Protein AF-0000000087625013 (afdb_homodimer)

Secondary structure (DSSP, 8-state):
---------------------PPPPHHHHHHHHHHHHHHHHHHHHHHHHHHHH--TT-EEEEETTHHHHHHHHHHHHHHHHHHHHHTT--HHHHHHHHHHHHHHHHHHHHHHHHHTT------TTSTTEETTTEEGGGHHHHHHHHHHIIIIIIHHHTTEEE--------HHHHHHHHTTS-S-----------------------/---------------------PPPPHHHHHHHHHHHHHHHHHHHHHHHHHHHH--TT-EEEEETTHHHHHHHHHHHHHHHHHHHHHTT--HHHHHHHHHHHHHHHHHHHHHHHHHTT------TTSTTEETTTEEGGGHHHHHHHHHHIIIIIIHHHTTEEE--------HHHHHHHHTTS-------------------------

Radius of gyration: 30.86 Å; Cα contacts (8 Å, |Δi|>4): 377; chains: 2; bounding box: 71×98×95 Å

Sequence (412 aa):
NTHTVTAQVVQVSEPHGSSPARPVSALVRLYVYALHGCLCEVAFTAVWDWCSTQDRRLAGHSSLWALPMYATAIYLMERLRALMLAQNHPLTVRLVLYTVFIYLWEFSWGVGLSLLGACPWDYSGHRYNLRGLITLDYALPWAVAAYIAEQHVIRHTLRIRLAVAFTISCAVVLRCAGNRQGGAVYNGGVEIPTLLLFSLHKNTGGNTHTVTAQVVQVSEPHGSSPARPVSALVRLYVYALHGCLCEVAFTAVWDWCSTQDRRLAGHSSLWALPMYATAIYLMERLRALMLAQNHPLTVRLVLYTVFIYLWEFSWGVGLSLLGACPWDYSGHRYNLRGLITLDYALPWAVAAYIAEQHVIRHTLRIRLAVAFTISCAVVLRCAGNRQGGAVYNGGVEIPTLLLFSLHKNTGG

Nearest PDB structures (foldseek):
  5eik-assembly1_A  TM=4.057E-01  e=8.945E+00  Caenorhabditis elegans
  8gsv-assembly1_S  TM=2.176E-01  e=4.791E+00  Homo sapiens
  5eik-assembly1_A  TM=4.057E-01  e=5.446E+00  Caenorhabditis elegans
  7u6y-assembly1_E  TM=2.446E-01  e=3.442E+00  Cricetus cricetus
  8gsv-assembly1_S  TM=2.275E-01  e=4.088E+00  Homo sapiens

Organism: Neolamprologus brichardi (NCBI:txid32507)

InterPro domains:
  IPR010540 Putative ABC-transporter type IV CmpB/TMEM229 [PF06541] (31-159)

Structure (mmCIF, N/CA/C/O backbone):
data_AF-0000000087625013-model_v1
#
loop_
_entity.id
_entity.type
_entity.pdbx_description
1 polymer 'Transmembrane protein 229B'
#
loop_
_atom_site.group_PDB
_atom_site.id
_atom_site.type_symbol
_atom_site.label_atom_id
_atom_site.label_alt_id
_atom_site.label_comp_id
_atom_site.label_asym_id
_atom_site.label_entity_id
_atom_site.label_seq_id
_atom_site.pdbx_PDB_ins_code
_atom_site.Cartn_x
_atom_site.Cartn_y
_atom_site.Cartn_z
_atom_site.occupancy
_atom_site.B_iso_or_equiv
_atom_site.auth_seq_id
_atom_site.auth_comp_id
_atom_site.auth_asym_id
_atom_site.auth_atom_id
_atom_site.pdbx_PDB_model_num
ATOM 1 N N . ASN A 1 1 ? 23.125 72.25 20.297 1 27.84 1 ASN A N 1
ATOM 2 C CA . ASN A 1 1 ? 22.609 71.438 19.188 1 27.84 1 ASN A CA 1
ATOM 3 C C . ASN A 1 1 ? 22.438 70 19.594 1 27.84 1 ASN A C 1
ATOM 5 O O . ASN A 1 1 ? 23.422 69.312 19.875 1 27.84 1 ASN A O 1
ATOM 9 N N . THR A 1 2 ? 21.391 69.625 20.422 1 32.47 2 THR A N 1
ATOM 10 C CA . THR A 1 2 ? 20.875 68.375 21.031 1 32.47 2 THR A CA 1
ATOM 11 C C . THR A 1 2 ? 20.562 67.312 19.969 1 32.47 2 THR A C 1
ATOM 13 O O . THR A 1 2 ? 19.641 67.5 19.172 1 32.47 2 THR A O 1
ATOM 16 N N . HIS A 1 3 ? 21.594 66.75 19.328 1 29.8 3 HIS A N 1
ATOM 17 C CA . HIS A 1 3 ? 21.484 65.625 18.406 1 29.8 3 HIS A CA 1
ATOM 18 C C . HIS A 1 3 ? 20.609 64.5 18.969 1 29.8 3 HIS A C 1
ATOM 20 O O . HIS A 1 3 ? 20.938 63.906 20 1 29.8 3 HIS A O 1
ATOM 26 N N . THR A 1 4 ? 19.297 64.688 18.922 1 29.3 4 THR A N 1
ATOM 27 C CA . THR A 1 4 ? 18.266 63.688 19.25 1 29.3 4 THR A CA 1
ATOM 28 C C . THR A 1 4 ? 18.469 62.406 18.422 1 29.3 4 THR A C 1
ATOM 30 O O . THR A 1 4 ? 18.328 62.438 17.203 1 29.3 4 THR A O 1
ATOM 33 N N . VAL A 1 5 ? 19.516 61.688 18.594 1 30.06 5 VAL A N 1
ATOM 34 C CA . VAL A 1 5 ? 19.625 60.406 17.859 1 30.06 5 VAL A CA 1
ATOM 35 C C . VAL A 1 5 ? 18.328 59.625 18.016 1 30.06 5 VAL A C 1
ATOM 37 O O . VAL A 1 5 ? 17.891 59.344 19.141 1 30.06 5 VAL A O 1
ATOM 40 N N . THR A 1 6 ? 17.344 59.844 17.125 1 28.12 6 THR A N 1
ATOM 41 C CA . THR A 1 6 ? 16.141 59.031 16.906 1 28.12 6 THR A CA 1
ATOM 42 C C . THR A 1 6 ? 16.469 57.531 16.938 1 28.12 6 THR A C 1
ATOM 44 O O . THR A 1 6 ? 17.344 57.062 16.219 1 28.12 6 THR A O 1
ATOM 47 N N . ALA A 1 7 ? 16.391 56.906 18.078 1 25.45 7 ALA A N 1
ATOM 48 C CA . ALA A 1 7 ? 16.453 55.469 18.25 1 25.45 7 ALA A CA 1
ATOM 49 C C . ALA A 1 7 ? 15.586 54.75 17.219 1 25.45 7 ALA A C 1
ATOM 51 O O . ALA A 1 7 ? 14.367 54.969 17.172 1 25.45 7 ALA A O 1
ATOM 52 N N . GLN A 1 8 ? 16.016 54.719 15.938 1 26.14 8 GLN A N 1
ATOM 53 C CA . GLN A 1 8 ? 15.336 53.875 14.969 1 26.14 8 GLN A CA 1
ATOM 54 C C . GLN A 1 8 ? 14.961 52.531 15.586 1 26.14 8 GLN A C 1
ATOM 56 O O . GLN A 1 8 ? 15.836 51.781 16.016 1 26.14 8 GLN A O 1
ATOM 61 N N . VAL A 1 9 ? 13.867 52.469 16.375 1 25.97 9 VAL A N 1
ATOM 62 C CA . VAL A 1 9 ? 13.289 51.188 16.781 1 25.97 9 VAL A CA 1
ATOM 63 C C . VAL A 1 9 ? 13.258 50.25 15.578 1 25.97 9 VAL A C 1
ATOM 65 O O . VAL A 1 9 ? 12.617 50.531 14.562 1 25.97 9 VAL A O 1
ATOM 68 N N . VAL A 1 10 ? 14.375 49.719 15.18 1 27.19 10 VAL A N 1
ATOM 69 C CA . VAL A 1 10 ? 14.312 48.625 14.219 1 27.19 10 VAL A CA 1
ATOM 70 C C . VAL A 1 10 ? 13.148 47.688 14.57 1 27.19 10 VAL A C 1
ATOM 72 O O . VAL A 1 10 ? 13.086 47.156 15.68 1 27.19 10 VAL A O 1
ATOM 75 N N . GLN A 1 11 ? 11.938 48.094 14.227 1 25.36 11 GLN A N 1
ATOM 76 C CA . GLN A 1 11 ? 10.867 47.094 14.266 1 25.36 11 GLN A CA 1
ATOM 77 C C . GLN A 1 11 ? 11.352 45.719 13.805 1 25.36 11 GLN A C 1
ATOM 79 O O . GLN A 1 11 ? 11.844 45.594 12.688 1 25.36 11 GLN A O 1
ATOM 84 N N . VAL A 1 12 ? 12.062 45.031 14.641 1 29.16 12 VAL A N 1
ATOM 85 C CA . VAL A 1 12 ? 12.25 43.625 14.336 1 29.16 12 VAL A CA 1
ATOM 86 C C . VAL A 1 12 ? 10.984 43.062 13.672 1 29.16 12 VAL A C 1
ATOM 88 O O . VAL A 1 12 ? 9.898 43.125 14.258 1 29.16 12 VAL A O 1
ATOM 91 N N . SER A 1 13 ? 10.812 43.344 12.32 1 30.11 13 SER A N 1
ATOM 92 C CA . SER A 1 13 ? 9.781 42.562 11.648 1 30.11 13 SER A CA 1
ATOM 93 C C . SER A 1 13 ? 9.602 41.219 12.305 1 30.11 13 SER A C 1
ATOM 95 O O . SER A 1 13 ? 10.586 40.531 12.625 1 30.11 13 SER A O 1
ATOM 97 N N . GLU A 1 14 ? 8.594 41.031 13.117 1 29.95 14 GLU A N 1
ATOM 98 C CA . GLU A 1 14 ? 8.203 39.719 13.562 1 29.95 14 GLU A CA 1
ATOM 99 C C . GLU A 1 14 ? 8.602 38.656 12.547 1 29.95 14 GLU A C 1
ATOM 101 O O . GLU A 1 14 ? 8.562 38.875 11.336 1 29.95 14 GLU A O 1
ATOM 106 N N . PRO A 1 15 ? 9.625 37.844 12.812 1 32.88 15 PRO A N 1
ATOM 107 C CA . PRO A 1 15 ? 9.852 36.781 11.812 1 32.88 15 PRO A CA 1
ATOM 108 C C . PRO A 1 15 ? 8.594 36.469 11 1 32.88 15 PRO A C 1
ATOM 110 O O . PRO A 1 15 ? 7.477 36.656 11.492 1 32.88 15 PRO A O 1
ATOM 113 N N . HIS A 1 16 ? 8.461 36.844 9.719 1 34.72 16 HIS A N 1
ATOM 114 C CA . HIS A 1 16 ? 7.438 36.344 8.82 1 34.72 16 HIS A CA 1
ATOM 115 C C . HIS A 1 16 ? 6.793 35.062 9.398 1 34.72 16 HIS A C 1
ATOM 117 O O . HIS A 1 16 ? 7.477 34.219 9.984 1 34.72 16 HIS A O 1
ATOM 123 N N . GLY A 1 17 ? 5.559 35.094 9.891 1 33.5 17 GLY A N 1
ATOM 124 C CA . GLY A 1 17 ? 4.629 34.062 10.383 1 33.5 17 GLY A CA 1
ATOM 125 C C . GLY A 1 17 ? 4.93 32.688 9.852 1 33.5 17 GLY A C 1
ATOM 126 O O . GLY A 1 17 ? 5.496 32.531 8.766 1 33.5 17 GLY A O 1
ATOM 127 N N . SER A 1 18 ? 5.418 31.719 10.633 1 38.25 18 SER A N 1
ATOM 128 C CA . SER A 1 18 ? 5.504 30.312 10.273 1 38.25 18 SER A CA 1
ATOM 129 C C . SER A 1 18 ? 4.465 29.953 9.219 1 38.25 18 SER A C 1
ATOM 131 O O . SER A 1 18 ? 3.262 30.062 9.461 1 38.25 18 SER A O 1
ATOM 133 N N . SER A 1 19 ? 4.469 30.453 7.988 1 41.69 19 SER A N 1
ATOM 134 C CA . SER A 1 19 ? 3.561 29.938 6.973 1 41.69 19 SER A CA 1
ATOM 135 C C . SER A 1 19 ? 2.988 28.578 7.383 1 41.69 19 SER A C 1
ATOM 137 O O . SER A 1 19 ? 3.732 27.672 7.766 1 41.69 19 SER A O 1
ATOM 139 N N . PRO A 1 20 ? 1.756 28.547 7.922 1 49.59 20 PRO A N 1
ATOM 140 C CA . PRO A 1 20 ? 1.171 27.25 8.297 1 49.59 20 PRO A CA 1
ATOM 141 C C . PRO A 1 20 ? 1.674 26.109 7.422 1 49.59 20 PRO A C 1
ATOM 143 O O . PRO A 1 20 ? 1.874 26.281 6.219 1 49.59 20 PRO A O 1
ATOM 146 N N . ALA A 1 21 ? 2.598 25.344 7.871 1 59.34 21 ALA A N 1
ATOM 147 C CA . ALA A 1 21 ? 3.16 24.172 7.195 1 59.34 21 ALA A CA 1
ATOM 148 C C . ALA A 1 21 ? 2.139 23.547 6.258 1 59.34 21 ALA A C 1
ATOM 150 O O . ALA A 1 21 ? 1.025 23.203 6.672 1 59.34 21 ALA A O 1
ATOM 151 N N . ARG A 1 22 ? 2.072 23.891 4.949 1 71.44 22 ARG A N 1
ATOM 152 C CA . ARG A 1 22 ? 1.196 23.391 3.895 1 71.44 22 ARG A CA 1
ATOM 153 C C . ARG A 1 22 ? 1.285 21.875 3.781 1 71.44 22 ARG A C 1
ATOM 155 O O . ARG A 1 22 ? 2.344 21.297 4.02 1 71.44 22 ARG A O 1
ATOM 162 N N . PRO A 1 23 ? 0.078 21.328 3.604 1 78.81 23 PRO A N 1
ATOM 163 C CA . PRO A 1 23 ? 0.105 19.891 3.338 1 78.81 23 PRO A CA 1
ATOM 164 C C . PRO A 1 23 ? 1.028 19.516 2.18 1 78.81 23 PRO A C 1
ATOM 166 O O . PRO A 1 23 ? 1.431 20.391 1.404 1 78.81 23 PRO A O 1
ATOM 169 N N . VAL A 1 24 ? 1.348 18.312 2.197 1 87.06 24 VAL A N 1
ATOM 170 C CA . VAL A 1 24 ? 2.189 17.781 1.128 1 87.06 24 VAL A CA 1
ATOM 171 C C . VAL A 1 24 ? 1.519 18.031 -0.223 1 87.06 24 VAL A C 1
ATOM 173 O O . VAL A 1 24 ? 0.317 18.297 -0.287 1 87.06 24 VAL A O 1
ATOM 176 N N . SER A 1 25 ? 2.318 18 -1.254 1 92.56 25 SER A N 1
ATOM 177 C CA . SER A 1 25 ? 1.858 18.281 -2.611 1 92.56 25 SER A CA 1
ATOM 178 C C . SER A 1 25 ? 0.759 17.297 -3.027 1 92.56 25 SER A C 1
ATOM 180 O O . SER A 1 25 ? 0.57 16.266 -2.395 1 92.56 25 SER A O 1
ATOM 182 N N . ALA A 1 26 ? -0.004 17.641 -4.074 1 95.12 26 ALA A N 1
ATOM 183 C CA . ALA A 1 26 ? -1.066 16.797 -4.613 1 95.12 26 ALA A CA 1
ATOM 184 C C . ALA A 1 26 ? -0.516 15.445 -5.074 1 95.12 26 ALA A C 1
ATOM 186 O O . ALA A 1 26 ? -1.163 14.414 -4.898 1 95.12 26 ALA A O 1
ATOM 187 N N . LEU A 1 27 ? 0.649 15.453 -5.629 1 95.5 27 LEU A N 1
ATOM 188 C CA . LEU A 1 27 ? 1.248 14.227 -6.137 1 95.5 27 LEU A CA 1
ATOM 189 C C . LEU A 1 27 ? 1.554 13.258 -5 1 95.5 27 LEU A C 1
ATOM 191 O O . LEU A 1 27 ? 1.334 12.047 -5.129 1 95.5 27 LEU A O 1
ATOM 195 N N . VAL A 1 28 ? 2.021 13.727 -3.945 1 94.81 28 VAL A N 1
ATOM 196 C CA . VAL A 1 28 ? 2.328 12.891 -2.791 1 94.81 28 VAL A CA 1
ATOM 197 C C . VAL A 1 28 ? 1.033 12.352 -2.186 1 94.81 28 VAL A C 1
ATOM 199 O O . VAL A 1 28 ? 0.962 11.18 -1.795 1 94.81 28 VAL A O 1
ATOM 202 N N . ARG A 1 29 ? 0.041 13.242 -2.137 1 97.06 29 ARG A N 1
ATOM 203 C CA . ARG A 1 29 ? -1.235 12.789 -1.593 1 97.06 29 ARG A CA 1
ATOM 204 C C . ARG A 1 29 ? -1.853 11.711 -2.473 1 97.06 29 ARG A C 1
ATOM 206 O O . ARG A 1 29 ? -2.375 10.711 -1.966 1 97.06 29 ARG A O 1
ATOM 213 N N . LEU A 1 30 ? -1.74 11.922 -3.75 1 98.31 30 LEU A N 1
ATOM 214 C CA . LEU A 1 30 ? -2.221 10.898 -4.68 1 98.31 30 LEU A CA 1
ATOM 215 C C . LEU A 1 30 ? -1.494 9.578 -4.457 1 98.31 30 LEU A C 1
ATOM 217 O O . LEU A 1 30 ? -2.109 8.516 -4.508 1 98.31 30 LEU A O 1
ATOM 221 N N . TYR A 1 31 ? -0.247 9.641 -4.242 1 97.81 31 TYR A N 1
ATOM 222 C CA . TYR A 1 31 ? 0.561 8.453 -3.996 1 97.81 31 TYR A CA 1
ATOM 223 C C . TYR A 1 31 ? 0.122 7.75 -2.715 1 97.81 31 TYR A C 1
ATOM 225 O O . TYR A 1 31 ? -0.055 6.527 -2.697 1 97.81 31 TYR A O 1
ATOM 233 N N . VAL A 1 32 ? -0.081 8.484 -1.663 1 97.38 32 VAL A N 1
ATOM 234 C CA . VAL A 1 32 ? -0.522 7.945 -0.382 1 97.38 32 VAL A CA 1
ATOM 235 C C . VAL A 1 32 ? -1.895 7.297 -0.541 1 97.38 32 VAL A C 1
ATOM 237 O O . VAL A 1 32 ? -2.135 6.203 -0.021 1 97.38 32 VAL A O 1
ATOM 240 N N . TYR A 1 33 ? -2.734 7.93 -1.274 1 98.69 33 TYR A N 1
ATOM 241 C CA . TYR A 1 33 ? -4.082 7.418 -1.484 1 98.69 33 TYR A CA 1
ATOM 242 C C . TYR A 1 33 ? -4.059 6.137 -2.307 1 98.69 33 TYR A C 1
ATOM 244 O O . TYR A 1 33 ? -4.828 5.207 -2.043 1 98.69 33 TYR A O 1
ATOM 252 N N . ALA A 1 34 ? -3.162 6.09 -3.264 1 98.56 34 ALA A N 1
ATOM 253 C CA . ALA A 1 34 ? -2.992 4.867 -4.043 1 98.56 34 ALA A CA 1
ATOM 254 C C . ALA A 1 34 ? -2.547 3.709 -3.156 1 98.56 34 ALA A C 1
ATOM 256 O O . ALA A 1 34 ? -3.062 2.596 -3.273 1 98.56 34 ALA A O 1
ATOM 257 N N . LEU A 1 35 ? -1.63 3.996 -2.285 1 98.19 35 LEU A N 1
ATOM 258 C CA . LEU A 1 35 ? -1.118 2.977 -1.375 1 98.19 35 LEU A CA 1
ATOM 259 C C . LEU A 1 35 ? -2.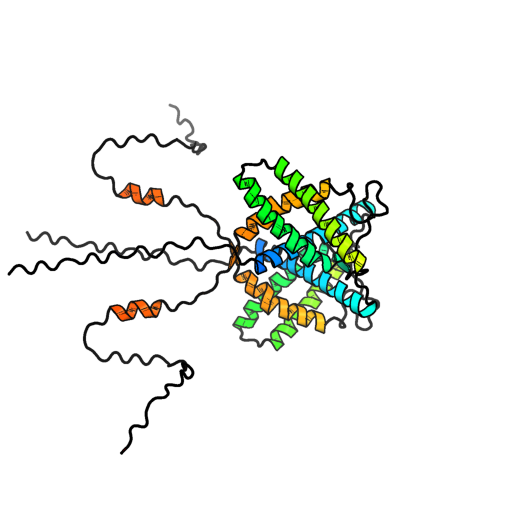24 2.408 -0.512 1 98.19 35 LEU A C 1
ATOM 261 O O . LEU A 1 35 ? -2.354 1.189 -0.36 1 98.19 35 LEU A O 1
ATOM 265 N N . HIS A 1 36 ? -3.055 3.283 -0.04 1 98.5 36 HIS A N 1
ATOM 266 C CA . HIS A 1 36 ? -4.117 2.846 0.857 1 98.5 36 HIS A CA 1
ATOM 267 C C . HIS A 1 36 ? -5.234 2.145 0.09 1 98.5 36 HIS A C 1
ATOM 269 O O . HIS A 1 36 ? -5.879 1.234 0.616 1 98.5 36 HIS A O 1
ATOM 275 N N . GLY A 1 37 ? -5.477 2.602 -1.079 1 98.06 37 GLY A N 1
ATOM 276 C CA . GLY A 1 37 ? -6.418 1.874 -1.915 1 98.06 37 GLY A CA 1
ATOM 277 C C . GLY A 1 37 ? -5.988 0.444 -2.189 1 98.06 37 GLY A C 1
ATOM 278 O O . GLY A 1 37 ? -6.793 -0.482 -2.08 1 98.06 37 GLY A O 1
ATOM 279 N N . CYS A 1 38 ? -4.742 0.276 -2.529 1 97.69 38 CYS A N 1
ATOM 280 C CA . CYS A 1 38 ? -4.195 -1.054 -2.777 1 97.69 38 CYS A CA 1
ATOM 281 C C . CYS A 1 38 ? -4.312 -1.929 -1.534 1 97.69 38 CYS A C 1
ATOM 283 O O . CYS A 1 38 ? -4.758 -3.074 -1.616 1 97.69 38 CYS A O 1
ATOM 285 N N . LEU A 1 39 ? -3.965 -1.355 -0.443 1 97.81 39 LEU A N 1
ATOM 286 C CA . LEU A 1 39 ? -4.062 -2.1 0.807 1 97.81 39 LEU A CA 1
ATOM 287 C C . LEU A 1 39 ? -5.512 -2.49 1.094 1 97.81 39 LEU A C 1
ATOM 289 O O . LEU A 1 39 ? -5.785 -3.619 1.507 1 97.81 39 LEU A O 1
ATOM 293 N N . CYS A 1 40 ? -6.355 -1.54 0.893 1 97.19 40 CYS A N 1
ATOM 294 C CA . CYS A 1 40 ? -7.77 -1.801 1.153 1 97.19 40 CYS A CA 1
ATOM 295 C C . CYS A 1 40 ? -8.273 -2.969 0.312 1 97.19 40 CYS A C 1
ATOM 297 O O . CYS A 1 40 ? -8.984 -3.838 0.814 1 97.19 40 CYS A O 1
ATOM 299 N N . GLU A 1 41 ? -7.91 -2.973 -0.878 1 97.25 41 GLU A N 1
ATOM 300 C CA . GLU A 1 41 ? -8.359 -4.039 -1.771 1 97.25 41 GLU A CA 1
ATOM 301 C C . GLU A 1 41 ? -7.781 -5.387 -1.355 1 97.25 41 GLU A C 1
ATOM 303 O O . GLU A 1 41 ? -8.508 -6.379 -1.267 1 97.25 41 GLU A O 1
ATOM 308 N N . VAL A 1 42 ? -6.516 -5.414 -1.116 1 97.94 42 VAL A N 1
ATOM 309 C CA . VAL A 1 42 ? -5.848 -6.652 -0.728 1 97.94 42 VAL A CA 1
ATOM 310 C C . VAL A 1 42 ? -6.434 -7.164 0.587 1 97.94 42 VAL A C 1
ATOM 312 O O . VAL A 1 42 ? -6.738 -8.352 0.719 1 97.94 42 VAL A O 1
ATOM 315 N N . ALA A 1 43 ? -6.656 -6.277 1.522 1 97.88 43 ALA A N 1
ATOM 316 C CA . ALA A 1 43 ? -7.203 -6.656 2.822 1 97.88 43 ALA A CA 1
ATOM 317 C C . ALA A 1 43 ? -8.641 -7.152 2.688 1 97.88 43 ALA A C 1
ATOM 319 O O . ALA A 1 43 ? -9.008 -8.172 3.279 1 97.88 43 ALA A O 1
ATOM 320 N N . PHE A 1 44 ? -9.414 -6.457 1.91 1 97.19 44 PHE A N 1
ATOM 321 C CA . PHE A 1 44 ? -10.82 -6.828 1.742 1 97.19 44 PHE A CA 1
ATOM 322 C C . PHE A 1 44 ? -10.938 -8.203 1.097 1 97.19 44 PHE A C 1
ATOM 324 O O . PHE A 1 44 ? -11.68 -9.062 1.585 1 97.19 44 PHE A O 1
ATOM 331 N N . THR A 1 45 ? -10.219 -8.383 0.014 1 97.06 45 THR A N 1
ATOM 332 C CA . THR A 1 45 ? -10.328 -9.648 -0.706 1 97.06 45 THR A CA 1
ATOM 333 C C . THR A 1 45 ? -9.75 -10.789 0.12 1 97.06 45 THR A C 1
ATOM 335 O O . THR A 1 45 ? -10.25 -11.922 0.064 1 97.06 45 THR A O 1
ATOM 338 N N . ALA A 1 46 ? -8.719 -10.555 0.875 1 98.06 46 ALA A N 1
ATOM 339 C CA . ALA A 1 46 ? -8.148 -11.578 1.749 1 98.06 46 ALA A CA 1
ATOM 340 C C . ALA A 1 46 ? -9.148 -11.992 2.828 1 98.06 46 ALA A C 1
ATOM 342 O O . ALA A 1 46 ? -9.359 -13.188 3.057 1 98.06 46 ALA A O 1
ATOM 343 N N . VAL A 1 47 ? -9.766 -11 3.42 1 96.62 47 VAL A N 1
ATOM 344 C CA . VAL A 1 47 ? -10.719 -11.266 4.496 1 96.62 47 VAL A CA 1
ATOM 345 C C . VAL A 1 47 ? -11.953 -11.961 3.93 1 96.62 47 VAL A C 1
ATOM 347 O O . VAL A 1 47 ? -12.469 -12.906 4.531 1 96.62 47 VAL A O 1
ATOM 350 N N . TRP A 1 48 ? -12.352 -11.453 2.803 1 93.75 48 TRP A N 1
ATOM 351 C CA . TRP A 1 48 ? -13.516 -12.07 2.162 1 93.75 48 TRP A CA 1
ATOM 352 C C . TRP A 1 48 ? -13.25 -13.539 1.853 1 93.75 48 TRP A C 1
ATOM 354 O O . TRP A 1 48 ? -14.094 -14.398 2.119 1 93.75 48 TRP A O 1
ATOM 364 N N . ASP A 1 49 ? -12.102 -13.82 1.305 1 94.88 49 ASP A N 1
ATOM 365 C CA . ASP A 1 49 ? -11.719 -15.188 0.989 1 94.88 49 ASP A CA 1
ATOM 366 C C . ASP A 1 49 ? -11.586 -16.031 2.258 1 94.88 49 ASP A C 1
ATOM 368 O O . ASP A 1 49 ? -12.055 -17.172 2.309 1 94.88 49 ASP A O 1
ATOM 372 N N . TRP A 1 50 ? -10.977 -15.492 3.254 1 95.81 50 TRP A N 1
ATOM 373 C CA . TRP A 1 50 ? -10.797 -16.203 4.516 1 95.81 50 TRP A CA 1
ATOM 374 C C . TRP A 1 50 ? -12.141 -16.547 5.145 1 95.81 50 TRP A C 1
ATOM 376 O O . TRP A 1 50 ? -12.312 -17.641 5.703 1 95.81 50 TRP A O 1
ATOM 386 N N . CYS A 1 51 ? -13.125 -15.672 5.066 1 93.81 51 CYS A N 1
ATOM 387 C CA . CYS A 1 51 ? -14.453 -15.906 5.625 1 93.81 51 CYS A CA 1
ATOM 388 C C . CYS A 1 51 ? -15.141 -17.078 4.938 1 93.81 51 CYS A C 1
ATOM 390 O O . CYS A 1 51 ? -15.875 -17.828 5.574 1 93.81 51 CYS A O 1
ATOM 392 N N . SER A 1 52 ? -14.812 -17.281 3.705 1 93.56 52 SER A N 1
ATOM 393 C CA . SER A 1 52 ? -15.469 -18.344 2.939 1 93.56 52 SER A CA 1
ATOM 394 C C . SER A 1 52 ? -14.688 -19.641 3.012 1 93.56 52 SER A C 1
ATOM 396 O O . SER A 1 52 ? -15.273 -20.734 3.062 1 93.56 52 SER A O 1
ATOM 398 N N . THR A 1 53 ? -13.367 -19.625 3.082 1 95.44 53 THR A N 1
ATOM 399 C CA . THR A 1 53 ? -12.555 -20.828 2.92 1 95.44 53 THR A CA 1
ATOM 400 C C . THR A 1 53 ? -11.812 -21.156 4.207 1 95.44 53 THR A C 1
ATOM 402 O O . THR A 1 53 ? -11.336 -22.281 4.387 1 95.44 53 THR A O 1
ATOM 405 N N . GLN A 1 54 ? -11.578 -20.172 5.039 1 96.31 54 GLN A N 1
ATOM 406 C CA . GLN A 1 54 ? -10.781 -20.281 6.258 1 96.31 54 GLN A CA 1
ATOM 407 C C . GLN A 1 54 ? -9.344 -20.672 5.934 1 96.31 54 GLN A C 1
ATOM 409 O O . GLN A 1 54 ? -8.711 -21.422 6.688 1 96.31 54 GLN A O 1
ATOM 414 N N . ASP A 1 55 ? -8.977 -20.297 4.797 1 96.69 55 ASP A N 1
ATOM 415 C CA . ASP A 1 55 ? -7.59 -20.516 4.379 1 96.69 55 ASP A CA 1
ATOM 416 C C . ASP A 1 55 ? -6.645 -19.578 5.113 1 96.69 55 ASP A C 1
ATOM 418 O O . ASP A 1 55 ? -6.77 -18.359 5.016 1 96.69 55 ASP A O 1
ATOM 422 N N . ARG A 1 56 ? -5.68 -20.078 5.812 1 97.06 56 ARG A N 1
ATOM 423 C CA . ARG A 1 56 ? -4.801 -19.312 6.688 1 97.06 56 ARG A CA 1
ATOM 424 C C . ARG A 1 56 ? -3.723 -18.594 5.883 1 97.06 56 ARG A C 1
ATOM 426 O O . ARG A 1 56 ? -2.977 -17.781 6.422 1 97.06 56 ARG A O 1
ATOM 433 N N . ARG A 1 57 ? -3.629 -18.906 4.68 1 96.44 57 ARG A N 1
ATOM 434 C CA . ARG A 1 57 ? -2.67 -18.188 3.836 1 96.44 57 ARG A CA 1
ATOM 435 C C . ARG A 1 57 ? -3.068 -16.734 3.664 1 96.44 57 ARG A C 1
ATOM 437 O O . ARG A 1 57 ? -2.236 -15.891 3.309 1 96.44 57 ARG A O 1
ATOM 444 N N . LEU A 1 58 ? -4.316 -16.344 3.861 1 98.25 58 LEU A N 1
ATOM 445 C CA . LEU A 1 58 ? -4.848 -14.984 3.834 1 98.25 58 LEU A CA 1
ATOM 446 C C . LEU A 1 58 ? -4.445 -14.266 2.549 1 98.25 58 LEU A C 1
ATOM 448 O O . LEU A 1 58 ? -3.918 -13.156 2.592 1 98.25 58 LEU A O 1
ATOM 452 N N . ALA A 1 59 ? -4.742 -14.938 1.478 1 97.56 59 ALA A N 1
ATOM 453 C CA . ALA A 1 59 ? -4.398 -14.414 0.158 1 97.56 59 ALA A CA 1
ATOM 454 C C . ALA A 1 59 ? -5.336 -13.273 -0.242 1 97.56 59 ALA A C 1
ATOM 456 O O . ALA A 1 59 ? -6.547 -13.352 -0.019 1 97.56 59 ALA A O 1
ATOM 457 N N . GLY A 1 60 ? -4.758 -12.195 -0.729 1 98 60 GLY A N 1
ATOM 458 C CA . GLY A 1 60 ? -5.484 -11.062 -1.27 1 98 60 GLY A CA 1
ATOM 459 C C . GLY A 1 60 ? -5.047 -10.68 -2.674 1 98 60 GLY A C 1
ATOM 460 O O . GLY A 1 60 ? -3.963 -11.07 -3.115 1 98 60 GLY A O 1
ATOM 461 N N . HIS A 1 61 ? -5.934 -10.008 -3.338 1 97.31 61 HIS A N 1
ATOM 462 C CA . HIS A 1 61 ? -5.613 -9.648 -4.715 1 97.31 61 HIS A CA 1
ATOM 463 C C . HIS A 1 61 ? -6.078 -8.234 -5.039 1 97.31 61 HIS A C 1
ATOM 465 O O . HIS A 1 61 ? -6.953 -7.688 -4.359 1 97.31 61 HIS A O 1
ATOM 471 N N . SER A 1 62 ? -5.414 -7.68 -5.977 1 97.94 62 SER A N 1
ATOM 472 C CA . SER A 1 62 ? -5.734 -6.379 -6.559 1 97.94 62 SER A CA 1
ATOM 473 C C . SER A 1 62 ? -5.273 -6.297 -8.016 1 97.94 62 SER A C 1
ATOM 475 O O . SER A 1 62 ? -5.168 -7.32 -8.695 1 97.94 62 SER A O 1
ATOM 477 N N . SER A 1 63 ? -5.359 -5.168 -8.539 1 98.19 63 SER A N 1
ATOM 478 C CA . SER A 1 63 ? -4.891 -4.848 -9.883 1 98.19 63 SER A CA 1
ATOM 479 C C . SER A 1 63 ? -4.094 -3.549 -9.898 1 98.19 63 SER A C 1
ATOM 481 O O . SER A 1 63 ? -4.316 -2.668 -9.062 1 98.19 63 SER A O 1
ATOM 483 N N . LEU A 1 64 ? -3.182 -3.471 -10.852 1 98.25 64 LEU A N 1
ATOM 484 C CA . LEU A 1 64 ? -2.451 -2.213 -10.953 1 98.25 64 LEU A CA 1
ATOM 485 C C . LEU A 1 64 ? -3.387 -1.068 -11.328 1 98.25 64 LEU A C 1
ATOM 487 O O . LEU A 1 64 ? -3.076 0.099 -11.078 1 98.25 64 LEU A O 1
ATOM 491 N N . TRP A 1 65 ? -4.523 -1.354 -11.844 1 98.12 65 TRP A N 1
ATOM 492 C CA . TRP A 1 65 ? -5.516 -0.334 -12.156 1 98.12 65 TRP A CA 1
ATOM 493 C C . TRP A 1 65 ? -6.102 0.271 -10.891 1 98.12 65 TRP A C 1
ATOM 495 O O . TRP A 1 65 ? -6.629 1.386 -10.906 1 98.12 65 TRP A O 1
ATOM 505 N N . ALA A 1 66 ? -5.988 -0.483 -9.82 1 97.5 66 ALA A N 1
ATOM 506 C CA . ALA A 1 66 ? -6.5 -0.005 -8.539 1 97.5 66 ALA A CA 1
ATOM 507 C C . ALA A 1 66 ? -5.77 1.258 -8.094 1 97.5 66 ALA A C 1
ATOM 509 O O . ALA A 1 66 ? -6.348 2.107 -7.41 1 97.5 66 ALA A O 1
ATOM 510 N N . LEU A 1 67 ? -4.547 1.373 -8.516 1 98.31 67 LEU A N 1
ATOM 511 C CA . LEU A 1 67 ? -3.713 2.471 -8.039 1 98.31 67 LEU A CA 1
ATOM 512 C C . LEU A 1 67 ? -4.254 3.812 -8.516 1 98.31 67 LEU A C 1
ATOM 514 O O . LEU A 1 67 ? -4.637 4.656 -7.703 1 98.31 67 LEU A O 1
ATOM 518 N N . PRO A 1 68 ? -4.379 4.004 -9.836 1 98.31 68 PRO A N 1
ATOM 519 C CA . PRO A 1 68 ? -4.934 5.289 -10.258 1 98.31 68 PRO A CA 1
ATOM 520 C C . PRO A 1 68 ? -6.402 5.449 -9.875 1 98.31 68 PRO A C 1
ATOM 522 O O . PRO A 1 68 ? -6.855 6.566 -9.594 1 98.31 68 PRO A O 1
ATOM 525 N N . MET A 1 69 ? -7.141 4.375 -9.828 1 98.5 69 MET A N 1
ATOM 526 C CA . MET A 1 69 ? -8.562 4.418 -9.5 1 98.5 69 MET A CA 1
ATOM 527 C C . MET A 1 69 ? -8.781 4.902 -8.07 1 98.5 69 MET A C 1
ATOM 529 O O . MET A 1 69 ? -9.539 5.844 -7.836 1 98.5 69 MET A O 1
ATOM 533 N N . TYR A 1 70 ? -8.078 4.348 -7.148 1 98.5 70 TYR A N 1
ATOM 534 C CA . TYR A 1 70 ? -8.242 4.715 -5.75 1 98.5 70 TYR A CA 1
ATOM 535 C C . TYR A 1 70 ? -7.578 6.055 -5.457 1 98.5 70 TYR A C 1
ATOM 537 O O . TYR A 1 70 ? -8.078 6.844 -4.648 1 98.5 70 TYR A O 1
ATOM 545 N N . ALA A 1 71 ? -6.426 6.305 -6.059 1 98.69 71 ALA A N 1
ATOM 546 C CA . ALA A 1 71 ? -5.75 7.582 -5.867 1 98.69 71 ALA A CA 1
ATOM 547 C C . ALA A 1 71 ? -6.68 8.75 -6.191 1 98.69 71 ALA A C 1
ATOM 549 O O . ALA A 1 71 ? -6.863 9.648 -5.371 1 98.69 71 ALA A O 1
ATOM 550 N N . THR A 1 72 ? -7.258 8.656 -7.332 1 98.69 72 THR A N 1
ATOM 551 C CA . THR A 1 72 ? -8.109 9.758 -7.77 1 98.69 72 THR A CA 1
ATOM 552 C C . THR A 1 72 ? -9.414 9.773 -6.98 1 98.69 72 THR A C 1
ATOM 554 O O . THR A 1 72 ? -9.953 10.844 -6.68 1 98.69 72 THR A O 1
ATOM 557 N N . ALA A 1 73 ? -9.93 8.648 -6.656 1 98.75 73 ALA A N 1
ATOM 558 C CA . ALA A 1 73 ? -11.172 8.594 -5.883 1 98.75 73 ALA A CA 1
ATOM 559 C C . ALA A 1 73 ? -11 9.258 -4.52 1 98.75 73 ALA A C 1
ATOM 561 O O . ALA A 1 73 ? -11.781 10.133 -4.148 1 98.75 73 ALA A O 1
ATOM 562 N N . ILE A 1 74 ? -9.969 8.852 -3.816 1 98.75 74 ILE A N 1
ATOM 563 C CA . ILE A 1 74 ? -9.766 9.383 -2.473 1 98.75 74 ILE A CA 1
ATOM 564 C C . ILE A 1 74 ? -9.406 10.867 -2.551 1 98.75 74 ILE A C 1
ATOM 566 O O . ILE A 1 74 ? -9.805 11.648 -1.688 1 98.75 74 ILE A O 1
ATOM 570 N N . TYR A 1 75 ? -8.711 11.242 -3.588 1 98.62 75 TYR A N 1
ATOM 571 C CA . TYR A 1 75 ? -8.391 12.648 -3.768 1 98.62 75 TYR A CA 1
ATOM 572 C C . TYR A 1 75 ? -9.656 13.477 -3.963 1 98.62 75 TYR A C 1
ATOM 574 O O . TYR A 1 75 ? -9.797 14.555 -3.377 1 98.62 75 TYR A O 1
ATOM 582 N N . LEU A 1 76 ? -10.539 13 -4.766 1 98.62 76 LEU A N 1
ATOM 583 C CA . LEU A 1 76 ? -11.805 13.695 -4.98 1 98.62 76 LEU A CA 1
ATOM 584 C C . LEU A 1 76 ? -12.656 13.68 -3.715 1 98.62 76 LEU A C 1
ATOM 586 O O . LEU A 1 76 ? -13.344 14.656 -3.412 1 98.62 76 LEU A O 1
ATOM 590 N N . MET A 1 77 ? -12.617 12.617 -3.031 1 98.62 77 MET A N 1
ATOM 591 C CA . MET A 1 77 ? -13.328 12.547 -1.756 1 98.62 77 MET A CA 1
ATOM 592 C C . MET A 1 77 ? -12.773 13.578 -0.771 1 98.62 77 MET A C 1
ATOM 594 O O . MET A 1 77 ? -13.523 14.133 0.036 1 98.62 77 MET A O 1
ATOM 598 N N . GLU A 1 78 ? -11.469 13.734 -0.764 1 98.19 78 GLU A N 1
ATOM 599 C CA . GLU A 1 78 ? -10.852 14.781 0.047 1 98.19 78 GLU A CA 1
ATOM 600 C C . GLU A 1 78 ? -11.484 16.141 -0.229 1 98.19 78 GLU A C 1
ATOM 602 O O . GLU A 1 78 ? -11.805 16.875 0.702 1 98.19 78 GLU A O 1
ATOM 607 N N . ARG A 1 79 ? -11.664 16.422 -1.505 1 97.56 79 ARG A N 1
ATOM 608 C CA . ARG A 1 79 ? -12.281 17.688 -1.904 1 97.56 79 ARG A CA 1
ATOM 609 C C . ARG A 1 79 ? -13.75 17.734 -1.481 1 97.56 79 ARG A C 1
ATOM 611 O O . ARG A 1 79 ? -14.219 18.766 -0.996 1 97.56 79 ARG A O 1
ATOM 618 N N . LEU A 1 80 ? -14.391 16.672 -1.71 1 97.81 80 LEU A N 1
ATOM 619 C CA . LEU A 1 80 ? -15.789 16.594 -1.312 1 97.81 80 LEU A CA 1
ATOM 620 C C . LEU A 1 80 ? -15.945 16.781 0.193 1 97.81 80 LEU A C 1
ATOM 622 O O . LEU A 1 80 ? -16.859 17.453 0.65 1 97.81 80 LEU A O 1
ATOM 626 N N . ARG A 1 81 ? -15.086 16.141 0.864 1 97.75 81 ARG A N 1
ATOM 627 C CA . ARG A 1 81 ? -15.078 16.281 2.316 1 97.75 81 ARG A CA 1
ATOM 628 C C . ARG A 1 81 ? -14.984 17.734 2.73 1 97.75 81 ARG A C 1
ATOM 630 O O . ARG A 1 81 ? -15.758 18.203 3.576 1 97.75 81 ARG A O 1
ATOM 637 N N . ALA A 1 82 ? -14.055 18.438 2.146 1 96.31 82 ALA A N 1
ATOM 638 C CA . ALA A 1 82 ? -13.859 19.844 2.467 1 96.31 82 ALA A CA 1
ATOM 639 C C . ALA A 1 82 ? -15.133 20.641 2.191 1 96.31 82 ALA A C 1
ATOM 641 O O . ALA A 1 82 ? -15.539 21.469 3.012 1 96.31 82 ALA A O 1
ATOM 642 N N . LEU A 1 83 ? -15.773 20.391 1.125 1 97.25 83 LEU A N 1
ATOM 643 C CA . LEU A 1 83 ? -16.984 21.078 0.727 1 97.25 83 LEU A CA 1
ATOM 644 C C . LEU A 1 83 ? -18.125 20.781 1.696 1 97.25 83 LEU A C 1
ATOM 646 O O . LEU A 1 83 ? -18.844 21.688 2.113 1 97.25 83 LEU A O 1
ATOM 650 N N . MET 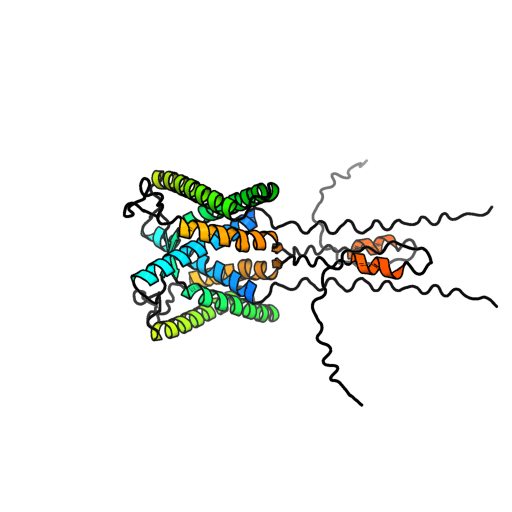A 1 84 ? -18.234 19.594 2.029 1 97.94 84 MET A N 1
ATOM 651 C CA . MET A 1 84 ? -19.344 19.172 2.877 1 97.94 84 MET A CA 1
ATOM 652 C C . MET A 1 84 ? -19.141 19.656 4.312 1 97.94 84 MET A C 1
ATOM 654 O O . MET A 1 84 ? -20.109 19.984 4.996 1 97.94 84 MET A O 1
ATOM 658 N N . LEU A 1 85 ? -17.938 19.641 4.754 1 96.31 85 LEU A N 1
ATOM 659 C CA . LEU A 1 85 ? -17.656 20.156 6.094 1 96.31 85 LEU A CA 1
ATOM 660 C C . LEU A 1 85 ? -17.906 21.656 6.172 1 96.31 85 LEU A C 1
ATOM 662 O O . LEU A 1 85 ? -18.406 22.156 7.188 1 96.31 85 LEU A O 1
ATOM 666 N N . ALA A 1 86 ? -17.578 22.312 5.164 1 96.12 86 ALA A N 1
ATOM 667 C CA . ALA A 1 86 ? -17.844 23.75 5.094 1 96.12 86 ALA A CA 1
ATOM 668 C C . ALA A 1 86 ? -19.328 24.031 5.199 1 96.12 86 ALA A C 1
ATOM 670 O O . ALA A 1 86 ? -19.734 25.094 5.691 1 96.12 86 ALA A O 1
ATOM 671 N N . GLN A 1 87 ? -20.125 23.109 4.812 1 97.25 87 GLN A N 1
ATOM 672 C CA . GLN A 1 87 ? -21.578 23.266 4.852 1 97.25 87 GLN A CA 1
ATOM 673 C C . GLN A 1 87 ? -22.172 22.594 6.086 1 97.25 87 GLN A C 1
ATOM 675 O O . GLN A 1 87 ? -23.391 22.469 6.199 1 97.25 87 GLN A O 1
ATOM 680 N N . ASN A 1 88 ? -21.422 22.078 6.898 1 96.88 88 ASN A N 1
ATOM 681 C CA . ASN A 1 88 ? -21.781 21.5 8.18 1 96.88 88 ASN A CA 1
ATOM 682 C C . ASN A 1 88 ? -22.656 20.25 8.008 1 96.88 88 ASN A C 1
ATOM 684 O O . ASN A 1 88 ? -23.609 20.047 8.758 1 96.88 88 ASN A O 1
ATOM 688 N N . HIS A 1 89 ? -22.391 19.453 7.008 1 97.69 89 HIS A N 1
ATOM 689 C CA . HIS A 1 89 ? -23.078 18.188 6.852 1 97.69 89 HIS A CA 1
ATOM 690 C C . HIS A 1 89 ? -22.609 17.172 7.875 1 97.69 89 HIS A C 1
ATOM 692 O O . HIS A 1 89 ? -21.406 17.016 8.102 1 97.69 89 HIS A O 1
ATOM 698 N N . PRO A 1 90 ? -23.578 16.547 8.492 1 97.62 90 PRO A N 1
ATOM 699 C CA . PRO A 1 90 ? -23.172 15.523 9.461 1 97.62 90 PRO A CA 1
ATOM 700 C C . PRO A 1 90 ? -22.516 14.305 8.805 1 97.62 90 PRO A C 1
ATOM 702 O O . PRO A 1 90 ? -22.625 14.125 7.59 1 97.62 90 PRO A O 1
ATOM 705 N N . LEU A 1 91 ? -21.891 13.477 9.562 1 97.62 91 LEU A N 1
ATOM 706 C CA . LEU A 1 91 ? -21.094 12.344 9.102 1 97.62 91 LEU A CA 1
ATOM 707 C C . LEU A 1 91 ? -21.969 11.367 8.305 1 97.62 91 LEU A C 1
ATOM 709 O O . LEU A 1 91 ? -21.516 10.82 7.297 1 97.62 91 LEU A O 1
ATOM 713 N N . THR A 1 92 ? -23.203 11.18 8.711 1 97.69 92 THR A N 1
ATOM 714 C CA . THR A 1 92 ? -24.078 10.219 8.055 1 97.69 92 THR A CA 1
ATOM 715 C C . THR A 1 92 ? -24.359 10.641 6.621 1 97.69 92 THR A C 1
ATOM 717 O O . THR A 1 92 ? -24.344 9.812 5.707 1 97.69 92 THR A O 1
ATOM 720 N N . VAL A 1 93 ? -24.578 11.852 6.473 1 98 93 VAL A N 1
ATOM 721 C CA . VAL A 1 93 ? -24.844 12.375 5.141 1 98 93 VAL A CA 1
ATOM 722 C C . VAL A 1 93 ? -23.594 12.273 4.281 1 98 93 VAL A C 1
ATOM 724 O O . VAL A 1 93 ? -23.656 11.891 3.111 1 98 93 VAL A O 1
ATOM 727 N N . ARG A 1 94 ? -22.484 12.586 4.883 1 98.38 94 ARG A N 1
ATOM 728 C CA . ARG A 1 94 ? -21.219 12.523 4.141 1 98.38 94 ARG A CA 1
ATOM 729 C C . ARG A 1 94 ? -20.922 11.094 3.707 1 98.38 94 ARG A C 1
ATOM 731 O O . ARG A 1 94 ? -20.5 10.859 2.57 1 98.38 94 ARG A O 1
ATOM 738 N N . LEU A 1 95 ? -21.188 10.148 4.543 1 98.38 95 LEU A N 1
ATOM 739 C CA . LEU A 1 95 ? -20.922 8.75 4.227 1 98.38 95 LEU A CA 1
ATOM 740 C C . LEU A 1 95 ? -21.812 8.266 3.094 1 98.38 95 LEU A C 1
ATOM 742 O O . LEU A 1 95 ? -21.391 7.488 2.238 1 98.38 95 LEU A O 1
ATOM 746 N N . VAL A 1 96 ? -23.047 8.695 3.107 1 98.38 96 VAL A N 1
ATOM 747 C CA . VAL A 1 96 ? -23.969 8.32 2.041 1 98.38 96 VAL A CA 1
ATOM 748 C C . VAL A 1 96 ? -23.5 8.906 0.713 1 98.38 96 VAL A C 1
ATOM 750 O O . VAL A 1 96 ? -23.453 8.203 -0.301 1 98.38 96 VAL A O 1
ATOM 753 N N . LEU A 1 97 ? -23.125 10.094 0.767 1 98.38 97 LEU A N 1
ATOM 754 C CA . LEU A 1 97 ? -22.672 10.758 -0.451 1 98.38 97 LEU A CA 1
ATOM 755 C C . LEU A 1 97 ? -21.375 10.133 -0.956 1 98.38 97 LEU A C 1
ATOM 757 O O . LEU A 1 97 ? -21.188 9.977 -2.164 1 98.38 97 LEU A O 1
ATOM 761 N N . TYR A 1 98 ? -20.469 9.805 -0.021 1 98.69 98 TYR A N 1
ATOM 762 C CA . TYR A 1 98 ? -19.25 9.102 -0.417 1 98.69 98 TYR A CA 1
ATOM 763 C C . TYR A 1 98 ? -19.578 7.785 -1.11 1 98.69 98 TYR A C 1
ATOM 765 O O . TYR A 1 98 ? -18.984 7.445 -2.129 1 98.69 98 TYR A O 1
ATOM 773 N N . THR A 1 99 ? -20.5 7.078 -0.565 1 98.69 99 THR A N 1
ATOM 774 C CA . THR A 1 99 ? -20.844 5.77 -1.109 1 98.69 99 THR A CA 1
ATOM 775 C C . THR A 1 99 ? -21.406 5.902 -2.52 1 98.69 99 THR A C 1
ATOM 777 O O . THR A 1 99 ? -21.047 5.145 -3.418 1 98.69 99 THR A O 1
ATOM 780 N N . VAL A 1 100 ? -22.266 6.836 -2.707 1 98.56 100 VAL A N 1
ATOM 781 C CA . VAL A 1 100 ? -22.828 7.098 -4.027 1 98.56 100 VAL A CA 1
ATOM 782 C C . VAL A 1 100 ? -21.703 7.484 -4.996 1 98.56 100 VAL A C 1
ATOM 784 O O . VAL A 1 100 ? -21.641 6.977 -6.117 1 98.56 100 VAL A O 1
ATOM 787 N N . PHE A 1 101 ? -20.891 8.336 -4.559 1 98.75 101 PHE A N 1
ATOM 788 C CA . PHE A 1 101 ? -19.75 8.766 -5.375 1 98.75 101 PHE A CA 1
ATOM 789 C C . PHE A 1 101 ? -18.891 7.57 -5.758 1 98.75 101 PHE A C 1
ATOM 791 O O . PHE A 1 101 ? -18.469 7.445 -6.914 1 98.75 101 PHE A O 1
ATOM 798 N N . ILE A 1 102 ? -18.578 6.695 -4.773 1 98.69 102 ILE A N 1
ATOM 799 C CA . ILE A 1 102 ? -17.734 5.527 -5.012 1 98.69 102 ILE A CA 1
ATOM 800 C C . ILE A 1 102 ? -18.359 4.645 -6.09 1 98.69 102 ILE A C 1
ATOM 802 O O . ILE A 1 102 ? -17.672 4.176 -6.996 1 98.69 102 ILE A O 1
ATOM 806 N N . TYR A 1 103 ? -19.625 4.48 -6.027 1 98.62 103 TYR A N 1
ATOM 807 C CA . TYR A 1 103 ? -20.297 3.678 -7.035 1 98.62 103 TYR A CA 1
ATOM 808 C C . TYR A 1 103 ? -20.188 4.32 -8.414 1 98.62 103 TYR A C 1
ATOM 810 O O . TYR A 1 103 ? -19.938 3.631 -9.406 1 98.62 103 TYR A O 1
ATOM 818 N N . LEU A 1 104 ? -20.391 5.574 -8.492 1 98.56 104 LEU A N 1
ATOM 819 C CA . LEU A 1 104 ? -20.297 6.273 -9.766 1 98.56 104 LEU A CA 1
ATOM 820 C C . LEU A 1 104 ? -18.891 6.172 -10.328 1 98.56 104 LEU A C 1
ATOM 822 O O . LEU A 1 104 ? -18.703 5.953 -11.531 1 98.56 104 LEU A O 1
ATOM 826 N N . TRP A 1 105 ? -17.969 6.328 -9.445 1 98.69 105 TRP A N 1
ATOM 827 C CA . TRP A 1 105 ? -16.562 6.246 -9.844 1 98.69 105 TRP A CA 1
ATOM 828 C C . TRP A 1 105 ? -16.219 4.84 -10.32 1 98.69 105 TRP A C 1
ATOM 830 O O . TRP A 1 105 ? -15.578 4.672 -11.359 1 98.69 105 TRP A O 1
ATOM 840 N N . GLU A 1 106 ? -16.609 3.855 -9.547 1 98.31 106 GLU A N 1
ATOM 841 C CA . GLU A 1 106 ? -16.391 2.455 -9.898 1 98.31 106 GLU A CA 1
ATOM 842 C C . GLU A 1 106 ? -17.016 2.115 -11.242 1 98.31 106 GLU A C 1
ATOM 844 O O . GLU A 1 106 ? -16.406 1.464 -12.086 1 98.31 106 GLU A O 1
ATOM 849 N N . PHE A 1 107 ? -18.188 2.568 -11.398 1 98.5 107 PHE A N 1
ATOM 850 C CA . PHE A 1 107 ? -18.891 2.303 -12.648 1 98.5 107 PHE A CA 1
ATOM 851 C C . PHE A 1 107 ? -18.172 2.957 -13.82 1 98.5 107 PHE A C 1
ATOM 853 O O . PHE A 1 107 ? -18 2.334 -14.867 1 98.5 107 PHE A O 1
ATOM 860 N N . SER A 1 108 ? -17.766 4.121 -13.656 1 98.62 108 SER A N 1
ATOM 861 C CA . SER A 1 108 ? -17.078 4.863 -14.711 1 98.62 108 SER A CA 1
ATOM 862 C C . SER A 1 108 ? -15.766 4.191 -15.102 1 98.62 108 SER A C 1
ATOM 864 O O . SER A 1 108 ? -15.492 4.004 -16.297 1 98.62 108 SER A O 1
ATOM 866 N N . TRP A 1 109 ? -15 3.787 -14.117 1 98.44 109 TRP A N 1
ATOM 867 C CA . TRP A 1 109 ? -13.758 3.074 -14.391 1 98.44 109 TRP A CA 1
ATOM 868 C C . TRP A 1 109 ? -14.039 1.721 -15.031 1 98.44 109 TRP A C 1
ATOM 870 O O . TRP A 1 109 ? -13.336 1.303 -15.953 1 98.44 109 TRP A O 1
ATOM 880 N N . GLY A 1 110 ? -15.031 1.077 -14.469 1 98.5 110 GLY A N 1
ATOM 881 C CA . GLY A 1 110 ? -15.406 -0.204 -15.047 1 98.5 110 GLY A CA 1
ATOM 882 C C . GLY A 1 110 ? -15.75 -0.116 -16.516 1 98.5 110 GLY A C 1
ATOM 883 O O . GLY A 1 110 ? -15.305 -0.937 -17.312 1 98.5 110 GLY A O 1
ATOM 884 N N . VAL A 1 111 ? -16.531 0.844 -16.906 1 98.44 111 VAL A N 1
ATOM 885 C CA . VAL A 1 111 ? -16.906 1.053 -18.297 1 98.44 111 VAL A CA 1
ATOM 886 C C . VAL A 1 111 ? -15.656 1.322 -19.141 1 98.44 111 VAL A C 1
ATOM 888 O O . VAL A 1 111 ? -15.445 0.693 -20.172 1 98.44 111 VAL A O 1
ATOM 891 N N . GLY A 1 112 ? -14.836 2.199 -18.703 1 98.31 112 GLY A N 1
ATOM 892 C CA . GLY A 1 112 ? -13.617 2.527 -19.422 1 98.31 112 GLY A CA 1
ATOM 893 C C . GLY A 1 112 ? -12.695 1.337 -19.609 1 98.31 112 GLY A C 1
ATOM 894 O O . GLY A 1 112 ? -12.211 1.082 -20.719 1 98.31 112 GLY A O 1
ATOM 895 N N . LEU A 1 113 ? -12.477 0.649 -18.562 1 98.44 113 LEU A N 1
ATOM 896 C CA . LEU A 1 113 ? -11.57 -0.492 -18.609 1 98.44 113 LEU A CA 1
ATOM 897 C C . LEU A 1 113 ? -12.164 -1.621 -19.453 1 98.44 113 LEU A C 1
ATOM 899 O O . LEU A 1 113 ? -11.43 -2.352 -20.125 1 98.44 113 LEU A O 1
ATOM 903 N N . SER A 1 114 ? -13.484 -1.737 -19.344 1 97.94 114 SER A N 1
ATOM 904 C CA . SER A 1 114 ? -14.141 -2.764 -20.156 1 97.94 114 SER A CA 1
ATOM 905 C C . SER A 1 114 ? -13.984 -2.484 -21.641 1 97.94 114 SER A C 1
ATOM 907 O O . SER A 1 114 ? -13.836 -3.41 -22.438 1 97.94 114 SER A O 1
ATOM 909 N N . LEU A 1 115 ? -13.992 -1.288 -22.016 1 97.56 115 LEU A N 1
ATOM 910 C CA . LEU A 1 115 ? -13.812 -0.915 -23.406 1 97.56 115 LEU A CA 1
ATOM 911 C C . LEU A 1 115 ? -12.422 -1.315 -23.906 1 97.56 115 LEU A C 1
ATOM 913 O O . LEU A 1 115 ? -12.234 -1.557 -25.094 1 97.56 115 LEU A O 1
ATOM 917 N N . LEU A 1 116 ? -11.516 -1.47 -23 1 96.94 116 LEU A N 1
ATOM 918 C CA . LEU A 1 116 ? -10.148 -1.826 -23.344 1 96.94 116 LEU A CA 1
ATOM 919 C C . LEU A 1 116 ? -9.883 -3.303 -23.062 1 96.94 116 LEU A C 1
ATOM 921 O O . LEU A 1 116 ? -8.75 -3.773 -23.203 1 96.94 116 LEU A O 1
ATOM 925 N N . GLY A 1 117 ? -10.914 -3.939 -22.594 1 96.56 117 GLY A N 1
ATOM 926 C CA . GLY A 1 117 ? -10.75 -5.34 -22.234 1 96.56 117 GLY A CA 1
ATOM 927 C C . GLY A 1 117 ? -9.867 -5.547 -21.031 1 96.56 117 GLY A C 1
ATOM 928 O O . GLY A 1 117 ? -9.18 -6.566 -20.922 1 96.56 117 GLY A O 1
ATOM 929 N N . ALA A 1 118 ? -9.867 -4.633 -20.109 1 97.69 118 ALA A N 1
ATOM 930 C CA . ALA A 1 118 ? -8.883 -4.629 -19.047 1 97.69 118 ALA A CA 1
ATOM 931 C C . ALA A 1 118 ? -9.562 -4.602 -17.672 1 97.69 118 ALA A C 1
ATOM 933 O O . ALA A 1 118 ? -8.898 -4.43 -16.641 1 97.69 118 ALA A O 1
ATOM 934 N N . CYS A 1 119 ? -10.844 -4.738 -17.594 1 97.56 119 CYS A N 1
ATOM 935 C CA . CYS A 1 119 ? -11.539 -4.672 -16.312 1 97.56 119 CYS A CA 1
ATOM 936 C C . CYS A 1 119 ? -11.234 -5.895 -15.453 1 97.56 119 CYS A C 1
ATOM 938 O O . CYS A 1 119 ? -11.578 -7.02 -15.828 1 97.56 119 CYS A O 1
ATOM 940 N N . PRO A 1 120 ? -10.711 -5.656 -14.297 1 96.75 120 PRO A N 1
ATOM 941 C CA . PRO A 1 120 ? -10.227 -6.801 -13.523 1 96.75 120 PRO A CA 1
ATOM 942 C C . PRO A 1 120 ? -11.297 -7.383 -12.602 1 96.75 120 PRO A C 1
ATOM 944 O O . PRO A 1 120 ? -11.023 -8.336 -11.867 1 96.75 120 PRO A O 1
ATOM 947 N N . TRP A 1 121 ? -12.461 -6.816 -12.531 1 96.12 121 TRP A N 1
ATOM 948 C CA . TRP A 1 121 ? -13.492 -7.371 -11.664 1 96.12 121 TRP A CA 1
ATOM 949 C C . TRP A 1 121 ? -14.773 -7.645 -12.453 1 96.12 121 TRP A C 1
ATOM 951 O O . TRP A 1 121 ? -14.961 -7.109 -13.555 1 96.12 121 TRP A O 1
ATOM 961 N N . ASP A 1 122 ? -15.516 -8.555 -11.922 1 96.25 122 ASP A N 1
ATOM 962 C CA . ASP A 1 122 ? -16.797 -8.938 -12.5 1 96.25 122 ASP A CA 1
ATOM 963 C C . ASP A 1 122 ? -17.797 -9.344 -11.414 1 96.25 122 ASP A C 1
ATOM 965 O O . ASP A 1 122 ? -17.609 -10.367 -10.75 1 96.25 122 ASP A O 1
ATOM 969 N N . TYR A 1 123 ? -18.859 -8.547 -11.367 1 96.19 123 TYR A N 1
ATOM 970 C CA . TYR A 1 123 ? -19.844 -8.797 -10.328 1 96.19 123 TYR A CA 1
ATOM 971 C C . TYR A 1 123 ? -21.109 -9.414 -10.906 1 96.19 123 TYR A C 1
ATOM 973 O O . TYR A 1 123 ? -22.172 -9.367 -10.281 1 96.19 123 TYR A O 1
ATOM 981 N N . SER A 1 124 ? -21.062 -9.984 -12.094 1 95.38 124 SER A N 1
ATOM 982 C CA . SER A 1 124 ? -22.219 -10.547 -12.766 1 95.38 124 SER A CA 1
ATOM 983 C C . SER A 1 124 ? -22.844 -11.68 -11.961 1 95.38 124 SER A C 1
ATOM 985 O O . SER A 1 124 ? -24.031 -11.969 -12.094 1 95.38 124 SER A O 1
ATOM 987 N N . GLY A 1 125 ? -22.156 -12.266 -11.133 1 93.44 125 GLY A N 1
ATOM 988 C CA . GLY A 1 125 ? -22.656 -13.344 -10.305 1 93.44 125 GLY A CA 1
ATOM 989 C C . GLY A 1 125 ? -23.438 -12.859 -9.102 1 93.44 125 GLY A C 1
ATOM 990 O O . GLY A 1 125 ? -24.078 -13.648 -8.406 1 93.44 125 GLY A O 1
ATOM 991 N N . HIS A 1 126 ? -23.438 -11.602 -8.828 1 92.88 126 HIS A N 1
ATOM 992 C CA . HIS A 1 126 ? -24.172 -11.023 -7.711 1 92.88 126 HIS A CA 1
ATOM 993 C C . HIS A 1 126 ? -25.609 -10.68 -8.117 1 92.88 126 HIS A C 1
ATOM 995 O O . HIS A 1 126 ? -25.859 -10.305 -9.266 1 92.88 126 HIS A O 1
ATOM 1001 N N . ARG A 1 127 ? -26.531 -10.711 -7.238 1 91.44 127 ARG A N 1
ATOM 1002 C CA . ARG A 1 127 ? -27.938 -10.508 -7.52 1 91.44 127 ARG A CA 1
ATOM 1003 C C . ARG A 1 127 ? -28.234 -9.047 -7.824 1 91.44 127 ARG A C 1
ATOM 1005 O O . ARG A 1 127 ? -28.969 -8.734 -8.766 1 91.44 127 ARG A O 1
ATOM 1012 N N . TYR A 1 128 ? -27.672 -8.094 -7.113 1 95.12 128 TYR A N 1
ATOM 1013 C CA . TYR A 1 128 ? -27.969 -6.668 -7.262 1 95.12 128 TYR A CA 1
ATOM 1014 C C . TYR A 1 128 ? -26.812 -5.945 -7.941 1 95.12 128 TYR A C 1
ATOM 1016 O O . TYR A 1 128 ? -26.328 -4.918 -7.445 1 95.12 128 TYR A O 1
ATOM 1024 N N . ASN A 1 129 ? -26.469 -6.551 -9.133 1 96 129 ASN A N 1
ATOM 1025 C CA . ASN A 1 129 ? -25.375 -5.926 -9.875 1 96 129 ASN A CA 1
ATOM 1026 C C . ASN A 1 129 ? -25.906 -5.055 -11.016 1 96 129 ASN A C 1
ATOM 1028 O O . ASN A 1 129 ? -27.062 -5.188 -11.422 1 96 129 ASN A O 1
ATOM 1032 N N . LEU A 1 130 ? -25.172 -4.102 -11.453 1 96.88 130 LEU A N 1
ATOM 1033 C CA . LEU A 1 130 ? -25.406 -3.299 -12.648 1 96.88 130 LEU A CA 1
ATOM 1034 C C . LEU A 1 130 ? -24.344 -3.559 -13.703 1 96.88 130 LEU A C 1
ATOM 1036 O O . LEU A 1 130 ? -23.203 -3.086 -13.57 1 96.88 130 LEU A O 1
ATOM 1040 N N . ARG A 1 131 ? -24.672 -4.406 -14.812 1 96.56 131 ARG A N 1
ATOM 1041 C CA . ARG A 1 131 ? -23.828 -4.742 -15.945 1 96.56 131 ARG A CA 1
ATOM 1042 C C . ARG A 1 131 ? -22.547 -5.438 -15.484 1 96.56 131 ARG A C 1
ATOM 1044 O O . ARG A 1 131 ? -21.516 -5.367 -16.156 1 96.56 131 ARG A O 1
ATOM 1051 N N . GLY A 1 132 ? -22.562 -5.922 -14.227 1 97.5 132 GLY A N 1
ATOM 1052 C CA . GLY A 1 132 ? -21.391 -6.609 -13.695 1 97.5 132 GLY A CA 1
ATOM 1053 C C . GLY A 1 132 ? -20.297 -5.66 -13.258 1 97.5 132 GLY A C 1
ATOM 1054 O O . GLY A 1 132 ? -19.188 -6.102 -12.898 1 97.5 132 GLY A O 1
ATOM 1055 N N . LEU A 1 133 ? -20.578 -4.434 -13.234 1 98 133 LEU A N 1
ATOM 1056 C CA . LEU A 1 133 ? -19.531 -3.445 -12.969 1 98 133 LEU A CA 1
ATOM 1057 C C . LEU A 1 133 ? -19.641 -2.912 -11.547 1 98 133 LEU A C 1
ATOM 1059 O O . LEU A 1 133 ? -18.641 -2.467 -10.969 1 98 133 LEU A O 1
ATOM 1063 N N . ILE A 1 134 ? -20.797 -2.887 -11.031 1 98.12 134 ILE A N 1
ATOM 1064 C CA . ILE A 1 134 ? -21 -2.553 -9.633 1 98.12 134 ILE A CA 1
ATOM 1065 C C . ILE A 1 134 ? -22.047 -3.484 -9.023 1 98.12 134 ILE A C 1
ATOM 1067 O O . ILE A 1 134 ? -22.812 -4.125 -9.75 1 98.12 134 ILE A O 1
ATOM 1071 N N . THR A 1 135 ? -22.016 -3.623 -7.746 1 97.38 135 THR A N 1
ATOM 1072 C CA . THR A 1 135 ? -23 -4.414 -7.035 1 97.38 135 THR A CA 1
ATOM 1073 C C . THR A 1 135 ? -23.406 -3.729 -5.734 1 97.38 135 THR A C 1
ATOM 1075 O O . THR A 1 135 ? -22.578 -3.154 -5.039 1 97.38 135 THR A O 1
ATOM 1078 N N . LEU A 1 136 ? -24.641 -3.754 -5.402 1 96.44 136 LEU A N 1
ATOM 1079 C CA . LEU A 1 136 ? -25.156 -3.123 -4.191 1 96.44 136 LEU A CA 1
ATOM 1080 C C . LEU A 1 136 ? -24.766 -3.928 -2.953 1 96.44 136 LEU A C 1
ATOM 1082 O O . LEU A 1 136 ? -24.828 -3.418 -1.833 1 96.44 136 LEU A O 1
ATOM 1086 N N . ASP A 1 137 ? -24.344 -5.129 -3.176 1 94.94 137 ASP A N 1
ATOM 1087 C CA . ASP A 1 137 ? -23.875 -5.973 -2.076 1 94.94 137 ASP A CA 1
ATOM 1088 C C . ASP A 1 137 ? -22.719 -5.309 -1.328 1 94.94 137 ASP A C 1
ATOM 1090 O O . ASP A 1 137 ? -22.469 -5.617 -0.16 1 94.94 137 ASP A O 1
ATOM 1094 N N . TYR A 1 138 ? -22.078 -4.414 -2.039 1 95.75 138 TYR A N 1
ATOM 1095 C CA . TYR A 1 138 ? -20.875 -3.84 -1.458 1 95.75 138 TYR A CA 1
ATOM 1096 C C . TYR A 1 138 ? -21.125 -2.426 -0.952 1 95.75 138 TYR A C 1
ATOM 1098 O O . TYR A 1 138 ? -20.188 -1.686 -0.648 1 95.75 138 TYR A O 1
ATOM 1106 N N . ALA A 1 139 ? -22.375 -2.111 -0.688 1 97.06 139 ALA A N 1
ATOM 1107 C CA . ALA A 1 139 ? -22.688 -0.774 -0.198 1 97.06 139 ALA A CA 1
ATOM 1108 C C . ALA A 1 139 ? -22.125 -0.547 1.198 1 97.06 139 ALA A C 1
ATOM 1110 O O . ALA A 1 139 ? -21.531 0.5 1.472 1 97.06 139 ALA A O 1
ATOM 1111 N N . LEU A 1 140 ? -22.312 -1.532 2.004 1 96.25 140 LEU A N 1
ATOM 1112 C CA . LEU A 1 140 ? -21.828 -1.386 3.377 1 96.25 140 LEU A CA 1
ATOM 1113 C C . LEU A 1 140 ? -20.312 -1.364 3.426 1 96.25 140 LEU A C 1
ATOM 1115 O O . LEU A 1 140 ? -19.719 -0.464 4.027 1 96.25 140 LEU A O 1
ATOM 1119 N N . PRO A 1 141 ? -19.609 -2.309 2.754 1 96.44 141 PRO A N 1
ATOM 1120 C CA . PRO A 1 141 ? -18.156 -2.23 2.709 1 96.44 141 PRO A CA 1
ATOM 1121 C C . PRO A 1 141 ? -17.641 -0.895 2.164 1 96.44 141 PRO A C 1
ATOM 1123 O O . PRO A 1 141 ? -16.672 -0.345 2.674 1 96.44 141 PRO A O 1
ATOM 1126 N N . TRP A 1 142 ? -18.328 -0.343 1.178 1 98.12 142 TRP A N 1
ATOM 1127 C CA . TRP A 1 142 ? -17.922 0.939 0.614 1 98.12 142 TRP A CA 1
ATOM 1128 C C . TRP A 1 142 ? -18.109 2.066 1.623 1 98.12 142 TRP A C 1
ATOM 1130 O O . TRP A 1 142 ? -17.281 2.971 1.721 1 98.12 142 TRP A O 1
ATOM 1140 N N . ALA A 1 143 ? -19.188 2.008 2.375 1 98.19 143 ALA A N 1
ATOM 1141 C CA . ALA A 1 143 ? -19.422 3.018 3.404 1 98.19 143 ALA A CA 1
ATOM 1142 C C . ALA A 1 143 ? -18.359 2.957 4.488 1 98.19 143 ALA A C 1
ATOM 1144 O O . ALA A 1 143 ? -17.875 3.992 4.953 1 98.19 143 ALA A O 1
ATOM 1145 N N . VAL A 1 144 ? -18.016 1.809 4.871 1 97.81 144 VAL A N 1
ATOM 1146 C CA . VAL A 1 144 ? -16.984 1.614 5.891 1 97.81 144 VAL A CA 1
ATOM 1147 C C . VAL A 1 144 ? -15.641 2.096 5.359 1 97.81 144 VAL A C 1
ATOM 1149 O O . VAL A 1 144 ? -14.898 2.787 6.066 1 97.81 144 VAL A O 1
ATOM 1152 N N . ALA A 1 145 ? -15.359 1.73 4.113 1 98.12 145 ALA A N 1
ATOM 1153 C CA . ALA A 1 145 ? -14.125 2.193 3.492 1 98.12 145 ALA A CA 1
ATOM 1154 C C . ALA A 1 145 ? -14.07 3.717 3.436 1 98.12 145 ALA A C 1
ATOM 1156 O O . ALA A 1 145 ? -13.023 4.32 3.688 1 98.12 145 ALA A O 1
ATOM 1157 N N . ALA A 1 146 ? -15.188 4.27 3.131 1 98.56 146 ALA A N 1
ATOM 1158 C CA . ALA A 1 146 ? -15.266 5.727 3.064 1 98.56 146 ALA A CA 1
ATOM 1159 C C . ALA A 1 146 ? -15.055 6.348 4.441 1 98.56 146 ALA A C 1
ATOM 1161 O O . ALA A 1 146 ? -14.398 7.387 4.566 1 98.56 146 ALA A O 1
ATOM 1162 N N . TYR A 1 147 ? -15.625 5.77 5.434 1 98.38 147 TYR A N 1
ATOM 1163 C CA . TYR A 1 147 ? -15.43 6.227 6.805 1 98.38 147 TYR A CA 1
ATOM 1164 C C . TYR A 1 147 ? -13.953 6.195 7.184 1 98.38 147 TYR A C 1
ATOM 1166 O O . TYR A 1 147 ? -13.422 7.172 7.719 1 98.38 147 TYR A O 1
ATOM 1174 N N . ILE A 1 148 ? -13.266 5.129 6.891 1 98 148 ILE A N 1
ATOM 1175 C CA . ILE A 1 148 ? -11.852 4.969 7.199 1 98 148 ILE A CA 1
ATOM 1176 C C . ILE A 1 148 ? -11.031 5.977 6.398 1 98 148 ILE A C 1
ATOM 1178 O O . ILE A 1 148 ? -10.102 6.586 6.926 1 98 148 ILE A O 1
ATOM 1182 N N . ALA A 1 149 ? -11.406 6.141 5.137 1 98.31 149 ALA A N 1
ATOM 1183 C CA . ALA A 1 149 ? -10.695 7.09 4.285 1 98.31 149 ALA A CA 1
ATOM 1184 C C . ALA A 1 149 ? -10.766 8.5 4.863 1 98.31 149 ALA A C 1
ATOM 1186 O O . ALA A 1 149 ? -9.75 9.203 4.938 1 98.31 149 ALA A O 1
ATOM 1187 N N . GLU A 1 150 ? -11.93 8.883 5.266 1 97.69 150 GLU A N 1
ATOM 1188 C CA . GLU A 1 150 ? -12.078 10.242 5.773 1 97.69 150 GLU A CA 1
ATOM 1189 C C . GLU A 1 150 ? -11.391 10.406 7.125 1 97.69 150 GLU A C 1
ATOM 1191 O O . GLU A 1 150 ? -10.617 11.352 7.324 1 97.69 150 GLU A O 1
ATOM 1196 N N . GLN A 1 151 ? -11.68 9.477 8.047 1 96 151 GLN A N 1
ATOM 1197 C CA . GLN A 1 151 ? -11.289 9.664 9.438 1 96 151 GLN A CA 1
ATOM 1198 C C . GLN A 1 151 ? -9.805 9.375 9.648 1 96 151 GLN A C 1
ATOM 1200 O O . GLN A 1 151 ? -9.195 9.875 10.594 1 96 151 GLN A O 1
ATOM 1205 N N . HIS A 1 152 ? -9.258 8.617 8.781 1 95.12 152 HIS A N 1
ATOM 1206 C CA . HIS A 1 152 ? -7.875 8.211 9.023 1 95.12 152 HIS A CA 1
ATOM 1207 C C . HIS A 1 152 ? -6.973 8.594 7.855 1 95.12 152 HIS A C 1
ATOM 1209 O O . HIS A 1 152 ? -6.047 9.391 8.016 1 95.12 152 HIS A O 1
ATOM 1215 N N . VAL A 1 153 ? -7.238 8.156 6.695 1 96.69 153 VAL A N 1
ATOM 1216 C CA . VAL A 1 153 ? -6.316 8.305 5.574 1 96.69 153 VAL A CA 1
ATOM 1217 C C . VAL A 1 153 ? -6.195 9.781 5.203 1 96.69 153 VAL A C 1
ATOM 1219 O O . VAL A 1 153 ? -5.098 10.344 5.219 1 96.69 153 VAL A O 1
ATOM 1222 N N . ILE A 1 154 ? -7.297 10.406 4.914 1 97 154 ILE A N 1
ATOM 1223 C CA . ILE A 1 154 ? -7.297 11.797 4.457 1 97 154 ILE A CA 1
ATOM 1224 C C . ILE A 1 154 ? -6.828 12.711 5.586 1 97 154 ILE A C 1
ATOM 1226 O O . ILE A 1 154 ? -5.949 13.547 5.387 1 97 154 ILE A O 1
ATOM 1230 N N . ARG A 1 155 ? -7.383 12.531 6.762 1 93.88 155 ARG A N 1
ATOM 1231 C CA . ARG A 1 155 ? -7.055 13.383 7.902 1 93.88 155 ARG A CA 1
ATOM 1232 C C . ARG A 1 155 ? -5.559 13.359 8.188 1 93.88 155 ARG A C 1
ATOM 1234 O O . ARG A 1 155 ? -4.934 14.406 8.359 1 93.88 155 ARG A O 1
ATOM 1241 N N . HIS A 1 156 ? -4.969 12.188 8.172 1 92.5 156 HIS A N 1
ATOM 1242 C CA . HIS A 1 156 ? -3.551 12.078 8.508 1 92.5 156 HIS A CA 1
ATOM 1243 C C . HIS A 1 156 ? -2.674 12.523 7.344 1 92.5 156 HIS A C 1
ATOM 1245 O O . HIS A 1 156 ? -1.596 13.086 7.551 1 92.5 156 HIS A O 1
ATOM 1251 N N . THR A 1 157 ? -3.131 12.219 6.184 1 93.81 157 THR A N 1
ATOM 1252 C CA . THR A 1 157 ? -2.373 12.648 5.016 1 93.81 157 THR A CA 1
ATOM 1253 C C . THR A 1 157 ? -2.24 14.172 4.988 1 93.81 157 THR A C 1
ATOM 1255 O O . THR A 1 157 ? -1.169 14.695 4.684 1 93.81 157 THR A O 1
ATOM 1258 N N . LEU A 1 158 ? -3.244 14.883 5.336 1 92.06 158 LEU A N 1
ATOM 1259 C CA . LEU A 1 158 ? -3.242 16.344 5.309 1 92.06 158 LEU A CA 1
ATOM 1260 C C . LEU A 1 158 ? -2.361 16.906 6.418 1 92.06 158 LEU A C 1
ATOM 1262 O O . LEU A 1 158 ? -2.006 18.078 6.391 1 92.06 158 LEU A O 1
ATOM 1266 N N . ARG A 1 159 ? -1.95 16.078 7.332 1 87.44 159 ARG A N 1
ATOM 1267 C CA . ARG A 1 159 ? -1.101 16.5 8.438 1 87.44 159 ARG A CA 1
ATOM 1268 C C . ARG A 1 159 ? 0.365 16.188 8.156 1 87.44 159 ARG A C 1
ATOM 1270 O O . ARG A 1 159 ? 1.247 16.578 8.922 1 87.44 159 ARG A O 1
ATOM 1277 N N . ILE A 1 160 ? 0.582 15.43 7.145 1 86.31 160 ILE A N 1
ATOM 1278 C CA . ILE A 1 160 ? 1.946 15.047 6.793 1 86.31 160 ILE A CA 1
ATOM 1279 C C . ILE A 1 160 ? 2.701 16.266 6.27 1 86.31 160 ILE A C 1
ATOM 1281 O O . ILE A 1 160 ? 2.172 17.031 5.461 1 86.31 160 ILE A O 1
ATOM 1285 N N . ARG A 1 161 ? 3.877 16.562 6.918 1 79.88 161 ARG A N 1
ATOM 1286 C CA . ARG A 1 161 ? 4.836 17.547 6.418 1 79.88 161 ARG A CA 1
ATOM 1287 C C . ARG A 1 161 ? 6.172 16.891 6.086 1 79.88 161 ARG A C 1
ATOM 1289 O O . ARG A 1 161 ? 6.566 15.914 6.727 1 79.88 161 ARG A O 1
ATOM 1296 N N . LEU A 1 162 ? 6.668 17.203 4.957 1 67.69 162 LEU A N 1
ATOM 1297 C CA . LEU A 1 162 ? 7.992 16.688 4.613 1 67.69 162 LEU A CA 1
ATOM 1298 C C . LEU A 1 162 ? 9.078 17.688 4.98 1 67.69 162 LEU A C 1
ATOM 1300 O O . LEU A 1 162 ? 9 18.859 4.602 1 67.69 162 LEU A O 1
ATOM 1304 N N . ALA A 1 163 ? 9.828 17.266 6.043 1 58.12 163 ALA A N 1
ATOM 1305 C CA . ALA A 1 163 ? 10.953 18.125 6.402 1 58.12 163 ALA A CA 1
ATOM 1306 C C . ALA A 1 163 ? 11.883 18.344 5.211 1 58.12 163 ALA A C 1
ATOM 1308 O O . ALA A 1 163 ? 12.32 17.375 4.578 1 58.12 163 ALA A O 1
ATOM 1309 N N . VAL A 1 164 ? 11.484 19.266 4.449 1 46.78 164 VAL A N 1
ATOM 1310 C CA . VAL A 1 164 ? 12.469 19.641 3.439 1 46.78 164 VAL A CA 1
ATOM 1311 C C . VAL A 1 164 ? 13.688 20.266 4.113 1 46.78 164 VAL A C 1
ATOM 1313 O O . VAL A 1 164 ? 13.547 21.156 4.961 1 46.78 164 VAL A O 1
ATOM 1316 N N . ALA A 1 165 ? 14.688 19.531 4.496 1 38.06 165 ALA A N 1
ATOM 1317 C CA . ALA A 1 165 ? 15.922 20.172 4.934 1 38.06 165 ALA A CA 1
ATOM 1318 C C . ALA A 1 165 ? 16.25 21.375 4.059 1 38.06 165 ALA A C 1
ATOM 1320 O O . ALA A 1 165 ? 16.609 21.219 2.885 1 38.06 165 ALA A O 1
ATOM 1321 N N . PHE A 1 166 ? 15.453 22.406 4.121 1 32.97 166 PHE A N 1
ATOM 1322 C CA . PHE A 1 166 ? 16.047 23.625 3.602 1 32.97 166 PHE A CA 1
ATOM 1323 C C . PHE A 1 166 ? 17.281 24.016 4.41 1 32.97 166 PHE A C 1
ATOM 1325 O O . PHE A 1 166 ? 17.188 24.375 5.586 1 32.97 166 PHE A O 1
ATOM 1332 N N . THR A 1 167 ? 18.391 23.359 4.402 1 31.56 167 THR A N 1
ATOM 1333 C CA . THR A 1 167 ? 19.641 23.984 4.824 1 31.56 167 THR A CA 1
ATOM 1334 C C . THR A 1 167 ? 19.781 25.375 4.219 1 31.56 167 THR A C 1
ATOM 1336 O O . THR A 1 167 ? 20.125 25.516 3.045 1 31.56 167 THR A O 1
ATOM 1339 N N . ILE A 1 168 ? 18.875 26.281 4.406 1 29.66 168 ILE A N 1
ATOM 1340 C CA . ILE A 1 168 ? 19.328 27.641 4.191 1 29.66 168 ILE A CA 1
ATOM 1341 C C . ILE A 1 168 ? 20.438 27.984 5.18 1 29.66 168 ILE A C 1
ATOM 1343 O O . ILE A 1 168 ? 20.281 27.828 6.391 1 29.66 168 ILE A O 1
ATOM 1347 N N . SER A 1 169 ? 21.719 28.031 4.797 1 28.67 169 SER A N 1
ATOM 1348 C CA . SER A 1 169 ? 22.781 28.844 5.352 1 28.67 169 SER A CA 1
ATOM 1349 C C . SER A 1 169 ? 22.281 30.219 5.754 1 28.67 169 SER A C 1
ATOM 1351 O O . SER A 1 169 ? 22.047 31.078 4.902 1 28.67 169 SER A O 1
ATOM 1353 N N . CYS A 1 170 ? 21.234 30.328 6.441 1 28.58 170 CYS A N 1
ATOM 1354 C CA . CYS A 1 170 ? 20.922 31.609 7.062 1 28.58 170 CYS A CA 1
ATOM 1355 C C . CYS A 1 170 ? 22.094 32.094 7.914 1 28.58 170 CYS A C 1
ATOM 1357 O O . CYS A 1 170 ? 21.969 33.094 8.617 1 28.58 170 CYS A O 1
ATOM 1359 N N . ALA A 1 171 ? 23.094 31.297 8.18 1 29.67 171 ALA A N 1
ATOM 1360 C CA . ALA A 1 171 ? 24.266 31.875 8.836 1 29.67 171 ALA A CA 1
ATOM 1361 C C . ALA A 1 171 ? 24.766 33.094 8.07 1 29.67 171 ALA A C 1
ATOM 1363 O O . ALA A 1 171 ? 25.438 33.969 8.641 1 29.67 171 ALA A O 1
ATOM 1364 N N . VAL A 1 172 ? 24.578 33.094 6.727 1 31.31 172 VAL A N 1
ATOM 1365 C CA . VAL A 1 172 ? 25.406 34.094 6.082 1 31.31 172 VAL A CA 1
ATOM 1366 C C . VAL A 1 172 ? 24.766 35.469 6.301 1 31.31 172 VAL A C 1
ATOM 1368 O O . VAL A 1 172 ? 25.438 36.5 6.16 1 31.31 172 VAL A O 1
ATOM 1371 N N . VAL A 1 173 ? 23.453 35.5 6.613 1 29.62 173 VAL A N 1
ATOM 1372 C CA . VAL A 1 173 ? 22.953 36.844 6.559 1 29.62 173 VAL A CA 1
ATOM 1373 C C . VAL A 1 173 ? 23.297 37.594 7.855 1 29.62 173 VAL A C 1
ATOM 1375 O O . VAL A 1 173 ? 23.375 38.812 7.879 1 29.62 173 VAL A O 1
ATOM 1378 N N . LEU A 1 174 ? 23.438 36.781 8.898 1 28.72 174 LEU A N 1
ATOM 1379 C CA . LEU A 1 174 ? 23.594 37.594 10.094 1 28.72 174 LEU A CA 1
ATOM 1380 C C . LEU A 1 174 ? 24.938 38.312 10.078 1 28.72 174 LEU A C 1
ATOM 1382 O O . LEU A 1 174 ? 25.125 39.281 10.812 1 28.72 174 LEU A O 1
ATOM 1386 N N . ARG A 1 175 ? 25.922 37.562 9.492 1 30.66 175 ARG A N 1
ATOM 1387 C CA . ARG A 1 175 ? 27.234 38.188 9.68 1 30.66 175 ARG A CA 1
ATOM 1388 C C . ARG A 1 175 ? 27.297 39.531 8.945 1 30.66 175 ARG A C 1
ATOM 1390 O O . ARG A 1 175 ? 28.141 40.375 9.258 1 30.66 175 ARG A O 1
ATOM 1397 N N . CYS A 1 176 ? 26.578 39.5 7.809 1 29.97 176 CYS A N 1
ATOM 1398 C CA . CYS A 1 176 ? 27 40.656 7.023 1 29.97 176 CYS A CA 1
ATOM 1399 C C . CYS A 1 176 ? 26.562 41.969 7.691 1 29.97 176 CYS A C 1
ATOM 1401 O O . CYS A 1 176 ? 26.969 43.031 7.27 1 29.97 176 CYS A O 1
ATOM 1403 N N . ALA A 1 177 ? 25.578 41.906 8.539 1 30.28 177 ALA A N 1
ATOM 1404 C CA . ALA A 1 177 ? 25.156 43.25 8.883 1 30.28 177 ALA A CA 1
ATOM 1405 C C . ALA A 1 177 ? 26.094 43.875 9.914 1 30.28 177 ALA A C 1
ATOM 1407 O O . ALA A 1 177 ? 26.016 45.062 10.172 1 30.28 177 ALA A O 1
ATOM 1408 N N . GLY A 1 178 ? 26.828 42.969 10.703 1 28.55 178 GLY A N 1
ATOM 1409 C CA . GLY A 1 178 ? 27.469 43.688 11.781 1 28.55 178 GLY A CA 1
ATOM 1410 C C . GLY A 1 178 ? 28.672 44.5 11.328 1 28.55 178 GLY A C 1
ATOM 1411 O O . GLY A 1 178 ? 29.203 45.312 12.086 1 28.55 178 GLY A O 1
ATOM 1412 N N . ASN A 1 179 ? 29.594 43.844 10.398 1 29.47 179 ASN A N 1
ATOM 1413 C CA . ASN A 1 179 ? 30.922 44.406 10.406 1 29.47 179 ASN A CA 1
ATOM 1414 C C . ASN A 1 179 ? 30.922 45.844 9.859 1 29.47 179 ASN A C 1
ATOM 1416 O O . ASN A 1 179 ? 31.062 46.031 8.656 1 29.47 179 ASN A O 1
ATOM 1420 N N . ARG A 1 180 ? 30.25 46.688 10.078 1 28.48 180 ARG A N 1
ATOM 1421 C CA . ARG A 1 180 ? 30.641 48 9.594 1 28.48 180 ARG A CA 1
ATOM 1422 C C . ARG A 1 180 ? 32.062 48.344 10.023 1 28.48 180 ARG A C 1
ATOM 1424 O O . ARG A 1 180 ? 32.625 49.375 9.594 1 28.48 180 ARG A O 1
ATOM 1431 N N . GLN A 1 181 ? 32.625 47.875 11.156 1 27.31 181 GLN A N 1
ATOM 1432 C CA . GLN A 1 181 ? 33.875 48.625 11.352 1 27.31 181 GLN A CA 1
ATOM 1433 C C . GLN A 1 181 ? 34.969 48.125 10.43 1 27.31 181 GLN A C 1
ATOM 1435 O O . GLN A 1 181 ? 34.875 47 9.883 1 27.31 181 GLN A O 1
ATOM 1440 N N . GLY A 1 182 ? 36.406 48.406 10.383 1 27.08 182 GLY A N 1
ATOM 1441 C CA . GLY A 1 182 ? 37.531 48.531 9.484 1 27.08 182 GLY A CA 1
ATOM 1442 C C . GLY A 1 182 ? 38.094 47.188 9.07 1 27.08 182 GLY A C 1
ATOM 1443 O O . GLY A 1 182 ? 38.5 47 7.91 1 27.08 182 GLY A O 1
ATOM 1444 N N . GLY A 1 183 ? 38.719 46.188 9.984 1 28.16 183 GLY A N 1
ATOM 1445 C CA . GLY A 1 183 ? 39.969 45.469 9.758 1 28.16 183 GLY A CA 1
ATOM 1446 C C . GLY A 1 183 ? 39.812 44.281 8.844 1 28.16 183 GLY A C 1
ATOM 1447 O O . GLY A 1 183 ? 38.688 43.844 8.586 1 28.16 183 GLY A O 1
ATOM 1448 N N . ALA A 1 184 ? 40.875 43.531 8.125 1 26.73 184 ALA A N 1
ATOM 1449 C CA . ALA A 1 184 ? 41.156 42.625 7.02 1 26.73 184 ALA A CA 1
ATOM 1450 C C . ALA A 1 184 ? 40.656 41.25 7.305 1 26.73 184 ALA A C 1
ATOM 1452 O O . ALA A 1 184 ? 41.156 40.531 8.188 1 26.73 184 ALA A O 1
ATOM 1453 N N . VAL A 1 185 ? 39.375 40.938 7.531 1 25.27 185 VAL A N 1
ATOM 1454 C CA . VAL A 1 185 ? 38.875 39.625 7.934 1 25.27 185 VAL A CA 1
ATOM 1455 C C . VAL A 1 185 ? 39.188 38.594 6.848 1 25.27 185 VAL A C 1
ATOM 1457 O O . VAL A 1 185 ? 38.844 38.812 5.68 1 25.27 185 VAL A O 1
ATOM 1460 N N . TYR A 1 186 ? 40.406 37.812 6.898 1 23.31 186 TYR A N 1
ATOM 1461 C CA . TYR A 1 186 ? 40.938 36.75 6.07 1 23.31 186 TYR A CA 1
ATOM 1462 C C . TYR A 1 186 ? 39.938 35.625 5.895 1 23.31 186 TYR A C 1
ATOM 1464 O O . TYR A 1 186 ? 39.75 34.812 6.797 1 23.31 186 TYR A O 1
ATOM 1472 N N . ASN A 1 187 ? 38.688 35.875 5.41 1 22 187 ASN A N 1
ATOM 1473 C CA . ASN A 1 187 ? 37.594 34.938 5.27 1 22 187 ASN A CA 1
ATOM 1474 C C . ASN A 1 187 ? 37.938 33.844 4.234 1 22 187 ASN A C 1
ATOM 1476 O O . ASN A 1 187 ? 37.906 34.125 3.031 1 22 187 ASN A O 1
ATOM 1480 N N . GLY A 1 188 ? 39 33.125 4.27 1 23.36 188 GLY A N 1
ATOM 1481 C CA . GLY A 1 188 ? 39.375 32.156 3.26 1 23.36 188 GLY A CA 1
ATOM 1482 C C . GLY A 1 188 ? 38.281 31.125 3.004 1 23.36 188 GLY A C 1
ATOM 1483 O O . GLY A 1 188 ? 38.219 30.094 3.672 1 23.36 188 GLY A O 1
ATOM 1484 N N . GLY A 1 189 ? 37.031 31.547 2.865 1 22.75 189 GLY A N 1
ATOM 1485 C CA . GLY A 1 189 ? 35.906 30.641 2.611 1 22.75 189 GLY A CA 1
ATOM 1486 C C . GLY A 1 189 ? 36.062 29.859 1.327 1 22.75 189 GLY A C 1
ATOM 1487 O O . GLY A 1 189 ? 36.625 30.359 0.344 1 22.75 189 GLY A O 1
ATOM 1488 N N . VAL A 1 190 ? 36.344 28.578 1.415 1 21.92 190 VAL A N 1
ATOM 1489 C CA . VAL A 1 190 ? 36.5 27.641 0.298 1 21.92 190 VAL A CA 1
ATOM 1490 C C . VAL A 1 190 ? 35.375 27.859 -0.709 1 21.92 190 VAL A C 1
ATOM 1492 O O . VAL A 1 190 ? 34.188 27.906 -0.335 1 21.92 190 VAL A O 1
ATOM 1495 N N . GLU A 1 191 ? 35.594 28.562 -1.843 1 22.64 191 GLU A N 1
ATOM 1496 C CA . GLU A 1 191 ? 34.906 28.938 -3.082 1 22.64 191 GLU A CA 1
ATOM 1497 C C . GLU A 1 191 ? 34.25 27.719 -3.729 1 22.64 191 GLU A C 1
ATOM 1499 O O . GLU A 1 191 ? 34.938 26.766 -4.121 1 22.64 191 GLU A O 1
ATOM 1504 N N . ILE A 1 192 ? 33.219 27.188 -3.125 1 22.39 192 ILE A N 1
ATOM 1505 C CA . ILE A 1 192 ? 32.625 26.172 -3.998 1 22.39 192 ILE A CA 1
ATOM 1506 C C . ILE A 1 192 ? 32.312 26.797 -5.359 1 22.39 192 ILE A C 1
ATOM 1508 O O . ILE A 1 192 ? 31.766 27.891 -5.441 1 22.39 192 ILE A O 1
ATOM 1512 N N . PRO A 1 193 ? 32.875 26.422 -6.539 1 20.59 193 PRO A N 1
ATOM 1513 C CA . PRO A 1 193 ? 32.812 27 -7.883 1 20.59 193 PRO A CA 1
ATOM 1514 C C . PRO A 1 193 ? 31.375 27.266 -8.336 1 20.59 193 PRO A C 1
ATOM 1516 O O . PRO A 1 193 ? 30.5 26.406 -8.148 1 20.59 193 PRO A O 1
ATOM 1519 N N . THR A 1 194 ? 30.875 28.562 -8.18 1 20.45 194 THR A N 1
ATOM 1520 C CA . THR A 1 194 ? 29.75 29.172 -8.867 1 20.45 194 THR A CA 1
ATOM 1521 C C . THR A 1 194 ? 29.844 28.953 -10.367 1 20.45 194 THR A C 1
ATOM 1523 O O . THR A 1 194 ? 30.812 29.344 -11.008 1 20.45 194 THR A O 1
ATOM 1526 N N . LEU A 1 195 ? 29.516 27.875 -10.977 1 18.73 195 LEU A N 1
ATOM 1527 C CA . LEU A 1 195 ? 29.609 27.891 -12.43 1 18.73 195 LEU A CA 1
ATOM 1528 C C . LEU A 1 195 ? 29.156 29.234 -12.992 1 18.73 195 LEU A C 1
ATOM 1530 O O . LEU A 1 195 ? 28.359 29.938 -12.367 1 18.73 195 LEU A O 1
ATOM 1534 N N . LEU A 1 196 ? 29.438 29.625 -14.445 1 17.83 196 LEU A N 1
ATOM 1535 C CA . LEU A 1 196 ? 29.688 30.641 -15.461 1 17.83 196 LEU A CA 1
ATOM 1536 C C . LEU A 1 196 ? 28.422 31.422 -15.773 1 17.83 196 LEU A C 1
ATOM 1538 O O . LEU A 1 196 ? 27.438 30.859 -16.266 1 17.83 196 LEU A O 1
ATOM 1542 N N . LEU A 1 197 ? 27.953 32.375 -14.977 1 18 197 LEU A N 1
ATOM 1543 C CA . LEU A 1 197 ? 27.25 33.469 -15.617 1 18 197 LEU A CA 1
ATOM 1544 C C . LEU A 1 197 ? 28.125 34.125 -16.672 1 18 197 LEU A C 1
ATOM 1546 O O . LEU A 1 197 ? 29.25 34.562 -16.375 1 18 197 LEU A O 1
ATOM 1550 N N . PHE A 1 198 ? 28.078 33.875 -18.172 1 18.55 198 PHE A N 1
ATOM 1551 C CA . PHE A 1 198 ? 28.828 34.438 -19.281 1 18.55 198 PHE A CA 1
ATOM 1552 C C . PHE A 1 198 ? 28.656 35.969 -19.312 1 18.55 198 PHE A C 1
ATOM 1554 O O . PHE A 1 198 ? 27.562 36.469 -19.562 1 18.55 198 PHE A O 1
ATOM 1561 N N . SER A 1 199 ? 29.188 36.875 -18.703 1 17.19 199 SER A N 1
ATOM 1562 C CA . SER A 1 199 ? 29.453 38.312 -18.891 1 17.19 199 SER A CA 1
ATOM 1563 C C . SER A 1 199 ? 30.172 38.562 -20.203 1 17.19 199 SER A C 1
ATOM 1565 O O . SER A 1 199 ? 31.234 38 -20.453 1 17.19 199 SER A O 1
ATOM 1567 N N . LEU A 1 200 ? 29.422 38.938 -21.531 1 21.28 200 LEU A N 1
ATOM 1568 C CA . LEU A 1 200 ? 29.859 39.719 -22.688 1 21.28 200 LEU A CA 1
ATOM 1569 C C . LEU A 1 200 ? 30.578 40.969 -22.25 1 21.28 200 LEU A C 1
ATOM 1571 O O . LEU A 1 200 ? 29.938 41.938 -21.797 1 21.28 200 LEU A O 1
ATOM 1575 N N . HIS A 1 201 ? 31.484 41.062 -21.625 1 19.05 201 HIS A N 1
ATOM 1576 C CA . HIS A 1 201 ? 32.312 42.156 -21.094 1 19.05 201 HIS A CA 1
ATOM 1577 C C . HIS A 1 201 ? 32.938 42.969 -22.219 1 19.05 201 HIS A C 1
ATOM 1579 O O . HIS A 1 201 ? 32.812 44.188 -22.234 1 19.05 201 HIS A O 1
ATOM 1585 N N . LYS A 1 202 ? 34.125 42.906 -22.734 1 19.67 202 LYS A N 1
ATOM 1586 C CA . LYS A 1 202 ? 35.281 43.75 -22.469 1 19.67 202 LYS A CA 1
ATOM 1587 C C . LYS A 1 202 ? 35.719 44.5 -23.719 1 19.67 202 LYS A C 1
ATOM 1589 O O . LYS A 1 202 ? 36.438 45.5 -23.641 1 19.67 202 LYS A O 1
ATOM 1594 N N . ASN A 1 203 ? 35.844 44.062 -25.078 1 21.44 203 ASN A N 1
ATOM 1595 C CA . ASN A 1 203 ? 37.094 44.5 -25.719 1 21.44 203 ASN A CA 1
ATOM 1596 C C . ASN A 1 203 ? 36.969 45.906 -26.281 1 21.44 203 ASN A C 1
ATOM 1598 O O . ASN A 1 203 ? 36.219 46.156 -27.25 1 21.44 203 ASN A O 1
ATOM 1602 N N . THR A 1 204 ? 37.062 47.062 -25.562 1 20.7 204 THR A N 1
ATOM 1603 C CA . THR A 1 204 ? 37.312 48.438 -25.906 1 20.7 204 THR A CA 1
ATOM 1604 C C . THR A 1 204 ? 38.656 48.594 -26.641 1 20.7 204 THR A C 1
ATOM 1606 O O . THR A 1 204 ? 39.094 49.719 -26.922 1 20.7 204 THR A O 1
ATOM 1609 N N . GLY A 1 205 ? 39.562 47.688 -27 1 20.72 205 GLY A N 1
ATOM 1610 C CA . GLY A 1 205 ? 40.844 48.281 -27.297 1 20.72 205 GLY A CA 1
ATOM 1611 C C . GLY A 1 205 ? 40.781 49.281 -28.438 1 20.72 205 GLY A C 1
ATOM 1612 O O . GLY A 1 205 ? 39.844 49.25 -29.234 1 20.72 205 GLY A O 1
ATOM 1613 N N . GLY A 1 206 ? 42 50.25 -28.531 1 22.56 206 GLY A N 1
ATOM 1614 C CA . GLY A 1 206 ? 42.906 51.031 -29.344 1 22.56 206 GLY A CA 1
ATOM 1615 C C . GLY A 1 206 ? 43.25 50.344 -30.656 1 22.56 206 GLY A C 1
ATOM 1616 O O . GLY A 1 206 ? 43.25 49.125 -30.75 1 22.56 206 GLY A O 1
ATOM 1617 N N . ASN B 1 1 ? 25.156 58.969 44.844 1 27.02 1 ASN B N 1
ATOM 1618 C CA . ASN B 1 1 ? 24.859 57.531 44.812 1 27.02 1 ASN B CA 1
ATOM 1619 C C . ASN B 1 1 ? 24.281 57.125 43.469 1 27.02 1 ASN B C 1
ATOM 1621 O O . ASN B 1 1 ? 23.188 57.562 43.094 1 27.02 1 ASN B O 1
ATOM 1625 N N . THR B 1 2 ? 25.109 56.969 42.344 1 31.77 2 THR B N 1
ATOM 1626 C CA . THR B 1 2 ? 25 56.625 40.938 1 31.77 2 THR B CA 1
ATOM 1627 C C . THR B 1 2 ? 24.359 55.25 40.75 1 31.77 2 THR B C 1
ATOM 1629 O O . THR B 1 2 ? 24.953 54.219 41.094 1 31.77 2 THR B O 1
ATOM 1632 N N . HIS B 1 3 ? 23.078 55.094 41.125 1 30.23 3 HIS B N 1
ATOM 1633 C CA . HIS B 1 3 ? 22.297 53.906 40.906 1 30.23 3 HIS B CA 1
ATOM 1634 C C . HIS B 1 3 ? 22.422 53.438 39.438 1 30.23 3 HIS B C 1
ATOM 1636 O O . HIS B 1 3 ? 22.016 54.156 38.531 1 30.23 3 HIS B O 1
ATOM 1642 N N . THR B 1 4 ? 23.562 52.812 39.094 1 27.97 4 THR B N 1
ATOM 1643 C CA . THR B 1 4 ? 23.812 52.156 37.812 1 27.97 4 THR B CA 1
ATOM 1644 C C . THR B 1 4 ? 22.688 51.188 37.5 1 27.97 4 THR B C 1
ATOM 1646 O O . THR B 1 4 ? 22.422 50.25 38.25 1 27.97 4 THR B O 1
ATOM 1649 N N . VAL B 1 5 ? 21.625 51.625 36.844 1 29.7 5 VAL B N 1
ATOM 1650 C CA . VAL B 1 5 ? 20.594 50.812 36.219 1 29.7 5 VAL B CA 1
ATOM 1651 C C . VAL B 1 5 ? 21.219 49.688 35.406 1 29.7 5 VAL B C 1
ATOM 1653 O O . VAL B 1 5 ? 21.938 49.938 34.438 1 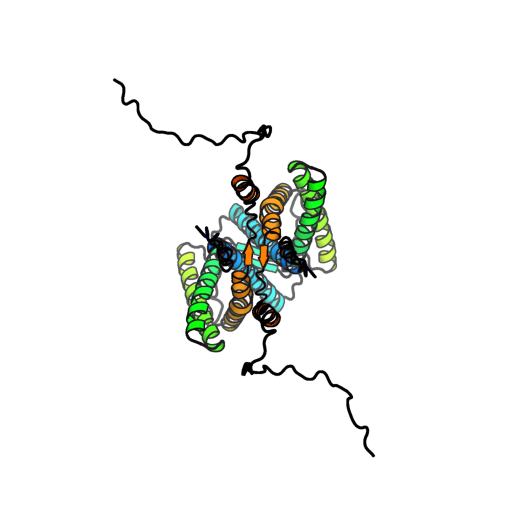29.7 5 VAL B O 1
ATOM 1656 N N . THR B 1 6 ? 21.859 48.656 36.125 1 26.48 6 THR B N 1
ATOM 1657 C CA . THR B 1 6 ? 22.344 47.5 35.406 1 26.48 6 THR B CA 1
ATOM 1658 C C . THR B 1 6 ? 21.266 46.969 34.438 1 26.48 6 THR B C 1
ATOM 1660 O O . THR B 1 6 ? 20.125 46.75 34.844 1 26.48 6 THR B O 1
ATOM 1663 N N . ALA B 1 7 ? 21.281 47.406 33.25 1 25.44 7 ALA B N 1
ATOM 1664 C CA . ALA B 1 7 ? 20.531 46.844 32.125 1 25.44 7 ALA B CA 1
ATOM 1665 C C . ALA B 1 7 ? 20.578 45.312 32.156 1 25.44 7 ALA B C 1
ATOM 1667 O O . ALA B 1 7 ? 21.641 44.719 32.062 1 25.44 7 ALA B O 1
ATOM 1668 N N . GLN B 1 8 ? 19.859 44.688 33.094 1 25.88 8 GLN B N 1
ATOM 1669 C CA . GLN B 1 8 ? 19.734 43.25 33 1 25.88 8 GLN B CA 1
ATOM 1670 C C . GLN B 1 8 ? 19.469 42.812 31.562 1 25.88 8 GLN B C 1
ATOM 1672 O O . GLN B 1 8 ? 18.469 43.219 30.969 1 25.88 8 GLN B O 1
ATOM 1677 N N . VAL B 1 9 ? 20.516 42.75 30.734 1 26.5 9 VAL B N 1
ATOM 1678 C CA . VAL B 1 9 ? 20.422 42.062 29.438 1 26.5 9 VAL B CA 1
ATOM 1679 C C . VAL B 1 9 ? 19.609 40.781 29.578 1 26.5 9 VAL B C 1
ATOM 1681 O O . VAL B 1 9 ? 20 39.875 30.312 1 26.5 9 VAL B O 1
ATOM 1684 N N . VAL B 1 10 ? 18.312 40.875 29.781 1 26.25 10 VAL B N 1
ATOM 1685 C CA . VAL B 1 10 ? 17.516 39.656 29.625 1 26.25 10 VAL B CA 1
ATOM 1686 C C . VAL B 1 10 ? 18.047 38.844 28.453 1 26.25 10 VAL B C 1
ATOM 1688 O O . VAL B 1 10 ? 18.078 39.344 27.328 1 26.25 10 VAL B O 1
ATOM 1691 N N . GLN B 1 11 ? 19.156 38.156 28.641 1 25.3 11 GLN B N 1
ATOM 1692 C CA . GLN B 1 11 ? 19.5 37.156 27.641 1 25.3 11 GLN B CA 1
ATOM 1693 C C . GLN B 1 11 ? 18.266 36.469 27.109 1 25.3 11 GLN B C 1
ATOM 1695 O O . GLN B 1 11 ? 17.5 35.875 27.891 1 25.3 11 GLN B O 1
ATOM 1700 N N . VAL B 1 12 ? 17.516 37.094 26.219 1 28.78 12 VAL B N 1
ATOM 1701 C CA . VAL B 1 12 ? 16.531 36.312 25.484 1 28.78 12 VAL B CA 1
ATOM 1702 C C . VAL B 1 12 ? 17.062 34.906 25.234 1 28.78 12 VAL B C 1
ATOM 1704 O O . VAL B 1 12 ? 18.125 34.75 24.625 1 28.78 12 VAL B O 1
ATOM 1707 N N . SER B 1 13 ? 17.031 34 26.281 1 29.88 13 SER B N 1
ATOM 1708 C CA . SER B 1 13 ? 17.266 32.594 25.922 1 29.88 13 SER B CA 1
ATOM 1709 C C . SER B 1 13 ? 16.875 32.312 24.469 1 29.88 13 SER B C 1
ATOM 1711 O O . SER B 1 13 ? 15.82 32.75 24.016 1 29.88 13 SER B O 1
ATOM 1713 N N . GLU B 1 14 ? 17.844 32.281 23.594 1 30.09 14 GLU B N 1
ATOM 1714 C CA . GLU B 1 14 ? 17.578 31.766 22.25 1 30.09 14 GLU B CA 1
ATOM 1715 C C . GLU B 1 14 ? 16.406 30.797 22.25 1 30.09 14 GLU B C 1
ATOM 1717 O O . GLU B 1 14 ? 16.219 30.047 23.219 1 30.09 14 GLU B O 1
ATOM 1722 N N . PRO B 1 15 ? 15.242 31.188 21.75 1 32.41 15 PRO B N 1
ATOM 1723 C CA . PRO B 1 15 ? 14.234 30.125 21.703 1 32.41 15 PRO B CA 1
ATOM 1724 C C . PRO B 1 15 ? 14.859 28.734 21.703 1 32.41 15 PRO B C 1
ATOM 1726 O O . PRO B 1 15 ? 15.992 28.562 21.266 1 32.41 15 PRO B O 1
ATOM 1729 N N . HIS B 1 16 ? 14.812 27.922 22.781 1 34.75 16 HIS B N 1
ATOM 1730 C CA . HIS B 1 16 ? 15.102 26.484 22.75 1 34.75 16 HIS B CA 1
ATOM 1731 C C . HIS B 1 16 ? 15.148 25.969 21.328 1 34.75 16 HIS B C 1
ATOM 1733 O O . HIS B 1 16 ? 14.336 26.359 20.484 1 34.75 16 HIS B O 1
ATOM 1739 N N . GLY B 1 17 ? 16.297 25.625 20.75 1 33.56 17 GLY B N 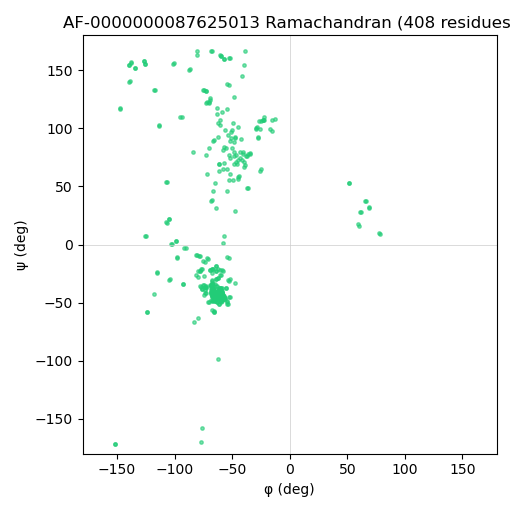1
ATOM 1740 C CA . GLY B 1 17 ? 16.688 25.016 19.484 1 33.56 17 GLY B CA 1
ATOM 1741 C C . GLY B 1 17 ? 15.578 24.188 18.859 1 33.56 17 GLY B C 1
ATOM 1742 O O . GLY B 1 17 ? 14.719 23.656 19.578 1 33.56 17 GLY B O 1
ATOM 1743 N N . SER B 1 18 ? 14.93 24.609 17.797 1 38.25 18 SER B N 1
ATOM 1744 C CA . SER B 1 18 ? 14.039 23.75 17.016 1 38.25 18 SER B CA 1
ATOM 1745 C C . SER B 1 18 ? 14.422 22.281 17.141 1 38.25 18 SER B C 1
ATOM 1747 O O . SER B 1 18 ? 15.523 21.891 16.75 1 38.25 18 SER B O 1
ATOM 1749 N N . SER B 1 19 ? 14.391 21.594 18.281 1 41.69 19 SER B N 1
ATOM 1750 C CA . SER B 1 19 ? 14.594 20.156 18.312 1 41.69 19 SER B CA 1
ATOM 1751 C C . SER B 1 19 ? 14.461 19.547 16.922 1 41.69 19 SER B C 1
ATOM 1753 O O . SER B 1 19 ? 13.469 19.781 16.234 1 41.69 19 SER B O 1
ATOM 1755 N N . PRO B 1 20 ? 15.602 19.312 16.234 1 49.44 20 PRO B N 1
ATOM 1756 C CA . PRO B 1 20 ? 15.492 18.719 14.906 1 49.44 20 PRO B CA 1
ATOM 1757 C C . PRO B 1 20 ? 14.258 17.828 14.766 1 49.44 20 PRO B C 1
ATOM 1759 O O . PRO B 1 20 ? 13.883 17.125 15.711 1 49.44 20 PRO B O 1
ATOM 1762 N N . ALA B 1 21 ? 13.242 18.312 14.195 1 59.25 21 ALA B N 1
ATOM 1763 C CA . ALA B 1 21 ? 12.008 17.578 13.93 1 59.25 21 ALA B CA 1
ATOM 1764 C C . ALA B 1 21 ? 12.266 16.094 13.789 1 59.25 21 ALA B C 1
ATOM 1766 O O . ALA B 1 21 ? 13.102 15.664 12.984 1 59.25 21 ALA B O 1
ATOM 1767 N N . ARG B 1 22 ? 12.188 15.234 14.859 1 71.5 22 ARG B N 1
ATOM 1768 C CA . ARG B 1 22 ? 12.359 13.789 14.93 1 71.5 22 ARG B CA 1
ATOM 1769 C C . ARG B 1 22 ? 11.469 13.078 13.922 1 71.5 22 ARG B C 1
ATOM 1771 O O . ARG B 1 22 ? 10.359 13.539 13.625 1 71.5 22 ARG B O 1
ATOM 1778 N N . PRO B 1 23 ? 12.141 12.078 13.305 1 78.38 23 PRO B N 1
ATOM 1779 C CA . PRO B 1 23 ? 11.297 11.258 12.43 1 78.38 23 PRO B CA 1
ATOM 1780 C C . PRO B 1 23 ? 10.047 10.734 13.133 1 78.38 23 PRO B C 1
ATOM 1782 O O . PRO B 1 23 ? 9.969 10.766 14.367 1 78.38 23 PRO B O 1
ATOM 1785 N N . VAL B 1 24 ? 9.164 10.391 12.328 1 87.12 24 VAL B N 1
ATOM 1786 C CA . VAL B 1 24 ? 7.926 9.82 12.844 1 87.12 24 VAL B CA 1
ATOM 1787 C C . VAL B 1 24 ? 8.234 8.594 13.695 1 87.12 24 VAL B C 1
ATOM 1789 O O . VAL B 1 24 ? 9.328 8.031 13.609 1 87.12 24 VAL B O 1
ATOM 1792 N N . SER B 1 25 ? 7.289 8.242 14.539 1 92.62 25 SER B N 1
ATOM 1793 C CA . SER B 1 25 ? 7.445 7.133 15.477 1 92.62 25 SER B CA 1
ATOM 1794 C C . SER B 1 25 ? 7.711 5.824 14.742 1 92.62 25 SER B C 1
ATOM 1796 O O . SER B 1 25 ? 7.484 5.727 13.539 1 92.62 25 SER B O 1
ATOM 1798 N N . ALA B 1 26 ? 8.234 4.809 15.453 1 95.12 26 ALA B N 1
ATOM 1799 C CA . ALA B 1 26 ? 8.5 3.486 14.906 1 95.12 26 ALA B CA 1
ATOM 1800 C C . ALA B 1 26 ? 7.23 2.846 14.359 1 95.12 26 ALA B C 1
ATOM 1802 O O . ALA B 1 26 ? 7.254 2.176 13.328 1 95.12 26 ALA B O 1
ATOM 1803 N N . LEU B 1 27 ? 6.148 3.062 15.023 1 95.5 27 LEU B N 1
ATOM 1804 C CA . LEU B 1 27 ? 4.883 2.465 14.609 1 95.5 27 LEU B CA 1
ATOM 1805 C C . LEU B 1 27 ? 4.43 3.025 13.266 1 95.5 27 LEU B C 1
ATOM 1807 O O . LEU B 1 27 ? 3.939 2.283 12.414 1 95.5 27 LEU B O 1
ATOM 1811 N N . VAL B 1 28 ? 4.582 4.25 13.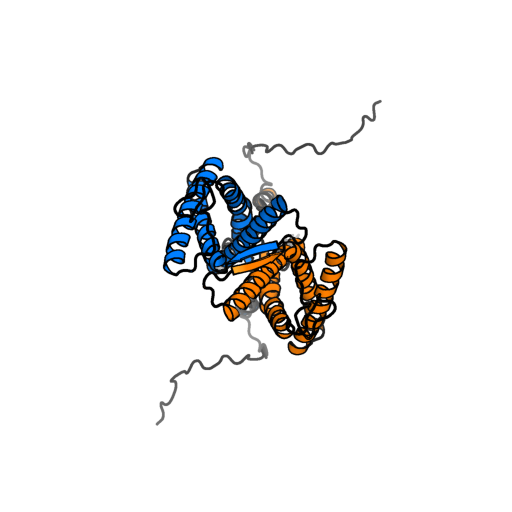055 1 94.81 28 VAL B N 1
ATOM 1812 C CA . VAL B 1 28 ? 4.203 4.875 11.789 1 94.81 28 VAL B CA 1
ATOM 1813 C C . VAL B 1 28 ? 5.125 4.395 10.672 1 94.81 28 VAL B C 1
ATOM 1815 O O . VAL B 1 28 ? 4.676 4.125 9.562 1 94.81 28 VAL B O 1
ATOM 1818 N N . ARG B 1 29 ? 6.41 4.301 11.031 1 97.06 29 ARG B N 1
ATOM 1819 C CA . ARG B 1 29 ? 7.348 3.824 10.016 1 97.06 29 ARG B CA 1
ATOM 1820 C C . ARG B 1 29 ? 7.043 2.383 9.625 1 97.06 29 ARG B C 1
ATOM 1822 O O . ARG B 1 29 ? 7.078 2.037 8.445 1 97.06 29 ARG B O 1
ATOM 1829 N N . LEU B 1 30 ? 6.727 1.601 10.625 1 98.31 30 LEU B N 1
ATOM 1830 C CA . LEU B 1 30 ? 6.336 0.224 10.344 1 98.31 30 LEU B CA 1
ATOM 1831 C C . LEU B 1 30 ? 5.109 0.183 9.43 1 98.31 30 LEU B C 1
ATOM 1833 O O . LEU B 1 30 ? 5.035 -0.647 8.523 1 98.31 30 LEU B O 1
ATOM 1837 N N . TYR B 1 31 ? 4.195 1.019 9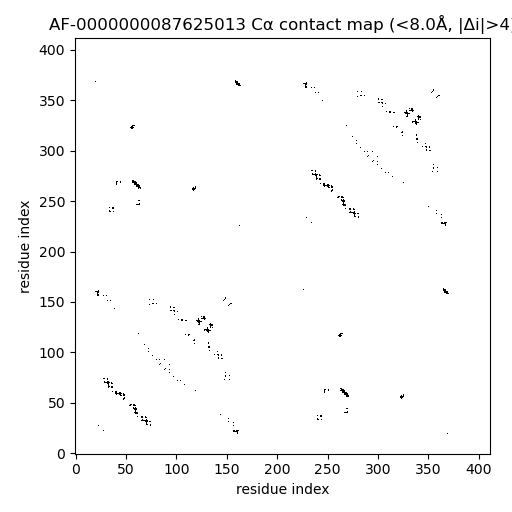.664 1 97.81 31 TYR B N 1
ATOM 1838 C CA . TYR B 1 31 ? 2.982 1.1 8.859 1 97.81 31 TYR B CA 1
ATOM 1839 C C . TYR B 1 31 ? 3.307 1.489 7.426 1 97.81 31 TYR B C 1
ATOM 1841 O O . TYR B 1 31 ? 2.812 0.87 6.48 1 97.81 31 TYR B O 1
ATOM 1849 N N . VAL B 1 32 ? 4.137 2.477 7.23 1 97.38 32 VAL B N 1
ATOM 1850 C CA . VAL B 1 32 ? 4.551 2.936 5.91 1 97.38 32 VAL B CA 1
ATOM 1851 C C . VAL B 1 32 ? 5.277 1.811 5.176 1 97.38 32 VAL B C 1
ATOM 1853 O O . VAL B 1 32 ? 5.035 1.579 3.988 1 97.38 32 VAL B O 1
ATOM 1856 N N . TYR B 1 33 ? 6.086 1.12 5.883 1 98.62 33 TYR B N 1
ATOM 1857 C CA . TYR B 1 33 ? 6.855 0.031 5.285 1 98.62 33 TYR B CA 1
ATOM 1858 C C . TYR B 1 33 ? 5.941 -1.12 4.879 1 98.62 33 TYR B C 1
ATOM 1860 O O . TYR B 1 33 ? 6.145 -1.743 3.836 1 98.62 33 TYR B O 1
ATOM 1868 N N . ALA B 1 34 ? 4.945 -1.368 5.695 1 98.56 34 ALA B N 1
ATOM 1869 C CA . ALA B 1 34 ? 3.959 -2.385 5.344 1 98.56 34 ALA B CA 1
ATOM 1870 C C . ALA B 1 34 ? 3.225 -2.02 4.059 1 98.56 34 ALA B C 1
ATOM 1872 O O . ALA B 1 34 ? 3.021 -2.869 3.188 1 98.56 34 ALA B O 1
ATOM 1873 N N . LEU B 1 35 ? 2.865 -0.778 3.957 1 98.19 35 LEU B N 1
ATOM 1874 C CA . LEU B 1 35 ? 2.156 -0.297 2.777 1 98.19 35 LEU B CA 1
ATOM 1875 C C . LEU B 1 35 ? 2.988 -0.51 1.518 1 98.19 35 LEU B C 1
ATOM 1877 O O . LEU B 1 35 ? 2.48 -1 0.507 1 98.19 35 LEU B O 1
ATOM 1881 N N . HIS B 1 36 ? 4.227 -0.201 1.638 1 98.44 36 HIS B N 1
ATOM 1882 C CA . HIS B 1 36 ? 5.09 -0.303 0.469 1 98.44 36 HIS B CA 1
ATOM 1883 C C . HIS B 1 36 ? 5.422 -1.758 0.151 1 98.44 36 HIS B C 1
ATOM 1885 O O . HIS B 1 36 ? 5.598 -2.117 -1.015 1 98.44 36 HIS B O 1
ATOM 1891 N N . GLY B 1 37 ? 5.559 -2.533 1.162 1 98.06 37 GLY B N 1
ATOM 1892 C CA . GLY B 1 37 ? 5.719 -3.959 0.915 1 98.06 37 GLY B CA 1
ATOM 1893 C C . GLY B 1 37 ? 4.547 -4.566 0.165 1 98.06 37 GLY B C 1
ATOM 1894 O O . GLY B 1 37 ? 4.742 -5.324 -0.79 1 98.06 37 GLY B O 1
ATOM 1895 N N . CYS B 1 38 ? 3.363 -4.23 0.588 1 97.75 38 CYS B N 1
ATOM 1896 C CA . CYS B 1 38 ? 2.156 -4.711 -0.075 1 97.75 38 CYS B CA 1
ATOM 1897 C C . CYS B 1 38 ? 2.117 -4.258 -1.53 1 97.75 38 CYS B C 1
ATOM 1899 O O . CYS B 1 38 ? 1.852 -5.062 -2.428 1 97.75 38 CYS B O 1
ATOM 1901 N N . LEU B 1 39 ? 2.424 -3.031 -1.715 1 97.81 39 LEU B N 1
ATOM 1902 C CA . LEU B 1 39 ? 2.443 -2.506 -3.076 1 97.81 39 LEU B CA 1
ATOM 1903 C C . LEU B 1 39 ? 3.486 -3.229 -3.922 1 97.81 39 LEU B C 1
ATOM 1905 O O . LEU B 1 39 ? 3.225 -3.572 -5.078 1 97.81 39 LEU B O 1
ATOM 1909 N N . CYS B 1 40 ? 4.613 -3.404 -3.33 1 97.12 40 CYS B N 1
ATOM 1910 C CA . CYS B 1 40 ? 5.684 -4.078 -4.055 1 97.12 40 CYS B CA 1
ATOM 1911 C C . CYS B 1 40 ? 5.254 -5.469 -4.5 1 97.12 40 CYS B C 1
ATOM 1913 O O . CYS B 1 40 ? 5.508 -5.867 -5.641 1 97.12 40 CYS B O 1
ATOM 1915 N N . GLU B 1 41 ? 4.648 -6.141 -3.652 1 97.31 41 GLU B N 1
ATOM 1916 C CA . GLU B 1 41 ? 4.215 -7.496 -3.975 1 97.31 41 GLU B CA 1
ATOM 1917 C C . GLU B 1 41 ? 3.146 -7.488 -5.066 1 97.31 41 GLU B C 1
ATOM 1919 O O . GLU B 1 41 ? 3.234 -8.25 -6.035 1 97.31 41 GLU B O 1
ATOM 1924 N N . VAL B 1 42 ? 2.176 -6.656 -4.91 1 98 42 VAL B N 1
ATOM 1925 C CA . VAL B 1 42 ? 1.091 -6.57 -5.883 1 98 42 VAL B CA 1
ATOM 1926 C C . VAL B 1 42 ? 1.645 -6.152 -7.242 1 98 42 VAL B C 1
ATOM 1928 O O . VAL B 1 42 ? 1.302 -6.746 -8.266 1 98 42 VAL B O 1
ATOM 1931 N N . ALA B 1 43 ? 2.535 -5.199 -7.25 1 97.88 43 ALA B N 1
ATOM 1932 C CA . ALA B 1 43 ? 3.123 -4.711 -8.5 1 97.88 43 ALA B CA 1
ATOM 1933 C C . ALA B 1 43 ? 3.988 -5.785 -9.148 1 97.88 43 ALA B C 1
ATOM 1935 O O . ALA B 1 43 ? 3.912 -6.004 -10.359 1 97.88 43 ALA B O 1
ATOM 1936 N N . PHE B 1 44 ? 4.777 -6.457 -8.352 1 97.12 44 PHE B N 1
ATOM 1937 C CA . PHE B 1 44 ? 5.668 -7.484 -8.883 1 97.12 44 PHE B CA 1
ATOM 1938 C C . PHE B 1 44 ? 4.875 -8.625 -9.5 1 97.12 44 PHE B C 1
ATOM 1940 O O . PHE B 1 44 ? 5.148 -9.039 -10.625 1 97.12 44 PHE B O 1
ATOM 1947 N N . THR B 1 45 ? 3.91 -9.102 -8.758 1 97.06 45 THR B N 1
ATOM 1948 C CA . THR B 1 45 ? 3.145 -10.242 -9.25 1 97.06 45 THR B CA 1
ATOM 1949 C C . THR B 1 45 ? 2.293 -9.844 -10.453 1 97.06 45 THR B C 1
ATOM 1951 O O . THR B 1 45 ? 2.088 -10.648 -11.367 1 97.06 45 THR B O 1
ATOM 1954 N N . ALA B 1 46 ? 1.787 -8.648 -10.484 1 98.12 46 ALA B N 1
ATOM 1955 C CA . ALA B 1 46 ? 1.022 -8.172 -11.633 1 98.12 46 ALA B CA 1
ATOM 1956 C C . ALA B 1 46 ? 1.896 -8.102 -12.883 1 98.12 46 ALA B C 1
ATOM 1958 O O . ALA B 1 46 ? 1.503 -8.578 -13.945 1 98.12 46 ALA B O 1
ATOM 1959 N N . VAL B 1 47 ? 3.082 -7.555 -12.703 1 96.75 47 VAL B N 1
ATOM 1960 C CA . VAL B 1 47 ? 3.994 -7.395 -13.828 1 96.75 47 VAL B CA 1
ATOM 1961 C C . VAL B 1 47 ? 4.48 -8.766 -14.305 1 96.75 47 VAL B C 1
ATOM 1963 O O . VAL B 1 47 ? 4.562 -9.023 -15.508 1 96.75 47 VAL B O 1
ATOM 1966 N N . TRP B 1 48 ? 4.766 -9.57 -13.32 1 93.88 48 TRP B N 1
ATOM 1967 C CA . TRP B 1 48 ? 5.211 -10.922 -13.664 1 93.88 48 TRP B CA 1
ATOM 1968 C C . TRP B 1 48 ? 4.141 -11.656 -14.461 1 93.88 48 TRP B C 1
ATOM 1970 O O . TRP B 1 48 ? 4.441 -12.289 -15.477 1 93.88 48 TRP B O 1
ATOM 1980 N N . ASP B 1 49 ? 2.93 -11.578 -14.016 1 94.94 49 ASP B N 1
ATOM 1981 C CA . ASP B 1 49 ? 1.812 -12.211 -14.703 1 94.94 49 ASP B CA 1
ATOM 1982 C C . ASP B 1 49 ? 1.6 -11.594 -16.094 1 94.94 49 ASP B C 1
ATOM 1984 O O . ASP B 1 49 ? 1.388 -12.312 -17.062 1 94.94 49 ASP B O 1
ATOM 1988 N N . TRP B 1 50 ? 1.658 -10.32 -16.172 1 95.81 50 TRP B N 1
ATOM 1989 C CA . TRP B 1 50 ? 1.477 -9.625 -17.453 1 95.81 50 TRP B CA 1
ATOM 1990 C C . TRP B 1 50 ? 2.549 -10.031 -18.453 1 95.81 50 TRP B C 1
ATOM 1992 O O . TRP B 1 50 ? 2.266 -10.195 -19.641 1 95.81 50 TRP B O 1
ATOM 2002 N N . CYS B 1 51 ? 3.781 -10.234 -18.016 1 93.94 51 CYS B N 1
ATOM 2003 C CA . CYS B 1 51 ? 4.879 -10.633 -18.891 1 93.94 51 CYS B CA 1
ATOM 2004 C C . CYS B 1 51 ? 4.629 -12.008 -19.484 1 93.94 51 CYS B C 1
ATOM 2006 O O . CYS B 1 51 ? 4.996 -12.273 -20.641 1 93.94 51 CYS B O 1
ATOM 2008 N N . SER B 1 52 ? 3.943 -12.82 -18.781 1 93.69 52 SER B N 1
ATOM 2009 C CA . SER B 1 52 ? 3.711 -14.188 -19.234 1 93.69 52 SER B CA 1
ATOM 2010 C C . SER B 1 52 ? 2.406 -14.297 -20.016 1 93.69 52 SER B C 1
ATOM 2012 O O . SER B 1 52 ? 2.322 -15.047 -20.984 1 93.69 52 SER B O 1
ATOM 2014 N N . THR B 1 53 ? 1.368 -13.539 -19.688 1 95.44 53 THR B N 1
ATOM 2015 C CA . THR B 1 53 ? 0.037 -13.766 -20.234 1 95.44 53 THR B CA 1
ATOM 2016 C C . THR B 1 53 ? -0.397 -12.586 -21.094 1 95.44 53 THR B C 1
ATOM 2018 O O . THR B 1 53 ? -1.328 -12.703 -21.906 1 95.44 53 THR B O 1
ATOM 2021 N N . GLN B 1 54 ? 0.164 -11.422 -20.859 1 96.44 54 GLN B N 1
ATOM 2022 C CA . GLN B 1 54 ? -0.222 -10.172 -21.516 1 96.44 54 GLN B CA 1
ATOM 2023 C C . GLN B 1 54 ? -1.675 -9.82 -21.219 1 96.44 54 GLN B C 1
ATOM 2025 O O . GLN B 1 54 ? -2.377 -9.273 -22.078 1 96.44 54 GLN B O 1
ATOM 2030 N N . ASP B 1 55 ? -2.084 -10.273 -20.125 1 96.69 55 ASP B N 1
ATOM 2031 C CA . ASP B 1 55 ? -3.424 -9.945 -19.656 1 96.69 55 ASP B CA 1
ATOM 2032 C C . ASP B 1 55 ? -3.498 -8.492 -19.188 1 96.69 55 ASP B C 1
ATOM 2034 O O . ASP B 1 55 ? -2.781 -8.094 -18.266 1 96.69 55 ASP B O 1
ATOM 2038 N N . ARG B 1 56 ? -4.359 -7.695 -19.766 1 97.06 56 ARG B N 1
ATOM 2039 C CA . ARG B 1 56 ? -4.438 -6.254 -19.531 1 97.06 56 ARG B CA 1
ATOM 2040 C C . ARG B 1 56 ? -5.141 -5.953 -18.203 1 97.06 56 ARG B C 1
ATOM 2042 O O . ARG B 1 56 ? -5.172 -4.805 -17.766 1 97.06 56 ARG B O 1
ATOM 2049 N N . ARG B 1 57 ? -5.68 -6.914 -17.656 1 96.5 57 ARG B N 1
ATOM 2050 C CA . ARG B 1 57 ? -6.312 -6.707 -16.359 1 96.5 57 ARG B CA 1
ATOM 2051 C C . ARG B 1 57 ? -5.27 -6.402 -15.281 1 96.5 57 ARG B C 1
ATOM 2053 O O . ARG B 1 57 ? -5.598 -5.859 -14.227 1 96.5 57 ARG B O 1
ATOM 2060 N N . LEU B 1 58 ? -4.016 -6.727 -15.43 1 98.31 58 LEU B N 1
ATOM 2061 C CA . LEU B 1 58 ? -2.877 -6.426 -14.57 1 98.31 58 LEU B CA 1
ATOM 2062 C C . LEU B 1 58 ? -3.166 -6.828 -13.133 1 98.31 58 LEU B C 1
ATOM 2064 O O . LEU B 1 58 ? -2.994 -6.027 -12.211 1 98.31 58 LEU B O 1
ATOM 2068 N N . ALA B 1 59 ? -3.568 -8.07 -13.008 1 97.56 59 ALA B N 1
ATOM 2069 C CA . ALA B 1 59 ? -3.92 -8.609 -11.703 1 97.56 59 ALA B CA 1
ATOM 2070 C C . ALA B 1 59 ? -2.67 -8.898 -10.875 1 97.56 59 ALA B C 1
ATOM 2072 O O . ALA B 1 59 ? -1.678 -9.414 -11.391 1 97.56 59 ALA B O 1
ATOM 2073 N N . GLY B 1 60 ? -2.699 -8.469 -9.625 1 98.06 60 GLY B N 1
ATOM 2074 C CA . GLY B 1 60 ? -1.657 -8.75 -8.648 1 98.06 60 GLY B CA 1
ATOM 2075 C C . GLY B 1 60 ? -2.188 -9.367 -7.371 1 98.06 60 GLY B C 1
ATOM 2076 O O . GLY B 1 60 ? -3.383 -9.289 -7.086 1 98.06 60 GLY B O 1
ATOM 2077 N N . HIS B 1 61 ? -1.292 -10.023 -6.695 1 97.31 61 HIS B N 1
ATOM 2078 C CA . HIS B 1 61 ? -1.728 -10.703 -5.477 1 97.31 61 HIS B CA 1
ATOM 2079 C C . HIS B 1 61 ? -0.694 -10.547 -4.367 1 97.31 61 HIS B C 1
ATOM 2081 O O . HIS B 1 61 ? 0.478 -10.281 -4.637 1 97.31 61 HIS B O 1
ATOM 2087 N N . SER B 1 62 ? -1.188 -10.641 -3.195 1 97.94 62 SER B N 1
ATOM 2088 C CA . SER B 1 62 ? -0.4 -10.648 -1.967 1 97.94 62 SER B CA 1
ATOM 2089 C C . SER B 1 62 ? -1.107 -11.43 -0.865 1 97.94 62 SER B C 1
ATOM 2091 O O . SER B 1 62 ? -1.902 -12.328 -1.146 1 97.94 62 SER B O 1
ATOM 2093 N N . SER B 1 63 ? -0.589 -11.352 0.276 1 98.19 63 SER B N 1
ATOM 2094 C CA . SER B 1 63 ? -1.152 -11.945 1.486 1 98.19 63 SER B CA 1
ATOM 2095 C C . SER B 1 63 ? -1.118 -10.953 2.648 1 98.19 63 SER B C 1
ATOM 2097 O O . SER B 1 63 ? -0.254 -10.078 2.699 1 98.19 63 SER B O 1
ATOM 2099 N N . LEU B 1 64 ? -2.061 -11.133 3.545 1 98.25 64 LEU B N 1
ATOM 2100 C CA . LEU B 1 64 ? -2.02 -10.266 4.715 1 98.25 64 LEU B CA 1
ATOM 2101 C C . LEU B 1 64 ? -0.76 -10.523 5.539 1 98.25 64 LEU B C 1
ATOM 2103 O O . LEU B 1 64 ? -0.332 -9.656 6.309 1 98.25 64 LEU B O 1
ATOM 2107 N N . TRP B 1 65 ? -0.139 -11.617 5.355 1 98.12 65 TRP B N 1
ATOM 2108 C CA . TRP B 1 65 ? 1.116 -11.914 6.035 1 98.12 65 TRP B CA 1
ATOM 2109 C C . TRP B 1 65 ? 2.244 -11.031 5.512 1 98.12 65 TRP B C 1
ATOM 2111 O O . TRP B 1 65 ? 3.252 -10.828 6.195 1 98.12 65 TRP B O 1
ATOM 2121 N N . ALA B 1 66 ? 2.043 -10.539 4.324 1 97.5 66 ALA B N 1
ATOM 2122 C CA . ALA B 1 66 ? 3.049 -9.664 3.723 1 97.5 66 ALA B CA 1
ATOM 2123 C C . ALA B 1 66 ? 3.24 -8.398 4.551 1 97.5 66 ALA B C 1
ATOM 2125 O O . ALA B 1 66 ? 4.336 -7.828 4.582 1 97.5 66 ALA B O 1
ATOM 2126 N N . LEU B 1 67 ? 2.197 -8 5.227 1 98.31 67 LEU B N 1
ATOM 2127 C CA . LEU B 1 67 ? 2.23 -6.73 5.938 1 98.31 67 LEU B CA 1
ATOM 2128 C C . LEU B 1 67 ? 3.246 -6.77 7.074 1 98.31 67 LEU B C 1
ATOM 2130 O O . LEU B 1 67 ? 4.219 -6.008 7.07 1 98.31 67 LEU B O 1
ATOM 2134 N N . PRO B 1 68 ? 3.098 -7.707 8.016 1 98.31 68 PRO B N 1
ATOM 2135 C CA . PRO B 1 68 ? 4.113 -7.734 9.07 1 98.31 68 PRO B CA 1
ATOM 2136 C C . PRO B 1 68 ? 5.488 -8.156 8.555 1 98.31 68 PRO B C 1
ATOM 2138 O O . PRO B 1 68 ? 6.512 -7.699 9.062 1 98.31 68 PRO B O 1
ATOM 2141 N N . MET B 1 69 ? 5.527 -8.984 7.547 1 98.5 69 MET B N 1
ATOM 2142 C CA . MET B 1 69 ? 6.785 -9.477 6.992 1 98.5 69 MET B CA 1
ATOM 2143 C C . MET B 1 69 ? 7.594 -8.336 6.379 1 98.5 69 MET B C 1
ATOM 2145 O O . MET B 1 69 ? 8.766 -8.156 6.711 1 98.5 69 MET B O 1
ATOM 2149 N N . TYR B 1 70 ? 6.98 -7.547 5.582 1 98.5 70 TYR B N 1
ATOM 2150 C CA . TYR B 1 70 ? 7.676 -6.449 4.918 1 98.5 70 TYR B CA 1
ATOM 2151 C C . TYR B 1 70 ? 7.918 -5.297 5.883 1 98.5 70 TYR B C 1
ATOM 2153 O O . TYR B 1 70 ? 8.953 -4.633 5.816 1 98.5 70 TYR B O 1
ATOM 2161 N N . ALA B 1 71 ? 6.961 -5.02 6.746 1 98.69 71 ALA B N 1
ATOM 2162 C CA . ALA B 1 71 ? 7.137 -3.961 7.734 1 98.69 71 ALA B CA 1
ATOM 2163 C C . ALA B 1 71 ? 8.414 -4.172 8.547 1 98.69 71 ALA B C 1
ATOM 2165 O O . ALA B 1 71 ? 9.258 -3.273 8.625 1 98.69 71 ALA B O 1
ATOM 2166 N N . THR B 1 72 ? 8.531 -5.34 9.055 1 98.62 72 THR B N 1
ATOM 2167 C CA . THR B 1 72 ? 9.688 -5.617 9.906 1 98.62 72 THR B CA 1
ATOM 2168 C C . THR B 1 72 ? 10.961 -5.727 9.07 1 98.62 72 THR B C 1
ATOM 2170 O O . THR B 1 72 ? 12.031 -5.316 9.516 1 98.62 72 THR B O 1
ATOM 2173 N N . ALA B 1 73 ? 10.867 -6.258 7.906 1 98.75 73 ALA B N 1
ATOM 2174 C CA . ALA B 1 73 ? 12.047 -6.375 7.047 1 98.75 73 ALA B CA 1
ATOM 2175 C C . ALA B 1 73 ? 12.617 -5 6.715 1 98.75 73 ALA B C 1
ATOM 2177 O O . ALA B 1 73 ? 13.812 -4.754 6.91 1 98.75 73 ALA B O 1
ATOM 2178 N N . ILE B 1 74 ? 11.758 -4.121 6.25 1 98.75 74 ILE B N 1
ATOM 2179 C CA . ILE B 1 74 ? 12.219 -2.801 5.84 1 98.75 74 ILE B CA 1
ATOM 2180 C C . ILE B 1 74 ? 12.688 -2.016 7.062 1 98.75 74 ILE B C 1
ATOM 2182 O O . ILE B 1 74 ? 13.656 -1.251 6.984 1 98.75 74 ILE B O 1
ATOM 2186 N N . TYR B 1 75 ? 12.047 -2.236 8.18 1 98.62 75 TYR B N 1
ATOM 2187 C CA . TYR B 1 75 ? 12.484 -1.576 9.406 1 98.62 75 TYR B CA 1
ATOM 2188 C C . TYR B 1 75 ? 13.891 -2.018 9.797 1 98.62 75 TYR B C 1
ATOM 2190 O O . TYR B 1 75 ? 14.727 -1.192 10.172 1 98.62 75 TYR B O 1
ATOM 2198 N N . LEU B 1 76 ? 14.141 -3.275 9.727 1 98.56 76 LEU B N 1
ATOM 2199 C CA . LEU B 1 76 ? 15.469 -3.791 10.031 1 98.56 76 LEU B CA 1
ATOM 2200 C C . LEU B 1 76 ? 16.484 -3.326 8.992 1 98.56 76 LEU B C 1
ATOM 2202 O O . LEU B 1 76 ? 17.641 -3.037 9.328 1 98.56 76 LEU B O 1
ATOM 2206 N N . MET B 1 77 ? 16.078 -3.279 7.797 1 98.62 77 MET B N 1
ATOM 2207 C CA . MET B 1 77 ? 16.953 -2.756 6.754 1 98.62 77 MET B CA 1
ATOM 2208 C C . MET B 1 77 ? 17.312 -1.296 7.02 1 98.62 77 MET B C 1
ATOM 2210 O O . MET B 1 77 ? 18.422 -0.856 6.715 1 98.62 77 MET B O 1
ATOM 2214 N N . GLU B 1 78 ? 16.328 -0.533 7.48 1 98.19 78 GLU B N 1
ATOM 2215 C CA . GLU B 1 78 ? 16.594 0.843 7.891 1 98.19 78 GLU B CA 1
ATOM 2216 C C . GLU B 1 78 ? 17.75 0.908 8.891 1 98.19 78 GLU B C 1
ATOM 2218 O O . GLU B 1 78 ? 18.641 1.744 8.758 1 98.19 78 GLU B O 1
ATOM 2223 N N . ARG B 1 79 ? 17.719 0.018 9.852 1 97.44 79 ARG B N 1
ATOM 2224 C CA . ARG B 1 79 ? 18.781 -0.041 10.859 1 97.44 79 ARG B CA 1
ATOM 2225 C C . ARG B 1 79 ? 20.094 -0.481 10.242 1 97.44 79 ARG B C 1
ATOM 2227 O O . ARG B 1 79 ? 21.156 0.076 10.555 1 97.44 79 ARG B O 1
ATOM 2234 N N . LEU B 1 80 ? 20 -1.452 9.438 1 97.81 80 LEU B N 1
ATOM 2235 C CA . LEU B 1 80 ? 21.188 -1.94 8.75 1 97.81 80 LEU B CA 1
ATOM 2236 C C . LEU B 1 80 ? 21.812 -0.843 7.895 1 97.81 80 LEU B C 1
ATOM 2238 O O . LEU B 1 80 ? 23.047 -0.699 7.852 1 97.81 80 LEU B O 1
ATOM 2242 N N . ARG B 1 81 ? 20.953 -0.187 7.238 1 97.69 81 ARG B N 1
ATOM 2243 C CA . ARG B 1 81 ? 21.406 0.934 6.422 1 97.69 81 ARG B CA 1
ATOM 2244 C C . ARG B 1 81 ? 22.219 1.928 7.246 1 97.69 81 ARG B C 1
ATOM 2246 O O . ARG B 1 81 ? 23.312 2.338 6.84 1 97.69 81 ARG B O 1
ATOM 2253 N N . ALA B 1 82 ? 21.672 2.307 8.375 1 96.31 82 ALA B N 1
ATOM 2254 C CA . ALA B 1 82 ? 22.344 3.266 9.242 1 96.31 82 ALA B CA 1
ATOM 2255 C C . ALA B 1 82 ? 23.719 2.752 9.664 1 96.31 82 ALA B C 1
ATOM 2257 O O . ALA B 1 82 ? 24.703 3.498 9.641 1 96.31 82 ALA B O 1
ATOM 2258 N N . LEU B 1 83 ? 23.812 1.527 9.984 1 97.25 83 LEU B N 1
ATOM 2259 C CA . LEU B 1 83 ? 25.062 0.906 10.422 1 97.25 83 LEU B CA 1
ATOM 2260 C C . LEU B 1 83 ? 26.078 0.878 9.289 1 97.25 83 LEU B C 1
ATOM 2262 O O . LEU B 1 83 ? 27.25 1.208 9.492 1 97.25 83 LEU B O 1
ATOM 2266 N N . MET B 1 84 ? 25.625 0.537 8.188 1 97.88 84 MET B N 1
ATOM 2267 C CA . MET B 1 84 ? 26.531 0.377 7.051 1 97.88 84 MET B CA 1
ATOM 2268 C C . MET B 1 84 ? 27 1.732 6.535 1 97.88 84 MET B C 1
ATOM 2270 O O . MET B 1 84 ? 28.141 1.864 6.082 1 97.88 84 MET B O 1
ATOM 2274 N N . LEU B 1 85 ? 26.141 2.697 6.566 1 96.31 85 LEU B N 1
ATOM 2275 C CA . LEU B 1 85 ? 26.531 4.039 6.16 1 96.31 85 LEU B CA 1
ATOM 2276 C C . LEU B 1 85 ? 27.562 4.625 7.137 1 96.31 85 LEU B C 1
ATOM 2278 O O . LEU B 1 85 ? 28.484 5.324 6.727 1 96.31 85 LEU B O 1
ATOM 2282 N N . ALA B 1 86 ? 27.359 4.363 8.336 1 96.25 86 ALA B N 1
ATOM 2283 C CA . ALA B 1 86 ? 28.312 4.809 9.352 1 96.25 86 ALA B CA 1
ATOM 2284 C C . ALA B 1 86 ? 29.703 4.223 9.109 1 96.25 86 ALA B C 1
ATOM 2286 O O . ALA B 1 86 ? 30.719 4.836 9.461 1 96.25 86 ALA B O 1
ATOM 2287 N N . GLN B 1 87 ? 29.75 3.102 8.477 1 97.38 87 GLN B N 1
ATOM 2288 C CA . GLN B 1 87 ? 31.016 2.43 8.188 1 97.38 87 GLN B CA 1
ATOM 2289 C C . GLN B 1 87 ? 31.469 2.717 6.758 1 97.38 87 GLN B C 1
ATOM 2291 O O . GLN B 1 87 ? 32.406 2.094 6.266 1 97.38 87 GLN B O 1
ATOM 2296 N N . ASN B 1 88 ? 30.812 3.477 6.066 1 96.94 88 ASN B N 1
ATOM 2297 C CA . ASN B 1 88 ? 31.141 3.959 4.727 1 96.94 88 ASN B CA 1
ATOM 2298 C C . ASN B 1 88 ? 31.141 2.824 3.707 1 96.94 88 ASN B C 1
ATOM 2300 O O . ASN B 1 88 ? 32 2.775 2.828 1 96.94 88 ASN B O 1
ATOM 2304 N N . HIS B 1 89 ? 30.25 1.891 3.834 1 97.75 89 HIS B N 1
ATOM 2305 C CA . HIS B 1 89 ? 30.094 0.847 2.826 1 97.75 89 HIS B CA 1
ATOM 2306 C C . HIS B 1 89 ? 29.453 1.392 1.558 1 97.75 89 HIS B C 1
ATOM 2308 O O . HIS B 1 89 ? 28.453 2.119 1.626 1 97.75 89 HIS B O 1
ATOM 2314 N N . PRO B 1 90 ? 30.062 1.063 0.461 1 97.62 90 PRO B N 1
ATOM 2315 C CA . PRO B 1 90 ? 29.469 1.532 -0.787 1 97.62 90 PRO B CA 1
ATOM 2316 C C . PRO B 1 90 ? 28.125 0.858 -1.084 1 97.62 90 PRO B C 1
ATOM 2318 O O . PRO B 1 90 ? 27.797 -0.163 -0.474 1 97.62 90 PRO B O 1
ATOM 2321 N N . LEU B 1 91 ? 27.391 1.377 -2.002 1 97.62 91 LEU B N 1
ATOM 2322 C CA . LEU B 1 91 ? 26.031 0.956 -2.328 1 97.62 91 LEU B CA 1
ATOM 2323 C C . LEU B 1 91 ? 26 -0.507 -2.76 1 97.62 91 LEU B C 1
ATOM 2325 O O . LEU B 1 91 ? 25.078 -1.249 -2.396 1 97.62 91 LEU B O 1
ATOM 2329 N N . THR B 1 92 ? 27 -0.939 -3.479 1 97.69 92 THR B N 1
ATOM 2330 C CA . THR B 1 92 ? 27.031 -2.303 -3.996 1 97.69 92 THR B CA 1
ATOM 2331 C C . THR B 1 92 ? 27.109 -3.312 -2.855 1 97.69 92 THR B C 1
ATOM 2333 O O . THR B 1 92 ? 26.406 -4.328 -2.869 1 97.69 92 THR B O 1
ATOM 2336 N N . VAL B 1 93 ? 27.891 -2.998 -1.936 1 98.06 93 VAL B N 1
ATOM 2337 C CA . VAL B 1 93 ? 28.016 -3.875 -0.778 1 98.06 93 VAL B CA 1
ATOM 2338 C C . VAL B 1 93 ? 26.719 -3.881 0.026 1 98.06 93 VAL B C 1
ATOM 2340 O O . VAL B 1 93 ? 26.266 -4.934 0.473 1 98.06 93 VAL B O 1
ATOM 2343 N N . ARG B 1 94 ? 26.141 -2.727 0.158 1 98.38 94 ARG B N 1
ATOM 2344 C CA . ARG B 1 94 ? 24.906 -2.635 0.916 1 98.38 94 ARG B CA 1
ATOM 2345 C C . ARG B 1 94 ? 23.781 -3.418 0.233 1 98.38 94 ARG B C 1
ATOM 2347 O O . ARG B 1 94 ? 23.016 -4.125 0.894 1 98.38 94 ARG B O 1
ATOM 2354 N N . LEU B 1 95 ? 23.734 -3.377 -1.064 1 98.31 95 LEU B N 1
ATOM 2355 C CA . LEU B 1 95 ? 22.703 -4.082 -1.81 1 98.31 95 LEU B CA 1
ATOM 2356 C C . LEU B 1 95 ? 22.875 -5.594 -1.684 1 98.31 95 LEU B C 1
ATOM 2358 O O . LEU B 1 95 ? 21.891 -6.328 -1.592 1 98.31 95 LEU B O 1
ATOM 2362 N N . VAL B 1 96 ? 24.109 -6.043 -1.688 1 98.38 96 VAL B N 1
ATOM 2363 C CA . VAL B 1 96 ? 24.375 -7.469 -1.526 1 98.38 96 VAL B CA 1
ATOM 2364 C C 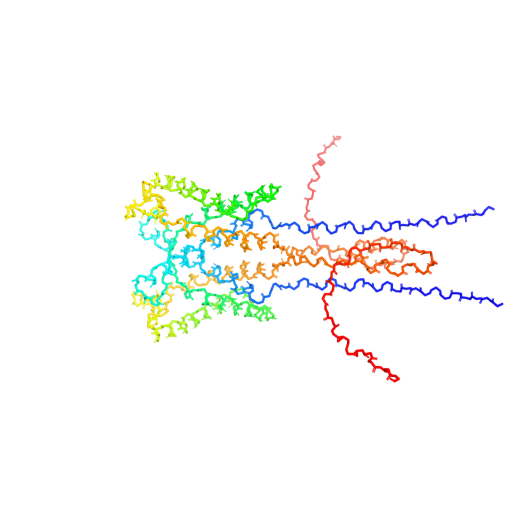. VAL B 1 96 ? 23.938 -7.922 -0.133 1 98.38 96 VAL B C 1
ATOM 2366 O O . VAL B 1 96 ? 23.266 -8.945 0.013 1 98.38 96 VAL B O 1
ATOM 2369 N N . LEU B 1 97 ? 24.266 -7.156 0.79 1 98.31 97 LEU B N 1
ATOM 2370 C CA . LEU B 1 97 ? 23.922 -7.504 2.164 1 98.31 97 LEU B CA 1
ATOM 2371 C C . LEU B 1 97 ? 22.422 -7.465 2.375 1 98.31 97 LEU B C 1
ATOM 2373 O O . LEU B 1 97 ? 21.859 -8.312 3.078 1 98.31 97 LEU B O 1
ATOM 2377 N N . TYR B 1 98 ? 21.766 -6.461 1.775 1 98.69 98 TYR B N 1
ATOM 2378 C CA . TYR B 1 98 ? 20.312 -6.418 1.838 1 98.69 98 TYR B CA 1
ATOM 2379 C C . TYR B 1 98 ? 19.703 -7.676 1.233 1 98.69 98 TYR B C 1
ATOM 2381 O O . TYR B 1 98 ? 18.75 -8.25 1.79 1 98.69 98 TYR B O 1
ATOM 2389 N N . THR B 1 99 ? 20.219 -8.07 0.125 1 98.69 99 THR B N 1
ATOM 2390 C CA . THR B 1 99 ? 19.656 -9.227 -0.571 1 98.69 99 THR B CA 1
ATOM 2391 C C . THR B 1 99 ? 19.812 -10.492 0.271 1 98.69 99 THR B C 1
ATOM 2393 O O . THR B 1 99 ? 18.875 -11.289 0.389 1 98.69 99 THR B O 1
ATOM 2396 N N . VAL B 1 100 ? 20.938 -10.664 0.852 1 98.56 100 VAL B N 1
ATOM 2397 C CA . VAL B 1 100 ? 21.172 -11.805 1.731 1 98.56 100 VAL B CA 1
ATOM 2398 C C . VAL B 1 100 ? 20.219 -11.742 2.922 1 98.56 100 VAL B C 1
ATOM 2400 O O . VAL B 1 100 ? 19.594 -12.75 3.279 1 98.56 100 VAL B O 1
ATOM 2403 N N . PHE B 1 101 ? 20.125 -10.609 3.479 1 98.69 101 PHE B N 1
ATOM 2404 C CA . PHE B 1 101 ? 19.219 -10.422 4.605 1 98.69 101 PHE B CA 1
ATOM 2405 C C . PHE B 1 101 ? 17.797 -10.773 4.215 1 98.69 101 PHE B C 1
ATOM 2407 O O . PHE B 1 101 ? 17.078 -11.445 4.965 1 98.69 101 PHE B O 1
ATOM 2414 N N . ILE B 1 102 ? 17.328 -10.289 3.041 1 98.69 102 ILE B N 1
ATOM 2415 C CA . ILE B 1 102 ? 15.977 -10.531 2.57 1 98.69 102 ILE B CA 1
ATOM 2416 C C . ILE B 1 102 ? 15.734 -12.031 2.443 1 98.69 102 ILE B C 1
ATOM 2418 O O . ILE B 1 102 ? 14.688 -12.539 2.861 1 98.69 102 ILE B O 1
ATOM 2422 N N . TYR B 1 103 ? 16.688 -12.734 1.938 1 98.62 103 TYR B N 1
ATOM 2423 C CA . TYR B 1 103 ? 16.547 -14.18 1.811 1 98.62 103 TYR B CA 1
ATOM 2424 C C . TYR B 1 103 ? 16.438 -14.836 3.18 1 98.62 103 TYR B C 1
ATOM 2426 O O . TYR B 1 103 ? 15.609 -15.734 3.373 1 98.62 103 TYR B O 1
ATOM 2434 N N . LEU B 1 104 ? 17.234 -14.445 4.09 1 98.56 104 LEU B N 1
ATOM 2435 C CA . LEU B 1 104 ? 17.172 -15.008 5.434 1 98.56 104 LEU B CA 1
ATOM 2436 C C . LEU B 1 104 ? 15.836 -14.727 6.094 1 98.56 104 LEU B C 1
ATOM 2438 O O . LEU B 1 104 ? 15.258 -15.602 6.742 1 98.56 104 LEU B O 1
ATOM 2442 N N . TRP B 1 105 ? 15.414 -13.523 5.895 1 98.69 105 TRP B N 1
ATOM 2443 C CA . TRP B 1 105 ? 14.133 -13.109 6.457 1 98.69 105 TRP B CA 1
ATOM 2444 C C . TRP B 1 105 ? 12.984 -13.898 5.828 1 98.69 105 TRP B C 1
ATOM 2446 O O . TRP B 1 105 ? 12.102 -14.391 6.531 1 98.69 105 TRP B O 1
ATOM 2456 N N . GLU B 1 106 ? 12.992 -13.984 4.52 1 98.31 106 GLU B N 1
ATOM 2457 C CA . GLU B 1 106 ? 11.992 -14.742 3.777 1 98.31 106 GLU B CA 1
ATOM 2458 C C . GLU B 1 106 ? 11.969 -16.203 4.211 1 98.31 106 GLU B C 1
ATOM 2460 O O . GLU B 1 106 ? 10.898 -16.781 4.43 1 98.31 106 GLU B O 1
ATOM 2465 N N . PHE B 1 107 ? 13.109 -16.734 4.328 1 98.5 107 PHE B N 1
ATOM 2466 C CA . PHE B 1 107 ? 13.203 -18.125 4.738 1 98.5 107 PHE B CA 1
ATOM 2467 C C . PHE B 1 107 ? 12.648 -18.312 6.148 1 98.5 107 PHE B C 1
ATOM 2469 O O . PHE B 1 107 ? 11.898 -19.25 6.402 1 98.5 107 PHE B O 1
ATOM 2476 N N . SER B 1 108 ? 12.969 -17.453 6.996 1 98.62 108 SER B N 1
ATOM 2477 C CA . SER B 1 108 ? 12.531 -17.547 8.383 1 98.62 108 SER B CA 1
ATOM 2478 C C . SER B 1 108 ? 11.008 -17.438 8.484 1 98.62 108 SER B C 1
ATOM 2480 O O . SER B 1 108 ? 10.375 -18.234 9.172 1 98.62 108 SER B O 1
ATOM 2482 N N . TRP B 1 109 ? 10.445 -16.484 7.785 1 98.44 109 TRP B N 1
ATOM 2483 C CA . TRP B 1 109 ? 8.992 -16.359 7.77 1 98.44 109 TRP B CA 1
ATOM 2484 C C . TRP B 1 109 ? 8.344 -17.562 7.117 1 98.44 109 TRP B C 1
ATOM 2486 O O . TRP B 1 109 ? 7.309 -18.047 7.582 1 98.44 109 TRP B O 1
ATOM 2496 N N . GLY B 1 110 ? 8.953 -17.969 6.02 1 98.5 110 GLY B N 1
ATOM 2497 C CA . GLY B 1 110 ? 8.43 -19.141 5.355 1 98.5 110 GLY B CA 1
ATOM 2498 C C . GLY B 1 110 ? 8.367 -20.359 6.262 1 98.5 110 GLY B C 1
ATOM 2499 O O . GLY B 1 110 ? 7.363 -21.062 6.289 1 98.5 110 GLY B O 1
ATOM 2500 N N . VAL B 1 111 ? 9.414 -20.641 6.992 1 98.44 111 VAL B N 1
ATOM 2501 C CA . VAL B 1 111 ? 9.445 -21.75 7.93 1 98.44 111 VAL B CA 1
ATOM 2502 C C . VAL B 1 111 ? 8.359 -21.578 8.984 1 98.44 111 VAL B C 1
ATOM 2504 O O . VAL B 1 111 ? 7.578 -22.5 9.234 1 98.44 111 VAL B O 1
ATOM 2507 N N . GLY B 1 112 ? 8.273 -20.453 9.57 1 98.31 112 GLY B N 1
ATOM 2508 C CA . GLY B 1 112 ? 7.266 -20.188 10.586 1 98.31 112 GLY B CA 1
ATOM 2509 C C . GLY B 1 112 ? 5.848 -20.359 10.078 1 98.31 112 GLY B C 1
ATOM 2510 O O . GLY B 1 112 ? 5.027 -21.031 10.727 1 98.31 112 GLY B O 1
ATOM 2511 N N . LEU B 1 113 ? 5.582 -19.781 8.969 1 98.44 113 LEU B N 1
ATOM 2512 C CA . LEU B 1 113 ? 4.234 -19.859 8.414 1 98.44 113 LEU B CA 1
ATOM 2513 C C . LEU B 1 113 ? 3.904 -21.266 7.969 1 98.44 113 LEU B C 1
ATOM 2515 O O . LEU B 1 113 ? 2.752 -21.703 8.055 1 98.44 113 LEU B O 1
ATOM 2519 N N . SER B 1 114 ? 4.941 -21.953 7.473 1 98 114 SER B N 1
ATOM 2520 C CA . SER B 1 114 ? 4.719 -23.328 7.066 1 98 114 SER B CA 1
ATOM 2521 C C . SER B 1 114 ? 4.34 -24.203 8.258 1 98 114 SER B C 1
ATOM 2523 O O . SER B 1 114 ? 3.521 -25.125 8.125 1 98 114 SER B O 1
ATOM 2525 N N . LEU B 1 115 ? 4.879 -23.953 9.352 1 97.62 115 LEU B N 1
ATOM 2526 C CA . LEU B 1 115 ? 4.555 -24.719 10.562 1 97.62 115 LEU B CA 1
ATOM 2527 C C . LEU B 1 115 ? 3.094 -24.516 10.945 1 97.62 115 LEU B C 1
ATOM 2529 O O . LEU B 1 115 ? 2.494 -25.391 11.578 1 97.62 115 LEU B O 1
ATOM 2533 N N . LEU B 1 116 ? 2.523 -23.438 10.508 1 97 116 LEU B N 1
ATOM 2534 C CA . LEU B 1 116 ? 1.137 -23.125 10.828 1 97 116 LEU B CA 1
ATOM 2535 C C . LEU B 1 116 ? 0.22 -23.438 9.656 1 97 116 LEU B C 1
ATOM 2537 O O . LEU B 1 116 ? -0.977 -23.156 9.695 1 97 116 LEU B O 1
ATOM 2541 N N . GLY B 1 117 ? 0.85 -23.922 8.625 1 96.62 117 GLY B N 1
ATOM 2542 C CA . GLY B 1 117 ? 0.074 -24.203 7.426 1 96.62 117 GLY B CA 1
ATOM 2543 C C . GLY B 1 117 ? -0.43 -22.953 6.738 1 96.62 117 GLY B C 1
ATOM 2544 O O . GLY B 1 117 ? -1.491 -22.953 6.113 1 96.62 117 GLY B O 1
ATOM 2545 N N . ALA B 1 118 ? 0.291 -21.891 6.828 1 97.69 118 ALA B N 1
ATOM 2546 C CA . ALA B 1 118 ? -0.223 -20.578 6.406 1 97.69 118 ALA B CA 1
ATOM 2547 C C . ALA B 1 118 ? 0.701 -19.938 5.379 1 97.69 118 ALA B C 1
ATOM 2549 O O . ALA B 1 118 ? 0.521 -18.766 5.023 1 97.69 118 ALA B O 1
ATOM 2550 N N . CYS B 1 119 ? 1.687 -20.609 4.891 1 97.62 119 CYS B N 1
ATOM 2551 C CA . CYS B 1 119 ? 2.625 -20.016 3.945 1 97.62 119 CYS B CA 1
ATOM 2552 C C . CYS B 1 119 ? 1.96 -19.781 2.594 1 97.62 119 CYS B C 1
ATOM 2554 O O . CYS B 1 119 ? 1.544 -20.734 1.927 1 97.62 119 CYS B O 1
ATOM 2556 N N . PRO B 1 120 ? 1.979 -18.562 2.168 1 96.81 120 PRO B N 1
ATOM 2557 C CA . PRO B 1 120 ? 1.188 -18.25 0.974 1 96.81 120 PRO B CA 1
ATOM 2558 C C . PRO B 1 120 ? 1.987 -18.391 -0.319 1 96.81 120 PRO B C 1
ATOM 2560 O O . PRO B 1 120 ? 1.46 -18.141 -1.406 1 96.81 120 PRO B O 1
ATOM 2563 N N . TRP B 1 121 ? 3.246 -18.703 -0.259 1 96.19 121 TRP B N 1
ATOM 2564 C CA . TRP B 1 121 ? 4.02 -18.859 -1.484 1 96.19 121 TRP B CA 1
ATOM 2565 C C . TRP B 1 121 ? 4.703 -20.234 -1.518 1 96.19 121 TRP B C 1
ATOM 2567 O O . TRP B 1 121 ? 4.844 -20.891 -0.484 1 96.19 121 TRP B O 1
ATOM 2577 N N . ASP B 1 122 ? 4.969 -20.641 -2.717 1 96.25 122 ASP B N 1
ATOM 2578 C CA . ASP B 1 122 ? 5.652 -21.906 -2.963 1 96.25 122 ASP B CA 1
ATOM 2579 C C . ASP B 1 122 ? 6.535 -21.812 -4.207 1 96.25 122 ASP B C 1
ATOM 2581 O O . ASP B 1 122 ? 6.027 -21.703 -5.324 1 96.25 122 ASP B O 1
ATOM 2585 N N . TYR B 1 123 ? 7.824 -21.984 -3.939 1 96.19 123 TYR B N 1
ATOM 2586 C CA . TYR B 1 123 ? 8.766 -21.859 -5.043 1 96.19 123 TYR B CA 1
ATOM 2587 C C . TYR B 1 123 ? 9.32 -23.219 -5.453 1 96.19 123 TYR B C 1
ATOM 2589 O O . TYR B 1 123 ? 10.367 -23.297 -6.094 1 96.19 123 TYR B O 1
ATOM 2597 N N . SER B 1 124 ? 8.664 -24.312 -5.105 1 95.44 124 SER B N 1
ATOM 2598 C CA . SER B 1 124 ? 9.141 -25.656 -5.387 1 95.44 124 SER B CA 1
ATOM 2599 C C . SER B 1 124 ? 9.258 -25.906 -6.887 1 95.44 124 SER B C 1
ATOM 2601 O O . SER B 1 124 ? 10.039 -26.766 -7.32 1 95.44 124 SER B O 1
ATOM 2603 N N . GLY B 1 125 ? 8.617 -25.203 -7.648 1 93.44 125 GLY B N 1
ATOM 2604 C CA . GLY B 1 125 ? 8.688 -25.344 -9.094 1 93.44 125 GLY B CA 1
ATOM 2605 C C . GLY B 1 125 ? 9.891 -24.656 -9.711 1 93.44 125 GLY B C 1
ATOM 2606 O O . GLY B 1 125 ? 10.18 -24.844 -10.891 1 93.44 125 GLY B O 1
ATOM 2607 N N . HIS B 1 126 ? 10.609 -23.891 -8.969 1 92.75 126 HIS B N 1
ATOM 2608 C CA . HIS B 1 126 ? 11.805 -23.219 -9.445 1 92.75 126 HIS B CA 1
ATOM 2609 C C . HIS B 1 126 ? 13.039 -24.109 -9.32 1 92.75 126 HIS B C 1
ATOM 2611 O O . HIS B 1 126 ? 13.133 -24.906 -8.383 1 92.75 126 HIS B O 1
ATOM 2617 N N . ARG B 1 127 ? 14.008 -23.969 -10.133 1 91.38 127 ARG B N 1
ATOM 2618 C CA . ARG B 1 127 ? 15.188 -24.828 -10.18 1 91.38 127 ARG B CA 1
ATOM 2619 C C . ARG B 1 127 ? 16.109 -24.547 -9 1 91.38 127 ARG B C 1
ATOM 2621 O O . ARG B 1 127 ? 16.625 -25.484 -8.375 1 91.38 127 ARG B O 1
ATOM 2628 N N . TYR B 1 128 ? 16.328 -23.312 -8.625 1 95.06 128 TYR B N 1
ATOM 2629 C CA . TYR B 1 128 ? 17.266 -22.938 -7.574 1 95.06 128 TYR B CA 1
ATOM 2630 C C . TYR B 1 128 ? 16.531 -22.5 -6.312 1 95.06 128 TYR B C 1
ATOM 2632 O O . TYR B 1 128 ? 16.828 -21.438 -5.754 1 95.06 128 TYR B O 1
ATOM 2640 N N . ASN B 1 129 ? 15.641 -23.469 -5.914 1 95.94 129 ASN B N 1
ATOM 2641 C CA . ASN B 1 129 ? 14.883 -23.156 -4.703 1 95.94 129 ASN B CA 1
ATOM 2642 C C . ASN B 1 129 ? 15.461 -23.875 -3.486 1 95.94 129 ASN B C 1
ATOM 2644 O O . ASN B 1 129 ? 16.219 -24.828 -3.629 1 95.94 129 ASN B O 1
ATOM 2648 N N . LEU B 1 130 ? 15.25 -23.375 -2.32 1 96.81 130 LEU B N 1
ATOM 2649 C CA . LEU B 1 130 ? 15.555 -24.016 -1.044 1 96.81 130 LEU B CA 1
ATOM 2650 C C . LEU B 1 130 ? 14.273 -24.328 -0.279 1 96.81 130 LEU B C 1
ATOM 2652 O O . LEU B 1 130 ? 13.633 -23.438 0.276 1 96.81 130 LEU B O 1
ATOM 2656 N N . ARG B 1 131 ? 13.805 -25.688 -0.267 1 96.56 131 ARG B N 1
ATOM 2657 C CA . ARG B 1 131 ? 12.641 -26.219 0.435 1 96.56 131 ARG B CA 1
ATOM 2658 C C . ARG B 1 131 ? 11.359 -25.516 -0.03 1 96.56 131 ARG B C 1
ATOM 2660 O O . ARG B 1 131 ? 10.391 -25.438 0.72 1 96.56 131 ARG B O 1
ATOM 2667 N N . GLY B 1 132 ? 11.438 -24.844 -1.187 1 97.5 132 GLY B N 1
ATOM 2668 C CA . GLY B 1 132 ? 10.281 -24.156 -1.724 1 97.5 132 GLY B CA 1
ATOM 2669 C C . GLY B 1 132 ? 9.992 -22.828 -1.027 1 97.5 132 GLY B C 1
ATOM 2670 O O . GLY B 1 132 ? 8.969 -22.203 -1.285 1 97.5 132 GLY B O 1
ATOM 2671 N N . LEU B 1 133 ? 10.875 -22.406 -0.231 1 98 133 LEU B N 1
ATOM 2672 C CA . LEU B 1 133 ? 10.617 -21.234 0.59 1 98 133 LEU B CA 1
ATOM 2673 C C . LEU B 1 133 ? 11.359 -20.016 0.046 1 98 133 LEU B C 1
ATOM 2675 O O . LEU B 1 133 ? 10.93 -18.875 0.262 1 98 133 LEU B O 1
ATOM 2679 N N . ILE B 1 134 ? 12.453 -20.25 -0.55 1 98.12 134 ILE B N 1
ATOM 2680 C CA . ILE B 1 134 ? 13.164 -19.188 -1.252 1 98.12 134 ILE B CA 1
ATOM 2681 C C . ILE B 1 134 ? 13.688 -19.703 -2.59 1 98.12 134 ILE B C 1
ATOM 2683 O O . ILE B 1 134 ? 13.773 -20.922 -2.797 1 98.12 134 ILE B O 1
ATOM 2687 N N . THR B 1 135 ? 13.906 -18.828 -3.486 1 97.44 135 THR B N 1
ATOM 2688 C CA . THR B 1 135 ? 14.484 -19.188 -4.777 1 97.44 135 THR B CA 1
ATOM 2689 C C . THR B 1 135 ? 15.523 -18.156 -5.211 1 97.44 135 THR B C 1
ATOM 2691 O O . THR B 1 135 ? 15.32 -16.953 -5.012 1 97.44 135 THR B O 1
ATOM 2694 N N . LEU B 1 136 ? 16.578 -18.562 -5.781 1 96.5 136 LEU B N 1
ATOM 2695 C CA . LEU B 1 136 ? 17.641 -17.672 -6.227 1 96.5 136 LEU B CA 1
ATOM 2696 C C . LEU B 1 136 ? 17.234 -16.938 -7.496 1 96.5 136 LEU B C 1
ATOM 2698 O O . LEU B 1 136 ? 17.844 -15.93 -7.855 1 96.5 136 LEU B O 1
ATOM 2702 N N . ASP B 1 137 ? 16.203 -17.406 -8.102 1 95 137 ASP B N 1
ATOM 2703 C CA . ASP B 1 137 ? 15.672 -16.734 -9.281 1 95 137 ASP B CA 1
ATOM 2704 C C . ASP B 1 137 ? 15.281 -15.297 -8.969 1 95 137 ASP B C 1
ATOM 2706 O O . ASP B 1 137 ? 15.234 -14.453 -9.867 1 95 137 ASP B O 1
ATOM 2710 N N . TYR B 1 138 ? 15.047 -15.062 -7.703 1 95.69 138 TYR B N 1
ATOM 2711 C CA . TYR B 1 138 ? 14.523 -13.75 -7.336 1 95.69 138 TYR B CA 1
ATOM 2712 C C . TYR B 1 138 ? 15.609 -12.891 -6.699 1 95.69 138 TYR B C 1
ATOM 2714 O O . TYR B 1 138 ? 15.32 -11.852 -6.105 1 95.69 138 TYR B O 1
ATOM 2722 N N . ALA B 1 139 ? 16.844 -13.219 -6.965 1 97.12 139 ALA B N 1
ATOM 2723 C CA . ALA B 1 139 ? 17.953 -12.445 -6.395 1 97.12 139 ALA B CA 1
ATOM 2724 C C . ALA B 1 139 ? 17.969 -11.031 -6.965 1 97.12 139 ALA B C 1
ATOM 2726 O O . ALA B 1 139 ? 18.125 -10.055 -6.219 1 97.12 139 ALA B O 1
ATOM 2727 N N . LEU B 1 140 ? 17.828 -10.969 -8.234 1 96.25 140 LEU B N 1
ATOM 2728 C CA . LEU B 1 140 ? 17.875 -9.664 -8.875 1 96.25 140 LEU B CA 1
ATOM 2729 C C . LEU B 1 140 ? 16.672 -8.812 -8.484 1 96.25 140 LEU B C 1
ATOM 2731 O O . LEU B 1 140 ? 16.828 -7.668 -8.055 1 96.25 140 LEU B O 1
ATOM 2735 N N . PRO B 1 141 ? 15.43 -9.359 -8.562 1 96.44 141 PRO B N 1
ATOM 2736 C CA . PRO B 1 141 ? 14.273 -8.586 -8.094 1 96.44 141 PRO B CA 1
ATOM 2737 C C . PRO B 1 141 ? 14.422 -8.125 -6.645 1 96.44 141 PRO B C 1
ATOM 2739 O O . PRO B 1 141 ? 14.062 -6.996 -6.309 1 96.44 141 PRO B O 1
ATOM 2742 N N . TRP B 1 142 ? 15 -8.961 -5.805 1 98.12 142 TRP B N 1
ATOM 2743 C CA . TRP B 1 142 ? 15.188 -8.586 -4.406 1 98.12 142 TRP B CA 1
ATOM 2744 C C . TRP B 1 142 ? 16.203 -7.461 -4.273 1 98.12 142 TRP B C 1
ATOM 2746 O O . TRP B 1 142 ? 16.031 -6.551 -3.457 1 98.12 142 TRP B O 1
ATOM 2756 N N . ALA B 1 143 ? 17.266 -7.496 -5.074 1 98.19 143 ALA B N 1
ATOM 2757 C CA . ALA B 1 143 ? 18.25 -6.426 -5.055 1 98.19 143 ALA B CA 1
ATOM 2758 C C . ALA B 1 143 ? 17.641 -5.102 -5.504 1 98.19 143 ALA B C 1
ATOM 2760 O O . ALA B 1 143 ? 17.922 -4.055 -4.918 1 98.19 143 ALA B O 1
ATOM 2761 N N . VAL B 1 144 ? 16.875 -5.16 -6.488 1 97.81 144 VAL B N 1
ATOM 2762 C CA . VAL B 1 144 ? 16.203 -3.965 -7 1 97.81 144 VAL B CA 1
ATOM 2763 C C . VAL B 1 144 ? 15.227 -3.43 -5.961 1 97.81 144 VAL B C 1
ATOM 2765 O O . VAL B 1 144 ? 15.18 -2.223 -5.707 1 97.81 144 VAL B O 1
ATOM 2768 N N . ALA B 1 145 ? 14.469 -4.348 -5.367 1 98.12 145 ALA B N 1
ATOM 2769 C CA . ALA B 1 145 ? 13.547 -3.943 -4.312 1 98.12 145 ALA B CA 1
ATOM 2770 C C . ALA B 1 145 ? 14.289 -3.283 -3.156 1 98.12 145 ALA B C 1
ATOM 2772 O O . ALA B 1 145 ? 13.828 -2.283 -2.6 1 98.12 145 ALA B O 1
ATOM 2773 N N . ALA B 1 146 ? 15.406 -3.852 -2.852 1 98.5 146 ALA B N 1
ATOM 2774 C CA . ALA B 1 146 ? 16.219 -3.293 -1.773 1 98.5 146 ALA B CA 1
ATOM 2775 C C . ALA B 1 146 ? 16.734 -1.905 -2.139 1 98.5 146 ALA B C 1
ATOM 2777 O O . ALA B 1 146 ? 16.781 -1.013 -1.289 1 98.5 146 ALA B O 1
ATOM 2778 N N . TYR B 1 147 ? 17.156 -1.745 -3.34 1 98.31 147 TYR B N 1
ATOM 2779 C CA . TYR B 1 147 ? 17.609 -0.443 -3.826 1 98.31 147 TYR B CA 1
ATOM 2780 C C . TYR B 1 147 ? 16.5 0.594 -3.697 1 98.31 147 TYR B C 1
ATOM 2782 O O . TYR B 1 147 ? 16.719 1.692 -3.186 1 98.31 147 TYR B O 1
ATOM 2790 N N . ILE B 1 148 ? 15.305 0.265 -4.113 1 98 148 ILE B N 1
ATOM 2791 C CA . ILE B 1 148 ? 14.156 1.162 -4.051 1 98 148 ILE B CA 1
ATOM 2792 C C . ILE B 1 148 ? 13.812 1.46 -2.594 1 98 148 ILE B C 1
ATOM 2794 O O . ILE B 1 148 ? 13.523 2.605 -2.238 1 98 148 ILE B O 1
ATOM 2798 N N . ALA B 1 149 ? 13.859 0.427 -1.776 1 98.25 149 ALA B N 1
ATOM 2799 C CA . ALA B 1 149 ? 13.555 0.603 -0.358 1 98.25 149 ALA B CA 1
ATOM 2800 C C . ALA B 1 149 ? 14.508 1.606 0.285 1 98.25 149 ALA B C 1
ATOM 2802 O O . ALA B 1 149 ? 14.078 2.504 1.012 1 98.25 149 ALA B O 1
ATOM 2803 N N . GLU B 1 150 ? 15.766 1.453 0.003 1 97.56 150 GLU B N 1
ATOM 2804 C CA . GLU B 1 150 ? 16.734 2.342 0.627 1 97.56 150 GLU B CA 1
ATOM 2805 C C . GLU B 1 150 ? 16.625 3.76 0.073 1 97.56 150 GLU B C 1
ATOM 2807 O O . GLU B 1 150 ? 16.547 4.727 0.835 1 97.56 150 GLU B O 1
ATOM 2812 N N . GLN B 1 151 ? 16.609 3.865 -1.261 1 96 151 GLN B N 1
ATOM 2813 C CA . GLN B 1 151 ? 16.766 5.16 -1.91 1 96 151 GLN B CA 1
ATOM 2814 C C . GLN B 1 151 ? 15.469 5.965 -1.853 1 96 151 GLN B C 1
ATOM 2816 O O . GLN B 1 151 ? 15.484 7.195 -1.927 1 96 151 GLN B O 1
ATOM 2821 N N . HIS B 1 152 ? 14.398 5.305 -1.707 1 95.19 152 HIS B N 1
ATOM 2822 C CA . HIS B 1 152 ? 13.141 6.031 -1.793 1 95.19 152 HIS B CA 1
ATOM 2823 C C . HIS B 1 152 ? 12.297 5.824 -0.538 1 95.19 152 HIS B C 1
ATOM 2825 O O . HIS B 1 152 ? 12.008 6.781 0.186 1 95.19 152 HIS B O 1
ATOM 2831 N N . VAL B 1 153 ? 11.961 4.641 -0.201 1 96.62 153 VAL B N 1
ATOM 2832 C CA . VAL B 1 153 ? 11 4.375 0.864 1 96.62 153 VAL B CA 1
ATOM 2833 C C . VAL B 1 153 ? 11.578 4.824 2.205 1 96.62 153 VAL B C 1
ATOM 2835 O O . VAL B 1 153 ? 10.984 5.664 2.891 1 96.62 153 VAL B O 1
ATOM 2838 N N . ILE B 1 154 ? 12.711 4.305 2.551 1 96.88 154 ILE B N 1
ATOM 2839 C CA . ILE B 1 154 ? 13.32 4.582 3.848 1 96.88 154 ILE B CA 1
ATOM 2840 C C . ILE B 1 154 ? 13.727 6.055 3.924 1 96.88 154 ILE B C 1
ATOM 2842 O O . ILE B 1 154 ? 13.398 6.742 4.895 1 96.88 154 ILE B O 1
ATOM 2846 N N . ARG B 1 155 ? 14.398 6.547 2.91 1 93.88 155 ARG B N 1
ATOM 2847 C CA . ARG B 1 155 ? 14.883 7.922 2.891 1 93.88 155 ARG B CA 1
ATOM 2848 C C . ARG B 1 155 ? 13.734 8.906 3.082 1 93.88 155 ARG B C 1
ATOM 2850 O O . ARG B 1 155 ? 13.82 9.82 3.904 1 93.88 155 ARG B O 1
ATOM 2857 N N . HIS B 1 156 ? 12.641 8.695 2.398 1 92.56 156 HIS B N 1
ATOM 2858 C CA . HIS B 1 156 ? 11.523 9.633 2.477 1 92.56 156 HIS B CA 1
ATOM 2859 C C . HIS B 1 156 ? 10.742 9.445 3.77 1 92.56 156 HIS B C 1
ATOM 2861 O O . HIS B 1 156 ? 10.211 10.414 4.324 1 92.56 156 HIS B O 1
ATOM 2867 N N . THR B 1 157 ? 10.641 8.227 4.156 1 93.81 157 THR B N 1
ATOM 2868 C CA . THR B 1 157 ? 9.945 7.969 5.41 1 93.81 157 THR B CA 1
ATOM 2869 C C . THR B 1 157 ? 10.625 8.695 6.566 1 93.81 157 THR B C 1
ATOM 2871 O O . THR B 1 157 ? 9.953 9.273 7.426 1 93.81 157 THR B O 1
ATOM 2874 N N . LEU B 1 158 ? 11.898 8.734 6.613 1 92.06 158 LEU B N 1
ATOM 2875 C CA . LEU B 1 158 ? 12.656 9.359 7.691 1 92.06 158 LEU B CA 1
ATOM 2876 C C . LEU B 1 158 ? 12.531 10.875 7.637 1 92.06 158 LEU B C 1
ATOM 2878 O O . LEU B 1 158 ? 12.852 11.562 8.602 1 92.06 158 LEU B O 1
ATOM 2882 N N . ARG B 1 159 ? 12.008 11.391 6.555 1 87.5 159 ARG B N 1
ATOM 2883 C CA . ARG B 1 159 ? 11.836 12.828 6.395 1 87.5 159 ARG B CA 1
ATOM 2884 C C . ARG B 1 159 ? 10.414 13.25 6.738 1 87.5 159 ARG B C 1
ATOM 2886 O O . ARG B 1 159 ? 10.109 14.445 6.762 1 87.5 159 ARG B O 1
ATOM 2893 N N . ILE B 1 160 ? 9.57 12.289 6.887 1 86.38 160 ILE B N 1
ATOM 2894 C CA . ILE B 1 160 ? 8.172 12.586 7.195 1 86.38 160 ILE B CA 1
ATOM 2895 C C . ILE B 1 160 ? 8.07 13.148 8.617 1 86.38 160 ILE B C 1
ATOM 2897 O O . ILE B 1 160 ? 8.68 12.617 9.547 1 86.38 160 ILE B O 1
ATOM 2901 N N . ARG B 1 161 ? 7.438 14.352 8.734 1 79.75 161 ARG B N 1
ATOM 2902 C CA . ARG B 1 161 ? 7.047 14.93 10.016 1 79.75 161 ARG B CA 1
ATOM 2903 C C . ARG B 1 161 ? 5.531 15.094 10.102 1 79.75 161 ARG B C 1
ATOM 2905 O O . ARG B 1 161 ? 4.871 15.336 9.086 1 79.75 161 ARG B O 1
ATOM 2912 N N . LEU B 1 162 ? 4.988 14.695 11.172 1 68 162 LEU B N 1
ATOM 2913 C CA . LEU B 1 162 ? 3.559 14.906 11.367 1 68 162 LEU B CA 1
ATOM 2914 C C . LEU B 1 162 ? 3.301 16.188 12.156 1 68 162 LEU B C 1
ATOM 2916 O O . LEU B 1 162 ? 3.875 16.391 13.227 1 68 162 LEU B O 1
ATOM 2920 N N . ALA B 1 163 ? 2.732 17.172 11.375 1 58.09 163 ALA B N 1
ATOM 2921 C CA . ALA B 1 163 ? 2.365 18.406 12.062 1 58.09 163 ALA B CA 1
ATOM 2922 C C . ALA B 1 163 ? 1.396 18.125 13.211 1 58.09 163 ALA B C 1
ATOM 2924 O O . ALA B 1 163 ? 0.366 17.484 13.008 1 58.09 163 ALA B O 1
ATOM 2925 N N . VAL B 1 164 ? 1.981 17.781 14.289 1 47.28 164 VAL B N 1
ATOM 2926 C CA . VAL B 1 164 ? 1.091 17.719 15.438 1 47.28 164 VAL B CA 1
ATOM 2927 C C . VAL B 1 164 ? 0.599 19.125 15.789 1 47.28 164 VAL B C 1
ATOM 2929 O O . VAL B 1 164 ? 1.391 20.078 15.859 1 47.28 164 VAL B O 1
ATOM 2932 N N . ALA B 1 165 ? -0.482 19.594 15.242 1 38.09 165 ALA B N 1
ATOM 2933 C CA . ALA B 1 165 ? -1.043 20.844 15.75 1 38.09 165 ALA B CA 1
ATOM 2934 C C . ALA B 1 165 ? -0.921 20.922 17.266 1 38.09 165 ALA B C 1
ATOM 2936 O O . ALA B 1 165 ? -1.596 20.188 18 1 38.09 165 ALA B O 1
ATOM 2937 N N . PHE B 1 166 ? 0.27 21.047 17.812 1 32.94 166 PHE B N 1
ATOM 2938 C CA . PHE B 1 166 ? 0.272 21.531 19.188 1 32.94 166 PHE B CA 1
ATOM 2939 C C . PHE B 1 166 ? -0.339 22.938 19.266 1 32.94 166 PHE B C 1
ATOM 2941 O O . PHE B 1 166 ? 0.226 23.891 18.734 1 32.94 166 PHE B O 1
ATOM 2948 N N . THR B 1 167 ? -1.602 23.172 19.062 1 31.23 167 THR B N 1
ATOM 2949 C CA . THR B 1 167 ? -2.193 24.406 19.578 1 31.23 167 THR B CA 1
ATOM 2950 C C . THR B 1 167 ? -1.747 24.656 21.016 1 31.23 167 THR B C 1
ATOM 2952 O O . THR B 1 167 ? -2.248 24.031 21.938 1 31.23 167 THR B O 1
ATOM 2955 N N . ILE B 1 168 ? -0.492 24.766 21.312 1 29.83 168 ILE B N 1
ATOM 2956 C CA . ILE B 1 168 ? -0.204 25.453 22.562 1 29.83 168 ILE B CA 1
ATOM 2957 C C . ILE B 1 168 ? -0.739 26.891 22.5 1 29.83 168 ILE B C 1
ATOM 2959 O O . ILE B 1 168 ? -0.432 27.641 21.562 1 29.83 168 ILE B O 1
ATOM 2963 N N . SER B 1 169 ? -1.881 27.219 23.125 1 28.42 169 SER B N 1
ATOM 2964 C CA . SER B 1 169 ? -2.223 28.531 23.672 1 28.42 169 SER B CA 1
ATOM 2965 C C . SER B 1 169 ? -1.001 29.219 24.266 1 28.42 169 SER B C 1
ATOM 2967 O O . SER B 1 169 ? -0.565 28.875 25.359 1 28.42 169 SER B O 1
ATOM 2969 N N . CYS B 1 170 ? 0.073 29.281 23.625 1 28.45 170 CYS B N 1
ATOM 2970 C CA . CYS B 1 170 ? 1.121 30.188 24.078 1 28.45 170 CYS B CA 1
ATOM 2971 C C . CYS B 1 170 ? 0.586 31.609 24.25 1 28.45 170 CYS B C 1
ATOM 2973 O O . CYS B 1 170 ? 1.351 32.531 24.516 1 28.45 170 CYS B O 1
ATOM 2975 N N . ALA B 1 171 ? -0.609 31.906 23.766 1 29.66 171 ALA B N 1
ATOM 2976 C CA . ALA B 1 171 ? -1.121 33.25 24.109 1 29.66 171 ALA B CA 1
ATOM 2977 C C . ALA B 1 171 ? -1.096 33.469 25.625 1 29.66 171 ALA B C 1
ATOM 2979 O O . ALA B 1 171 ? -1.054 34.594 26.094 1 29.66 171 ALA B O 1
ATOM 2980 N N . VAL B 1 172 ? -1.268 32.344 26.406 1 31.28 172 VAL B N 1
ATOM 2981 C CA . VAL B 1 172 ? -1.573 32.75 27.781 1 31.28 172 VAL B CA 1
ATOM 2982 C C . VAL B 1 172 ? -0.3 33.219 28.484 1 31.28 172 VAL B C 1
ATOM 2984 O O . VAL B 1 172 ? -0.363 33.906 29.5 1 31.28 172 VAL B O 1
ATOM 2987 N N . VAL B 1 173 ? 0.89 32.781 27.938 1 29.91 173 VAL B N 1
ATOM 2988 C CA . VAL B 1 173 ? 1.978 33.125 28.844 1 29.91 173 VAL B CA 1
ATOM 2989 C C . VAL B 1 173 ? 2.357 34.594 28.672 1 29.91 1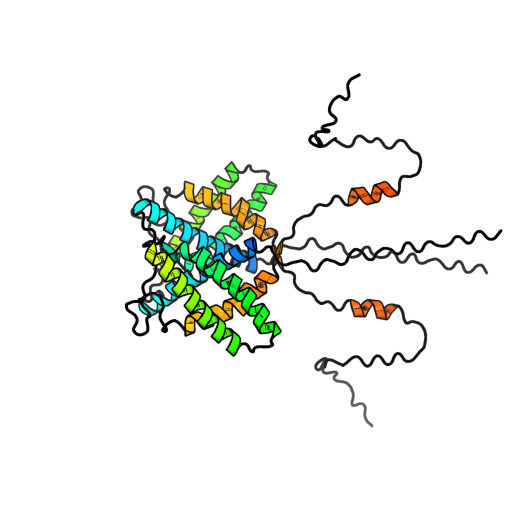73 VAL B C 1
ATOM 2991 O O . VAL B 1 173 ? 2.916 35.219 29.578 1 29.91 173 VAL B O 1
ATOM 2994 N N . LEU B 1 174 ? 2.084 35.031 27.422 1 28.44 174 LEU B N 1
ATOM 2995 C CA . LEU B 1 174 ? 2.643 36.375 27.328 1 28.44 174 LEU B CA 1
ATOM 2996 C C . LEU B 1 174 ? 1.879 37.344 28.234 1 28.44 174 LEU B C 1
ATOM 2998 O O . LEU B 1 174 ? 2.398 38.406 28.594 1 28.44 174 LEU B O 1
ATOM 3002 N N . ARG B 1 175 ? 0.527 37 28.266 1 30.14 175 ARG B N 1
ATOM 3003 C CA . ARG B 1 175 ? -0.204 38.062 28.938 1 30.14 175 ARG B CA 1
ATOM 3004 C C . ARG B 1 175 ? 0.171 38.156 30.406 1 30.14 175 ARG B C 1
ATOM 3006 O O . ARG B 1 175 ? -0.029 39.188 31.062 1 30.14 175 ARG B O 1
ATOM 3013 N N . CYS B 1 176 ? 0.457 36.906 30.922 1 30.09 176 CYS B N 1
ATOM 3014 C CA . CYS B 1 176 ? 0.439 37.062 32.375 1 30.09 176 CYS B CA 1
ATOM 3015 C C . CYS B 1 176 ? 1.602 37.938 32.844 1 30.09 176 CYS B C 1
ATOM 3017 O O . CYS B 1 176 ? 1.679 38.281 34.031 1 30.09 176 CYS B O 1
ATOM 3019 N N . ALA B 1 177 ? 2.605 37.969 32.062 1 30.19 177 ALA B N 1
ATOM 3020 C CA . ALA B 1 177 ? 3.688 38.656 32.781 1 30.19 177 ALA B CA 1
ATOM 3021 C C . ALA B 1 177 ? 3.439 40.156 32.844 1 30.19 177 ALA B C 1
ATOM 3023 O O . ALA B 1 177 ? 4.125 40.875 33.562 1 30.19 177 ALA B O 1
ATOM 3024 N N . GLY B 1 178 ? 2.65 40.656 31.781 1 28.19 178 GLY B N 1
ATOM 3025 C CA . GLY B 1 178 ? 2.752 42.094 31.844 1 28.19 178 GLY B CA 1
ATOM 3026 C C . GLY B 1 178 ? 1.965 42.688 33 1 28.19 178 GLY B C 1
ATOM 3027 O O . GLY B 1 178 ? 2.061 43.906 33.25 1 28.19 178 GLY B O 1
ATOM 3028 N N . ASN B 1 179 ? 0.639 42.062 33.281 1 29.59 179 ASN B N 1
ATOM 3029 C CA . ASN B 1 179 ? -0.256 42.969 33.969 1 29.59 179 ASN B CA 1
ATOM 3030 C C . ASN B 1 179 ? 0.239 43.25 35.406 1 29.59 179 ASN B C 1
ATOM 3032 O O . ASN B 1 179 ? -0.109 42.531 36.344 1 29.59 179 ASN B O 1
ATOM 3036 N N . ARG B 1 180 ? 1.285 43.375 35.812 1 28.59 180 ARG B N 1
ATOM 3037 C CA . ARG B 1 180 ? 1.422 43.844 37.188 1 28.59 180 ARG B CA 1
ATOM 3038 C C . ARG B 1 180 ? 0.535 45.062 37.438 1 28.59 180 ARG B C 1
ATOM 3040 O O . ARG B 1 180 ? 0.368 45.469 38.594 1 28.59 180 ARG B O 1
ATOM 3047 N N . GLN B 1 181 ? 0.286 45.938 36.5 1 26.58 181 GLN B N 1
ATOM 3048 C CA . GLN B 1 181 ? -0.282 47.094 37.219 1 26.58 181 GLN B CA 1
ATOM 3049 C C . GLN B 1 181 ? -1.731 46.812 37.625 1 26.58 181 GLN B C 1
ATOM 3051 O O . GLN B 1 181 ? -2.363 45.906 37.094 1 26.58 181 GLN B O 1
ATOM 3056 N N . GLY B 1 182 ? -2.771 47.75 37.938 1 26.72 182 GLY B N 1
ATOM 3057 C CA . GLY B 1 182 ? -3.949 48 38.75 1 26.72 182 GLY B CA 1
ATOM 3058 C C . GLY B 1 182 ? -5.215 47.406 38.188 1 26.72 182 GLY B C 1
ATOM 3059 O O . GLY B 1 182 ? -6.039 46.844 38.938 1 26.72 182 GLY B O 1
ATOM 3060 N N . GLY B 1 183 ? -5.863 47.812 36.969 1 27.39 183 GLY B N 1
ATOM 3061 C CA . GLY B 1 183 ? -7.297 48.031 36.875 1 27.39 183 GLY B CA 1
ATOM 3062 C C . GLY B 1 183 ? -8.094 46.75 36.719 1 27.39 183 GLY B C 1
ATOM 3063 O O . GLY B 1 183 ? -7.527 45.719 36.406 1 27.39 183 GLY B O 1
ATOM 3064 N N . ALA B 1 184 ? -9.516 46.594 36.875 1 26.55 184 ALA B N 1
ATOM 3065 C CA . ALA B 1 184 ? -10.641 45.688 37.094 1 26.55 184 ALA B CA 1
ATOM 3066 C C . ALA B 1 184 ? -10.859 44.75 35.906 1 26.55 184 ALA B C 1
ATOM 3068 O O . ALA B 1 184 ? -11.367 45.188 34.875 1 26.55 184 ALA B O 1
ATOM 3069 N N . VAL B 1 185 ? -9.867 44.219 35.219 1 25.8 185 VAL B N 1
ATOM 3070 C CA . VAL B 1 185 ? -10.25 43.594 33.969 1 25.8 185 VAL B CA 1
ATOM 3071 C C . VAL B 1 185 ? -11.188 42.406 34.219 1 25.8 185 VAL B C 1
ATOM 3073 O O . VAL B 1 185 ? -10.977 41.656 35.156 1 25.8 185 VAL B O 1
ATOM 3076 N N . TYR B 1 186 ? -12.562 42.5 33.781 1 22.5 186 TYR B N 1
ATOM 3077 C CA . TYR B 1 186 ? -13.711 41.594 33.781 1 22.5 186 TYR B CA 1
ATOM 3078 C C . TYR B 1 186 ? -13.328 40.219 33.25 1 22.5 186 TYR B C 1
ATOM 3080 O O . TYR B 1 186 ? -12.797 40.094 32.125 1 22.5 186 TYR B O 1
ATOM 3088 N N . ASN B 1 187 ? -12.914 39.25 34.094 1 23.02 187 ASN B N 1
ATOM 3089 C CA . ASN B 1 187 ? -12.414 37.875 34.156 1 23.02 187 ASN B CA 1
ATOM 3090 C C . ASN B 1 187 ? -13.383 36.906 33.5 1 23.02 187 ASN B C 1
ATOM 3092 O O . ASN B 1 187 ? -13.297 35.688 33.719 1 23.02 187 ASN B O 1
ATOM 3096 N N . GLY B 1 188 ? -14.438 37.281 32.844 1 23.41 188 GLY B N 1
ATOM 3097 C CA . GLY B 1 188 ? -15.484 36.25 32.688 1 23.41 188 GLY B CA 1
ATOM 3098 C C . GLY B 1 188 ? -15.039 35.062 31.859 1 23.41 188 GLY B C 1
ATOM 3099 O O . GLY B 1 188 ? -15.383 34.969 30.672 1 23.41 188 GLY B O 1
ATOM 3100 N N . GLY B 1 189 ? -13.758 34.688 31.875 1 22.75 189 GLY B N 1
ATOM 3101 C CA . GLY B 1 189 ? -13.352 33.625 30.969 1 22.75 189 GLY B CA 1
ATOM 3102 C C . GLY B 1 189 ? -14.031 32.312 31.25 1 22.75 189 GLY B C 1
ATOM 3103 O O . GLY B 1 189 ? -14.391 32.031 32.406 1 22.75 189 GLY B O 1
ATOM 3104 N N . VAL B 1 190 ? -14.82 31.75 30.344 1 21.53 190 VAL B N 1
ATOM 3105 C CA . VAL B 1 190 ? -15.602 30.531 30.359 1 21.53 190 VAL B CA 1
ATOM 3106 C C . VAL B 1 190 ? -14.727 29.359 30.844 1 21.53 190 VAL B C 1
ATOM 3108 O O . VAL B 1 190 ? -13.594 29.203 30.375 1 21.53 190 VAL B O 1
ATOM 3111 N N . GLU B 1 191 ? -14.875 28.859 32.094 1 22.52 191 GLU B N 1
ATOM 3112 C CA . GLU B 1 191 ? -14.406 27.766 32.938 1 22.52 191 GLU B CA 1
ATOM 3113 C C . GLU B 1 191 ? -14.453 26.438 32.188 1 22.52 191 GLU B C 1
ATOM 3115 O O . GLU B 1 191 ? -15.523 25.953 31.844 1 22.52 191 GLU B O 1
ATOM 3120 N N . ILE B 1 192 ? -13.625 26.203 31.234 1 21.95 192 ILE B N 1
ATOM 3121 C CA . ILE B 1 192 ? -13.68 24.828 30.766 1 21.95 192 ILE B CA 1
ATOM 3122 C C . ILE B 1 192 ? -13.375 23.875 31.922 1 21.95 192 ILE B C 1
ATOM 3124 O O . ILE B 1 192 ? -12.414 24.078 32.656 1 21.95 192 ILE B O 1
ATOM 3128 N N . PRO B 1 193 ? -14.266 22.984 32.469 1 20.98 193 PRO B N 1
ATOM 3129 C CA . PRO B 1 193 ? -14.18 22.094 33.625 1 20.98 193 PRO B CA 1
ATOM 3130 C C . PRO B 1 193 ? -12.906 21.25 33.625 1 20.98 193 PRO B C 1
ATOM 3132 O O . PRO B 1 193 ? -12.555 20.656 32.594 1 20.98 193 PRO B O 1
ATOM 3135 N N . THR B 1 194 ? -11.828 21.672 34.406 1 21.2 194 THR B N 1
ATOM 3136 C CA . THR B 1 194 ? -10.625 21 34.875 1 21.2 194 THR B CA 1
ATOM 3137 C C . THR B 1 194 ? -10.977 19.703 35.594 1 21.2 194 THR B C 1
ATOM 3139 O O . THR B 1 194 ? -11.68 19.703 36.594 1 21.2 194 THR B O 1
ATOM 3142 N N . LEU B 1 195 ? -11.328 18.578 35 1 18.81 195 LEU B N 1
ATOM 3143 C CA . LEU B 1 195 ? -11.578 17.375 35.781 1 18.81 195 LEU B CA 1
ATOM 3144 C C . LEU B 1 195 ? -10.562 17.25 36.906 1 18.81 195 LEU B C 1
ATOM 3146 O O . LEU B 1 195 ? -9.422 17.703 36.781 1 18.81 195 LEU B O 1
ATOM 3150 N N . LEU B 1 196 ? -10.867 16.5 38.125 1 18.41 196 LEU B N 1
ATOM 3151 C CA . LEU B 1 196 ? -10.656 16.25 39.562 1 18.41 196 LEU B CA 1
ATOM 3152 C C . LEU B 1 196 ? -9.289 15.633 39.812 1 18.41 196 LEU B C 1
ATOM 3154 O O . LEU B 1 196 ? -8.984 14.562 39.281 1 18.41 196 LEU B O 1
ATOM 3158 N N . LEU B 1 197 ? -8.203 16.375 39.906 1 18.73 197 LEU B N 1
ATOM 3159 C CA . LEU B 1 197 ? -7.039 15.945 40.688 1 18.73 197 LEU B CA 1
ATOM 3160 C C . LEU B 1 197 ? -7.445 15.5 42.094 1 18.73 197 LEU B C 1
ATOM 3162 O O . LEU B 1 197 ? -8 16.297 42.844 1 18.73 197 LEU B O 1
ATOM 3166 N N . PHE B 1 198 ? -7.953 14.125 42.375 1 18.28 198 PHE B N 1
ATOM 3167 C CA . PHE B 1 198 ? -8.344 13.562 43.656 1 18.28 198 PHE B CA 1
ATOM 3168 C C . PHE B 1 198 ? -7.254 13.773 44.688 1 18.28 198 PHE B C 1
ATOM 3170 O O . PHE B 1 198 ? -6.105 13.375 44.469 1 18.28 198 PHE B O 1
ATOM 3177 N N . SER B 1 199 ? -7.176 14.812 45.5 1 18.34 199 SER B N 1
ATOM 3178 C CA . SER B 1 199 ? -6.539 15.164 46.75 1 18.34 199 SER B CA 1
ATOM 3179 C C . SER B 1 199 ? -6.836 14.125 47.844 1 18.34 199 SER B C 1
ATOM 3181 O O . SER B 1 199 ? -7.996 13.914 48.188 1 18.34 199 SER B O 1
ATOM 3183 N N . LEU B 1 200 ? -6.227 12.82 47.906 1 20.25 200 LEU B N 1
ATOM 3184 C CA . LEU B 1 200 ? -6.254 11.883 49 1 20.25 200 LEU B CA 1
ATOM 3185 C C . LEU B 1 200 ? -5.914 12.586 50.312 1 20.25 200 LEU B C 1
ATOM 3187 O O . LEU B 1 200 ? -4.738 12.805 50.625 1 20.25 200 LEU B O 1
ATOM 3191 N N . HIS B 1 201 ? -6.168 13.828 50.531 1 19.64 201 HIS B N 1
ATOM 3192 C CA . HIS B 1 201 ? -5.953 14.328 51.875 1 19.64 201 HIS B CA 1
ATOM 3193 C C . HIS B 1 201 ? -6.844 13.609 52.875 1 19.64 201 HIS B C 1
ATOM 3195 O O . HIS B 1 201 ? -8.062 13.805 52.875 1 19.64 201 HIS B O 1
ATOM 3201 N N . LYS B 1 202 ? -6.664 12.141 53.094 1 22.75 202 LYS B N 1
ATOM 3202 C CA . LYS B 1 202 ? -7.391 11.578 54.25 1 22.75 202 LYS B CA 1
ATOM 3203 C C . LYS B 1 202 ? -7.312 12.5 55.438 1 22.75 202 LYS B C 1
ATOM 3205 O O . LYS B 1 202 ? -6.375 13.297 55.594 1 22.75 202 LYS B O 1
ATOM 3210 N N . ASN B 1 203 ? -8.445 12.562 56.281 1 20.92 203 ASN B N 1
ATOM 3211 C CA . ASN B 1 203 ? -9.133 13.047 57.469 1 20.92 203 ASN B CA 1
ATOM 3212 C C . ASN B 1 203 ? -8.305 12.812 58.719 1 20.92 203 ASN B C 1
ATOM 3214 O O . ASN B 1 203 ? -8.102 11.672 59.125 1 20.92 203 ASN B O 1
ATOM 3218 N N . THR B 1 204 ? -7.031 13.383 58.875 1 20.38 204 THR B N 1
ATOM 3219 C CA . THR B 1 204 ? -6.531 13.492 60.25 1 20.38 204 THR B CA 1
ATOM 3220 C C . THR B 1 204 ? -7.578 14.125 61.156 1 20.38 204 THR B C 1
ATOM 3222 O O . THR B 1 204 ? -7.848 15.32 61.062 1 20.38 204 THR B O 1
ATOM 3225 N N . GLY B 1 205 ? -8.82 13.562 61.219 1 20.27 205 GLY B N 1
ATOM 3226 C CA . GLY B 1 205 ? -9.664 13.883 62.344 1 20.27 205 GLY B CA 1
ATOM 3227 C C . GLY B 1 205 ? -8.953 13.758 63.688 1 20.27 205 GLY B C 1
ATOM 3228 O O . GLY B 1 205 ? -8.109 12.883 63.844 1 20.27 205 GLY B O 1
ATOM 3229 N N . GLY B 1 206 ? -9.008 14.891 64.562 1 20.45 206 GLY B N 1
ATOM 3230 C CA . GLY B 1 206 ? -9.344 15.047 65.938 1 20.45 206 GLY B CA 1
ATOM 3231 C C . GLY B 1 206 ? -10.547 14.219 66.375 1 20.45 206 GLY B C 1
ATOM 3232 O O . GLY B 1 206 ? -11.383 13.867 65.562 1 20.45 206 GLY B O 1
#

Foldseek 3Di:
DPPPPPPPPPPPPPPPPPPPQFFDDLVVQLQLQLVVQQVLQQQVQLVVVCVVPVDPVSGGDDDPLSRNLRSVLLSVLLVVVVVCVVVVDDPVVSLLVSLVSNQVSQQVVQVVCVVVVRRPFFQPVPDQDDVRRDGCVCSVVSSVVSVCSVPPRSVVSRVDHDPPPPPPCPVVVVVVPPPPDDDDPPCVPDCPDPPDPPPPDDDPDD/DPPPPPPPPPPPPPPPPPPPQFFDDLVVQLQLQLVVQQVLQQQVQLVVVCVVPVDPVSGGDDDPLSRNLRSVLLVVLLVVVVVCVVVVDDPVVSLLVSLVSNQVSQQVVQVVCVVVVRRPFFQPVPDQDDVRRDGCVCSVVSSVVSVCSVPPRSVVSRVDHDPPPPPPCPVVVVPVVPPPDDDDPPPPPDCPDPPDPPPPPPDPDD

pLDDT: mean 74.86, std 32.11, range [17.19, 98.75]

Solvent-accessible surface area (backbone atoms only — not comparable to full-atom values): 23994 Å² total; per-residue (Å²): 136,85,79,72,78,74,75,74,71,72,69,71,69,66,74,78,69,80,66,74,84,62,50,56,54,70,69,56,50,33,49,53,30,16,42,50,35,45,49,48,40,23,51,49,42,9,50,55,46,26,74,75,66,65,46,65,30,28,51,13,41,49,34,63,62,40,32,64,52,30,9,52,48,50,52,50,47,52,53,48,47,53,56,38,54,74,66,66,55,54,68,69,58,50,38,52,51,46,33,54,50,50,51,54,49,43,37,53,50,34,54,57,28,46,76,70,66,25,48,74,70,75,31,65,86,45,90,60,37,55,96,20,46,38,46,60,84,46,48,62,63,42,30,52,50,45,48,47,38,53,71,44,52,48,52,50,51,58,31,32,30,67,60,65,81,70,78,67,75,60,69,61,62,64,58,67,70,64,66,73,73,90,80,89,76,84,72,80,67,85,75,73,84,73,79,84,80,85,77,93,71,74,94,71,81,133,136,84,79,72,76,73,75,73,72,72,70,70,69,66,74,77,70,78,65,74,83,62,51,57,54,71,68,56,51,34,49,54,32,15,43,50,35,45,48,48,39,24,52,50,42,10,50,54,45,27,74,75,66,64,49,65,30,28,51,14,42,48,33,66,62,40,32,64,52,29,10,52,49,48,52,50,45,52,53,49,46,54,55,37,54,75,68,65,56,54,68,69,60,50,38,52,51,46,34,55,48,50,51,53,51,43,37,52,51,34,53,56,28,46,75,68,66,24,48,74,71,73,31,65,86,46,89,59,37,56,96,20,47,39,48,59,84,46,48,62,62,42,31,52,50,47,49,47,37,53,71,42,52,49,52,50,52,58,32,32,31,67,60,65,83,71,78,67,75,59,67,61,62,63,53,64,69,64,63,72,73,87,80,86,72,88,71,83,66,85,78,71,85,76,81,82,80,82,75,82,72,77,81,83,68,129